Protein AF-A0A535YEI4-F1 (afdb_monomer_lite)

Radius of gyration: 27.61 Å; chains: 1; bounding box: 105×56×58 Å

Sequence (380 aa):
MVITPQSRRRASVGMVRASRPSWSASRSAASTTCSRVREPRGRRRRRGLTVGATRRNVRDTVRLTQGRDTMTVALGGQALAGQQRLQLGIGKQATLGVVCLCAGVAPLAARWIPDEVVKLSCGSLVAAAYLAFALFARRSARFAQFWEMSLAFFVLALVQLLNNSVPGFVATYVLHDQANSGNPFASTVSGTIALQLLGTFIAIVPVVGLTKLSGRDLGSIYVRKLVDARWWVFAICAFVAIYVFTATTPLRPGSFAQRLLPTNGTITLDRLLALSPALLVMVVSNGFEEEFLFRGLFLQKYNWFFGAGFSNILQAVVFSAAHVGVGYTPSAVFFIAAVVFPLGLLAGFLMRASNGVIVPAIVHAGLDIPIYLVFLSYAS

Secondary structure (DSSP, 8-state):
---PPP------------PPPP-----------------------------------SSSTTSSSSSSTTTSTTTTTSTTTTS------HHHHHHHHHHHHHHHHHHHHGGG-SSHHHHHHHHHHHHHHHHHHHHHHHH-TTTGGGHHHHHHHHHHHHHHHHHTTHHHHIIIIII-----SS-SS-SSHHHHHHHHHHHHHHHHHHHHHHHHHTT--GGGGT--S---HHHHHHHHHHHHHHHHHHHHSTTSTT-HHHHHS--SS---HHHHHHHHHHHHHHHHHHHHHHIIIIIIHHHHHHHHHH-HHHHHHHHHHHHHHHTTT-SS-S-HHHHIIIIIHHHHHHHHHHHHHHTSSHHHHHHHHHHHHHHHHHHHHT--

Foldseek 3Di:
DDDDDDDDDDDDDDDDDDDDDDDDDDDDDDDDDDDDDDDDDDDDDDDDDDDDDDDDDPDPPPPPPVPPPVCVVVPVQCPVVPQDAPDDDPVVLVVVLVVLLCLLLQLLVLLVDPDPVVSLVSLVVSLVVLQVVLVVLCPDPVRVLCSLVSVLSSLLSQLSSCLSPVQQCCCVPPVVFAADLQAHRGQALVSSLVSLLVSLCSQPCSLVVVCVVVVHDLLLLFADDDFPVVLVVVLVCLLVVLLVCLQPPAQPPPHPNCQFFPAQDGCHNVNCVVCVVSLLSNLLSVLLRLSSSQQSRQQSSSCSHPNHQSSLQSSLSSQLSSQPPDSRGPCSVCCSVVPSSVLSNVLSVSCSVRSHSNSSSSSRSSSCSSSVNRNNSSHD

Structure (mmCIF, N/CA/C/O backbone):
data_AF-A0A535YEI4-F1
#
_entry.id   AF-A0A535YEI4-F1
#
loop_
_atom_site.group_PDB
_atom_site.id
_atom_site.type_symbol
_atom_site.label_atom_id
_atom_site.label_alt_id
_atom_site.label_comp_id
_atom_site.label_asym_id
_atom_site.label_entity_id
_atom_site.label_seq_id
_atom_site.pdbx_PDB_ins_code
_atom_site.Cartn_x
_atom_site.Cartn_y
_atom_site.Cartn_z
_atom_site.occupancy
_atom_site.B_iso_or_equiv
_atom_site.auth_seq_id
_atom_site.auth_comp_id
_atom_site.auth_asym_id
_atom_site.auth_atom_id
_atom_site.pdbx_PDB_model_num
ATOM 1 N N . MET A 1 1 ? 43.450 12.310 -7.679 1.00 37.94 1 MET A N 1
ATOM 2 C CA . MET A 1 1 ? 43.919 12.188 -6.283 1.00 37.94 1 MET A CA 1
ATOM 3 C C . MET A 1 1 ? 43.613 10.769 -5.841 1.00 37.94 1 MET A C 1
ATOM 5 O O . MET A 1 1 ? 42.451 10.394 -5.784 1.00 37.94 1 MET A O 1
ATOM 9 N N . VAL A 1 2 ? 44.656 9.950 -5.738 1.00 34.22 2 VAL A N 1
ATOM 10 C CA . VAL A 1 2 ? 44.596 8.492 -5.572 1.00 34.22 2 VAL A CA 1
ATOM 11 C C . VAL A 1 2 ? 44.684 8.181 -4.082 1.00 34.22 2 VAL A C 1
ATOM 13 O O . VAL A 1 2 ? 45.618 8.641 -3.433 1.00 34.22 2 VAL A O 1
ATOM 16 N N . ILE A 1 3 ? 43.731 7.417 -3.547 1.00 38.19 3 ILE A N 1
ATOM 17 C CA . ILE A 1 3 ? 43.810 6.870 -2.188 1.00 38.19 3 ILE A CA 1
ATOM 18 C C . ILE A 1 3 ? 43.604 5.359 -2.284 1.00 38.19 3 ILE A C 1
ATOM 20 O O . ILE A 1 3 ? 42.526 4.871 -2.614 1.00 38.19 3 ILE A O 1
ATOM 24 N N . THR A 1 4 ? 44.689 4.633 -2.034 1.00 39.09 4 THR A N 1
ATOM 25 C CA . THR A 1 4 ? 44.761 3.179 -1.854 1.00 39.09 4 THR A CA 1
ATOM 26 C C . THR A 1 4 ? 44.274 2.748 -0.459 1.00 39.09 4 THR A C 1
ATOM 28 O O . THR A 1 4 ? 44.374 3.535 0.483 1.00 39.09 4 THR A O 1
ATOM 31 N N . PRO A 1 5 ? 43.793 1.498 -0.289 1.00 46.59 5 PRO A N 1
ATOM 32 C CA . PRO A 1 5 ? 43.133 1.042 0.934 1.00 46.59 5 PRO A CA 1
ATOM 33 C C . PRO A 1 5 ? 44.097 0.360 1.923 1.00 46.59 5 PRO A C 1
ATOM 35 O O . PRO A 1 5 ? 44.961 -0.423 1.526 1.00 46.59 5 PRO A O 1
ATOM 38 N N . GLN A 1 6 ? 43.903 0.597 3.226 1.00 40.59 6 GLN A N 1
ATOM 39 C CA . GLN A 1 6 ? 44.608 -0.101 4.306 1.00 40.59 6 GLN A CA 1
ATOM 40 C C . GLN A 1 6 ? 43.751 -1.196 4.970 1.00 40.59 6 GLN A C 1
ATOM 42 O O . GLN A 1 6 ? 42.648 -0.960 5.450 1.00 40.59 6 GLN A O 1
ATOM 47 N N . SER A 1 7 ? 44.340 -2.396 4.955 1.00 39.88 7 SER A N 1
ATOM 48 C CA . SER A 1 7 ? 44.370 -3.467 5.967 1.00 39.88 7 SER A CA 1
ATOM 49 C C . SER A 1 7 ? 43.075 -3.974 6.635 1.00 39.88 7 SER A C 1
ATOM 51 O O . SER A 1 7 ? 42.559 -3.460 7.623 1.00 39.88 7 SER A O 1
ATOM 53 N N . ARG A 1 8 ? 42.685 -5.179 6.191 1.00 38.44 8 ARG A N 1
ATOM 54 C CA . ARG A 1 8 ? 41.892 -6.168 6.937 1.00 38.44 8 ARG A CA 1
ATOM 55 C C . ARG A 1 8 ? 42.629 -6.623 8.206 1.00 38.44 8 ARG A C 1
ATOM 57 O O . ARG A 1 8 ? 43.754 -7.113 8.112 1.00 38.44 8 ARG A O 1
ATOM 64 N N . ARG A 1 9 ? 41.948 -6.628 9.357 1.00 40.31 9 ARG A N 1
ATOM 65 C CA . ARG A 1 9 ? 42.261 -7.524 10.485 1.00 40.31 9 ARG A CA 1
ATOM 66 C C . ARG A 1 9 ? 41.105 -8.495 10.712 1.00 40.31 9 ARG A C 1
ATOM 68 O O . ARG A 1 9 ? 39.963 -8.091 10.889 1.00 40.31 9 ARG A O 1
ATOM 75 N N . ARG A 1 10 ? 41.443 -9.787 10.671 1.00 39.91 10 ARG A N 1
ATOM 76 C CA . ARG A 1 10 ? 40.609 -10.921 11.084 1.00 39.91 10 ARG A CA 1
ATOM 77 C C . ARG A 1 10 ? 40.479 -10.914 12.607 1.00 39.91 10 ARG A C 1
ATOM 79 O O . ARG A 1 10 ? 41.496 -10.855 13.290 1.00 39.91 10 ARG A O 1
ATOM 86 N N . ALA A 1 11 ? 39.261 -11.076 13.108 1.00 36.81 11 ALA A N 1
ATOM 87 C CA . ALA A 1 11 ? 39.008 -11.568 14.455 1.00 36.81 11 ALA A CA 1
ATOM 88 C C . ALA A 1 11 ? 38.116 -12.809 14.343 1.00 36.81 11 ALA A C 1
ATOM 90 O O . ALA A 1 11 ? 36.977 -12.752 13.889 1.00 36.81 11 ALA A O 1
ATOM 91 N N . SER A 1 12 ? 38.706 -13.946 14.690 1.00 38.59 12 SER A N 1
ATOM 92 C CA . SER A 1 12 ? 38.077 -15.244 14.899 1.00 38.59 12 SER A CA 1
ATOM 93 C C . SER A 1 12 ? 37.213 -15.210 16.159 1.00 38.59 12 SER A C 1
ATOM 95 O O . SER A 1 12 ? 37.735 -14.928 17.236 1.00 38.59 12 SER A O 1
ATOM 97 N N . VAL A 1 13 ? 35.925 -15.537 16.039 1.00 39.25 13 VAL A N 1
ATOM 98 C CA . VAL A 1 13 ? 35.027 -15.743 17.185 1.00 39.25 13 VAL A CA 1
ATOM 99 C C . VAL A 1 13 ? 34.580 -17.200 17.211 1.00 39.25 13 VAL A C 1
ATOM 101 O O . VAL A 1 13 ? 34.172 -17.767 16.199 1.00 39.25 13 VAL A O 1
ATOM 104 N N . GLY A 1 14 ? 34.758 -17.797 18.388 1.00 34.03 14 GLY A N 1
ATOM 105 C CA . GLY A 1 14 ? 34.639 -19.217 18.665 1.00 34.03 14 GLY A CA 1
ATOM 106 C C . GLY A 1 14 ? 33.221 -19.775 18.577 1.00 34.03 14 GLY A C 1
ATOM 107 O O . GLY A 1 14 ? 32.228 -19.131 18.909 1.00 34.03 14 GLY A O 1
ATOM 108 N N . MET A 1 15 ? 33.184 -21.035 18.159 1.00 33.75 15 MET A N 1
ATOM 109 C CA . MET A 1 15 ? 32.034 -21.928 18.164 1.00 33.75 15 MET A CA 1
ATOM 110 C C . MET A 1 15 ? 31.673 -22.295 19.609 1.00 33.75 15 MET A C 1
ATOM 112 O O . MET A 1 15 ? 32.410 -23.032 20.263 1.00 33.75 15 MET A O 1
ATOM 116 N N . VAL A 1 16 ? 30.523 -21.826 20.097 1.00 38.22 16 VAL A N 1
ATOM 117 C CA . VAL A 1 16 ? 29.902 -22.339 21.326 1.00 38.22 16 VAL A CA 1
ATOM 118 C C . VAL A 1 16 ? 28.754 -23.268 20.946 1.00 38.22 16 VAL A C 1
ATOM 120 O O . VAL A 1 16 ? 27.785 -22.891 20.292 1.00 38.22 16 VAL A O 1
ATOM 123 N N . ARG A 1 17 ? 28.922 -24.526 21.348 1.00 39.78 17 ARG A N 1
ATOM 124 C CA . ARG A 1 17 ? 28.023 -25.662 21.153 1.00 39.78 17 ARG A CA 1
ATOM 125 C C . ARG A 1 17 ? 26.931 -25.593 22.225 1.00 39.78 17 ARG A C 1
ATOM 127 O O . ARG A 1 17 ? 27.234 -25.783 23.397 1.00 39.78 17 ARG A O 1
ATOM 134 N N . ALA A 1 18 ? 25.683 -25.334 21.834 1.00 37.38 18 ALA A N 1
ATOM 135 C CA . ALA A 1 18 ? 24.535 -25.391 22.738 1.00 37.38 18 ALA A CA 1
ATOM 136 C C . ALA A 1 18 ? 23.676 -26.632 22.453 1.00 37.38 18 ALA A C 1
ATOM 138 O O . ALA A 1 18 ? 23.298 -26.929 21.318 1.00 37.38 18 ALA A O 1
ATOM 139 N N . SER A 1 19 ? 23.437 -27.374 23.525 1.00 35.31 19 SER A N 1
ATOM 140 C CA . SER A 1 19 ? 22.711 -28.630 23.661 1.00 35.31 19 SER A CA 1
ATOM 141 C C . SER A 1 19 ? 21.203 -28.474 23.421 1.00 35.31 19 SER A C 1
ATOM 143 O O . SER A 1 19 ? 20.578 -27.501 23.833 1.00 35.31 19 SER A O 1
ATOM 145 N N . ARG A 1 20 ? 20.606 -29.476 22.762 1.00 36.94 20 ARG A N 1
ATOM 146 C CA . ARG A 1 20 ? 19.154 -29.617 22.568 1.00 36.94 20 ARG A CA 1
ATOM 147 C C . ARG A 1 20 ? 18.503 -30.230 23.814 1.00 36.94 20 ARG A C 1
ATOM 149 O O . ARG A 1 20 ? 18.992 -31.267 24.259 1.00 36.94 20 ARG A O 1
ATOM 156 N N . PRO A 1 21 ? 17.353 -29.724 24.289 1.00 40.94 21 PRO A N 1
ATOM 157 C CA . PRO A 1 21 ? 16.435 -30.508 25.099 1.00 40.94 21 PRO A CA 1
ATOM 158 C C . PRO A 1 21 ? 15.332 -31.124 24.229 1.00 40.94 21 PRO A C 1
ATOM 160 O O . PRO A 1 21 ? 14.649 -30.449 23.459 1.00 40.94 21 PRO A O 1
ATOM 163 N N . SER A 1 22 ? 15.170 -32.434 24.383 1.00 38.09 22 SER A N 1
ATOM 164 C CA . SER A 1 22 ? 14.050 -33.244 23.913 1.00 38.09 22 SER A CA 1
ATOM 165 C C . SER A 1 22 ? 12.758 -32.871 24.643 1.00 38.09 22 SER A C 1
ATOM 167 O O . SER A 1 22 ? 12.733 -32.903 25.872 1.00 38.09 22 SER A O 1
ATOM 169 N N . TRP A 1 23 ? 11.681 -32.594 23.908 1.00 34.41 23 TRP A N 1
ATOM 170 C CA . TRP A 1 23 ? 10.326 -32.538 24.461 1.00 34.41 23 TRP A CA 1
ATOM 171 C C . TRP A 1 23 ? 9.467 -33.609 23.798 1.00 34.41 23 TRP A C 1
ATOM 173 O O . TRP A 1 23 ? 9.251 -33.610 22.586 1.00 34.41 23 TRP A O 1
ATOM 183 N N . SER A 1 24 ? 9.040 -34.557 24.626 1.00 36.09 24 SER A N 1
ATOM 184 C CA . SER A 1 24 ? 8.115 -35.633 24.315 1.00 36.09 24 SER A CA 1
ATOM 185 C C . SER A 1 24 ? 6.691 -35.088 24.199 1.00 36.09 24 SER A C 1
ATOM 187 O O . SER A 1 24 ? 6.221 -34.305 25.021 1.00 36.09 24 SER A O 1
ATOM 189 N N . ALA A 1 25 ? 6.002 -35.517 23.147 1.00 33.84 25 ALA A N 1
ATOM 190 C CA . ALA A 1 25 ? 4.594 -35.244 22.919 1.00 33.84 25 ALA A CA 1
ATOM 191 C C . ALA A 1 25 ? 3.735 -36.264 23.680 1.00 33.84 25 ALA A C 1
ATOM 193 O O . ALA A 1 25 ? 3.851 -37.465 23.437 1.00 33.84 25 ALA A O 1
ATOM 194 N N . SER A 1 26 ? 2.828 -35.798 24.538 1.00 37.69 26 SER A N 1
ATOM 195 C CA . SER A 1 26 ? 1.679 -36.581 24.997 1.00 37.69 26 SER A CA 1
ATOM 196 C C . SER A 1 26 ? 0.416 -36.069 24.300 1.00 37.69 26 SER A C 1
ATOM 198 O O . SER A 1 26 ? 0.070 -34.889 24.339 1.00 37.69 26 SER A O 1
ATOM 200 N N . ARG A 1 27 ? -0.235 -36.980 23.570 1.00 34.72 27 ARG A N 1
ATOM 201 C CA . ARG A 1 27 ? -1.504 -36.780 22.866 1.00 34.72 27 ARG A CA 1
ATOM 202 C C . ARG A 1 27 ? -2.678 -37.267 23.720 1.00 34.72 27 ARG A C 1
ATOM 204 O O . ARG A 1 27 ? -2.545 -38.246 24.442 1.00 34.72 27 ARG A O 1
ATOM 211 N N . SER A 1 28 ? -3.832 -36.665 23.426 1.00 34.97 28 SER A N 1
ATOM 212 C CA . SER A 1 28 ? -5.194 -37.220 23.482 1.00 34.97 28 SER A CA 1
ATOM 213 C C . SER A 1 28 ? -5.874 -37.400 24.840 1.00 34.97 28 SER A C 1
ATOM 215 O O . SER A 1 28 ? -5.549 -38.303 25.595 1.00 34.97 28 SER A O 1
ATOM 217 N N . ALA A 1 29 ? -6.988 -36.683 25.019 1.00 34.97 29 ALA A N 1
ATOM 218 C CA . ALA A 1 29 ? -8.315 -37.308 24.981 1.00 34.97 29 ALA A CA 1
ATOM 219 C C . ALA A 1 29 ? -9.399 -36.234 24.781 1.00 34.97 29 ALA A C 1
ATOM 221 O O . ALA A 1 29 ? -9.524 -35.297 25.565 1.00 34.97 29 ALA A O 1
ATOM 222 N N . ALA A 1 30 ? -10.175 -36.386 23.710 1.00 35.84 30 ALA A N 1
ATOM 223 C CA . ALA A 1 30 ? -11.418 -35.672 23.469 1.00 35.84 30 ALA A CA 1
ATOM 224 C C . ALA A 1 30 ? -12.572 -36.646 23.724 1.00 35.84 30 ALA A C 1
ATOM 226 O O . ALA A 1 30 ? -12.576 -37.748 23.179 1.00 35.84 30 ALA A O 1
ATOM 227 N N . SER A 1 31 ? -13.562 -36.232 24.509 1.00 37.78 31 SER A N 1
ATOM 228 C CA . SER A 1 31 ? -14.854 -36.910 24.604 1.00 37.78 31 SER A CA 1
ATOM 229 C C . SER A 1 31 ? -15.950 -35.849 24.657 1.00 37.78 31 SER A C 1
ATOM 231 O O . SER A 1 31 ? -16.197 -35.261 25.709 1.00 37.78 31 SER A O 1
ATOM 233 N N . THR A 1 32 ? -16.597 -35.592 23.520 1.00 39.47 32 THR A N 1
ATOM 234 C CA . THR A 1 32 ? -17.800 -34.753 23.467 1.00 39.47 32 THR A CA 1
ATOM 235 C C . THR A 1 32 ? -18.976 -35.615 23.042 1.00 39.47 32 THR A C 1
ATOM 237 O O . THR A 1 32 ? -19.065 -36.088 21.910 1.00 39.47 32 THR A O 1
ATOM 240 N N . THR A 1 33 ? -19.859 -35.837 24.005 1.00 39.16 33 THR A N 1
ATOM 241 C CA . THR A 1 33 ? -21.100 -36.599 23.920 1.00 39.16 33 THR A CA 1
ATOM 242 C C . THR A 1 33 ? -22.100 -35.887 23.006 1.00 39.16 33 THR A C 1
ATOM 244 O O . THR A 1 33 ? -22.425 -34.721 23.214 1.00 39.16 33 THR A O 1
ATOM 247 N N . CYS A 1 34 ? -22.598 -36.593 21.991 1.00 35.53 34 CYS A N 1
ATOM 248 C CA . CYS A 1 34 ? -23.623 -36.115 21.065 1.00 35.53 34 CYS A CA 1
ATOM 249 C C . CYS A 1 34 ? -25.006 -36.559 21.576 1.00 35.53 34 CYS A C 1
ATOM 251 O O . CYS A 1 34 ? -25.285 -37.759 21.627 1.00 35.53 34 CYS A O 1
ATOM 253 N N . SER A 1 35 ? -25.868 -35.619 21.977 1.00 42.03 35 SER A N 1
ATOM 254 C CA . SER A 1 35 ? -27.249 -35.912 22.371 1.00 42.03 35 SER A CA 1
ATOM 255 C C . SER A 1 35 ? -28.202 -35.792 21.176 1.00 42.03 35 SER A C 1
ATOM 257 O O . SER A 1 35 ? -28.206 -34.824 20.417 1.00 42.03 35 SER A O 1
ATOM 259 N N . ARG A 1 36 ? -29.007 -36.844 21.013 1.00 39.56 36 ARG A N 1
ATOM 260 C CA . ARG A 1 36 ? -30.104 -36.978 20.051 1.00 39.56 36 ARG A CA 1
ATOM 261 C C . ARG A 1 36 ? -31.207 -35.960 20.345 1.00 39.56 36 ARG A C 1
ATOM 263 O O . ARG A 1 36 ? -31.681 -35.897 21.475 1.00 39.56 36 ARG A O 1
ATOM 270 N N . VAL A 1 37 ? -31.723 -35.305 19.306 1.00 48.78 37 VAL A N 1
ATOM 271 C CA . VAL A 1 37 ? -33.061 -34.694 19.320 1.00 48.78 37 VAL A CA 1
ATOM 272 C C . VAL A 1 37 ? -33.872 -35.274 18.163 1.00 48.78 37 VAL A C 1
ATOM 274 O O . VAL A 1 37 ? -33.405 -35.361 17.029 1.00 48.78 37 VAL A O 1
ATOM 277 N N . ARG A 1 38 ? -35.071 -35.745 18.508 1.00 38.19 38 ARG A N 1
ATOM 278 C CA . ARG A 1 38 ? -36.018 -36.507 17.693 1.00 38.19 38 ARG A CA 1
ATOM 279 C C . ARG A 1 38 ? -37.239 -35.616 17.413 1.00 38.19 38 ARG A C 1
ATOM 281 O O . ARG A 1 3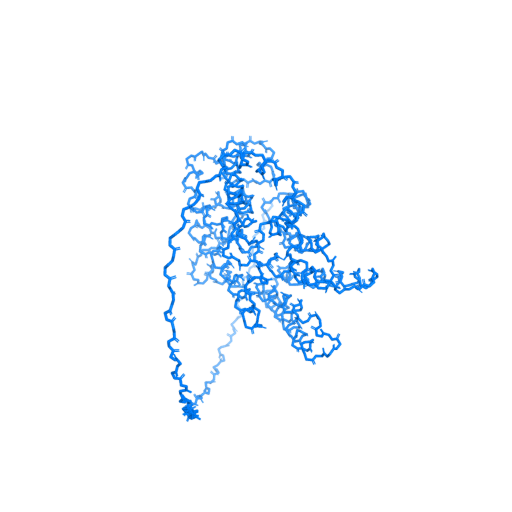8 ? -37.843 -35.177 18.381 1.00 38.19 38 ARG A O 1
ATOM 288 N N . GLU A 1 39 ? -37.592 -35.471 16.127 1.00 39.78 39 GLU A N 1
ATOM 289 C CA . GLU A 1 39 ? -38.945 -35.243 15.547 1.00 39.78 39 GLU A CA 1
ATOM 290 C C . GLU A 1 39 ? -39.770 -33.985 15.974 1.00 39.78 39 GLU A C 1
ATOM 292 O O . GLU A 1 39 ? -39.433 -33.372 16.978 1.00 39.78 39 GLU A O 1
ATOM 297 N N . PRO A 1 40 ? -40.827 -33.534 15.232 1.00 55.06 40 PRO A N 1
ATOM 298 C CA . PRO A 1 40 ? -41.698 -34.319 14.350 1.00 55.06 40 PRO A CA 1
ATOM 299 C C . PRO A 1 40 ? -42.108 -33.730 12.983 1.00 55.06 40 PRO A C 1
ATOM 301 O O . PRO A 1 40 ? -42.031 -32.542 12.674 1.00 55.06 40 PRO A O 1
ATOM 304 N N . ARG A 1 41 ? -42.627 -34.666 12.182 1.00 47.62 41 ARG A N 1
ATOM 305 C CA . ARG A 1 41 ? -43.354 -34.523 10.916 1.00 47.62 41 ARG A CA 1
ATOM 306 C C . ARG A 1 41 ? -44.621 -33.668 11.059 1.00 47.62 41 ARG A C 1
ATOM 308 O O . ARG A 1 41 ? -45.475 -33.958 11.891 1.00 47.62 41 ARG A O 1
ATOM 315 N N . GLY A 1 42 ? -44.795 -32.710 10.146 1.00 42.75 42 GLY A N 1
ATOM 316 C CA . GLY A 1 42 ? -46.013 -31.912 9.967 1.00 42.75 42 GLY A CA 1
ATOM 317 C C . GLY A 1 42 ? -46.628 -32.096 8.574 1.00 42.75 42 GLY A C 1
ATOM 318 O O . GLY A 1 42 ? -45.959 -31.982 7.554 1.00 42.75 42 GLY A O 1
ATOM 319 N N . ARG A 1 43 ? -47.920 -32.425 8.560 1.00 42.22 43 ARG A N 1
ATOM 320 C CA . ARG A 1 43 ? -48.785 -32.849 7.446 1.00 42.22 43 ARG A CA 1
ATOM 321 C C . ARG A 1 43 ? -49.320 -31.668 6.606 1.00 42.22 43 ARG A C 1
ATOM 323 O O . ARG A 1 43 ? -49.739 -30.670 7.169 1.00 42.22 43 ARG A O 1
ATOM 330 N N . ARG A 1 44 ? -49.478 -31.916 5.294 1.00 43.62 44 ARG A N 1
ATOM 331 C CA . ARG A 1 44 ? -50.570 -31.500 4.365 1.00 43.62 44 ARG A CA 1
ATOM 332 C C . ARG A 1 44 ? -51.123 -30.055 4.421 1.00 43.62 44 ARG A C 1
ATOM 334 O O . ARG A 1 44 ? -51.851 -29.727 5.348 1.00 43.62 44 ARG A O 1
ATOM 341 N N . ARG A 1 45 ? -51.172 -29.398 3.246 1.00 44.78 45 ARG A N 1
ATOM 342 C CA . ARG A 1 45 ? -52.450 -29.133 2.529 1.00 44.78 45 ARG A CA 1
ATOM 343 C C . ARG A 1 45 ? -52.265 -28.640 1.083 1.00 44.78 45 ARG A C 1
ATOM 345 O O . ARG A 1 45 ? -51.582 -27.660 0.827 1.00 44.78 45 ARG A O 1
ATOM 352 N N . ARG A 1 46 ? -52.964 -29.322 0.166 1.00 46.03 46 ARG A N 1
ATOM 353 C CA . ARG A 1 46 ? -53.360 -28.883 -1.185 1.00 46.03 46 ARG A CA 1
ATOM 354 C C . ARG A 1 46 ? -54.407 -27.765 -1.097 1.00 46.03 46 ARG A C 1
ATOM 356 O O . ARG A 1 46 ? -55.382 -27.953 -0.375 1.00 46.03 46 ARG A O 1
ATOM 363 N N . ARG A 1 47 ? -54.273 -26.731 -1.930 1.00 42.75 47 ARG A N 1
ATOM 364 C CA . ARG A 1 47 ? -55.312 -25.942 -2.639 1.00 42.75 47 ARG A CA 1
ATOM 365 C C . ARG A 1 47 ? -54.562 -25.307 -3.822 1.00 42.75 47 ARG A C 1
ATOM 367 O O . ARG A 1 47 ? -53.426 -24.905 -3.634 1.00 42.75 47 ARG A O 1
ATOM 374 N N . GLY A 1 48 ? -55.016 -25.261 -5.064 1.00 36.00 48 GLY A N 1
ATOM 375 C CA . GLY A 1 48 ? -56.357 -25.278 -5.631 1.00 36.00 48 GLY A CA 1
ATOM 376 C C . GLY A 1 48 ? -56.303 -24.226 -6.739 1.00 36.00 48 GLY A C 1
ATOM 377 O O . GLY A 1 48 ? -56.237 -23.041 -6.437 1.00 36.00 48 GLY A O 1
ATOM 378 N N . LEU A 1 49 ? -56.197 -24.677 -7.989 1.00 43.12 49 LEU A N 1
ATOM 379 C CA . LEU A 1 49 ? -56.196 -23.848 -9.193 1.00 43.12 49 LEU A CA 1
ATOM 380 C C . LEU A 1 49 ? -57.551 -23.151 -9.347 1.00 43.12 49 LEU A C 1
ATOM 382 O O . LEU A 1 49 ? -58.578 -23.823 -9.336 1.00 43.12 49 LEU A O 1
ATOM 386 N N . THR A 1 50 ? -57.537 -21.845 -9.601 1.00 42.88 50 THR A N 1
ATOM 387 C CA . THR A 1 50 ? -58.618 -21.157 -10.316 1.00 42.88 50 THR A CA 1
ATOM 388 C C . THR A 1 50 ? -58.003 -20.208 -11.332 1.00 42.88 50 THR A C 1
ATOM 390 O O . THR A 1 50 ? -57.377 -19.209 -10.985 1.00 42.88 50 THR A O 1
ATOM 393 N N . VAL A 1 51 ? -58.177 -20.585 -12.595 1.00 41.09 51 VAL A N 1
ATOM 394 C CA . VAL A 1 51 ? -57.984 -19.767 -13.789 1.00 41.09 51 VAL A CA 1
ATOM 395 C C . VAL A 1 51 ? -59.148 -18.780 -13.857 1.00 41.09 51 VAL A C 1
ATOM 397 O O . VAL A 1 51 ? -60.304 -19.188 -13.791 1.00 41.09 51 VAL A O 1
ATOM 400 N N . GLY A 1 52 ? -58.845 -17.491 -13.989 1.00 35.03 52 GLY A N 1
ATOM 401 C CA . GLY A 1 52 ? -59.830 -16.431 -14.176 1.00 35.03 52 GLY A CA 1
ATOM 402 C C . GLY A 1 52 ? -59.213 -15.312 -14.999 1.00 35.03 52 GLY A C 1
ATOM 403 O O . GLY A 1 52 ? -58.403 -14.534 -14.504 1.00 35.03 52 GLY A O 1
ATOM 404 N N . ALA A 1 53 ? -59.548 -15.297 -16.284 1.00 40.50 53 ALA A N 1
ATOM 405 C CA . ALA A 1 53 ? -59.102 -14.318 -17.254 1.00 40.50 53 ALA A CA 1
ATOM 406 C C . ALA A 1 53 ? -59.704 -12.936 -16.972 1.00 40.50 53 ALA A C 1
ATOM 408 O O . ALA A 1 53 ? -60.917 -12.811 -16.850 1.00 40.50 53 ALA A O 1
ATOM 409 N N . THR A 1 54 ? -58.876 -11.889 -17.015 1.00 41.22 54 THR A N 1
ATOM 410 C CA . THR A 1 54 ? -59.357 -10.557 -17.405 1.00 41.22 54 THR A CA 1
ATOM 411 C C . THR A 1 54 ? -58.243 -9.764 -18.079 1.00 41.22 54 THR A C 1
ATOM 413 O O . THR A 1 54 ? -57.314 -9.276 -17.443 1.00 41.22 54 THR A O 1
ATOM 416 N N . ARG A 1 55 ? -58.366 -9.638 -19.406 1.00 42.19 55 ARG A N 1
ATOM 417 C CA . ARG A 1 55 ? -57.791 -8.552 -20.208 1.00 42.19 55 ARG A CA 1
ATOM 418 C C . ARG A 1 55 ? -58.217 -7.213 -19.599 1.00 42.19 55 ARG A C 1
ATOM 420 O O . ARG A 1 55 ? -59.420 -6.994 -19.491 1.00 42.19 55 ARG A O 1
ATOM 427 N N . ARG A 1 56 ? -57.273 -6.306 -19.328 1.00 39.44 56 ARG A N 1
ATOM 428 C CA . ARG A 1 56 ? -57.416 -4.846 -19.520 1.00 39.44 56 ARG A CA 1
ATOM 429 C C . ARG A 1 56 ? -56.091 -4.123 -19.233 1.00 39.44 56 ARG A C 1
ATOM 431 O O . ARG A 1 56 ? -55.394 -4.455 -18.287 1.00 39.44 56 ARG A O 1
ATOM 438 N N . ASN A 1 57 ? -55.831 -3.109 -20.058 1.00 38.09 57 ASN A N 1
ATOM 439 C CA . ASN A 1 57 ? -54.865 -2.010 -19.916 1.00 38.09 57 ASN A CA 1
ATOM 440 C C . ASN A 1 57 ? -53.384 -2.263 -20.249 1.00 38.09 57 ASN A C 1
ATOM 442 O O . ASN A 1 57 ? -52.518 -2.331 -19.389 1.00 38.09 57 ASN A O 1
ATOM 446 N N . VAL A 1 58 ? -53.098 -2.229 -21.557 1.00 45.19 58 VAL A N 1
ATOM 447 C CA . VAL A 1 58 ? -51.757 -2.083 -22.167 1.00 45.19 58 VAL A CA 1
ATOM 448 C C . VAL A 1 58 ? -51.469 -0.605 -22.528 1.00 45.19 58 VAL A C 1
ATOM 450 O O . VAL A 1 58 ? -50.773 -0.311 -23.490 1.00 45.19 58 VAL A O 1
ATOM 453 N N . ARG A 1 59 ? -52.021 0.378 -21.799 1.00 41.53 59 ARG A N 1
ATOM 454 C CA . ARG A 1 59 ? -51.783 1.811 -22.102 1.00 41.53 59 ARG A CA 1
ATOM 455 C C . ARG A 1 59 ? -51.323 2.700 -20.945 1.00 41.53 59 ARG A C 1
ATOM 457 O O . ARG A 1 59 ? -50.950 3.835 -21.213 1.00 41.53 59 ARG A O 1
ATOM 464 N N . ASP A 1 60 ? -51.182 2.168 -19.731 1.00 38.62 60 ASP A N 1
ATOM 465 C CA . ASP A 1 60 ? -50.673 2.936 -18.577 1.00 38.62 60 ASP A CA 1
ATOM 466 C C . ASP A 1 60 ? -49.230 2.582 -18.171 1.00 38.62 60 ASP A C 1
ATOM 468 O O . ASP A 1 60 ? -48.658 3.180 -17.262 1.00 38.62 60 ASP A O 1
ATOM 472 N N . THR A 1 61 ? -48.583 1.645 -18.870 1.00 41.66 61 THR A N 1
ATOM 473 C CA . THR A 1 61 ? -47.227 1.174 -18.525 1.00 41.66 61 THR A CA 1
ATOM 474 C C . THR A 1 61 ? -46.098 2.022 -19.129 1.00 41.66 61 THR A C 1
ATOM 476 O O . THR A 1 61 ? -44.937 1.797 -18.811 1.00 41.66 61 THR A O 1
ATOM 479 N N . VAL A 1 62 ? -46.407 3.025 -19.962 1.00 41.31 62 VAL A N 1
ATOM 480 C CA . VAL A 1 62 ? -45.389 3.858 -20.647 1.00 41.31 62 VAL A CA 1
ATOM 481 C C . VAL A 1 62 ? -45.196 5.235 -19.986 1.00 41.31 62 VAL A C 1
ATOM 483 O O . VAL A 1 62 ? -44.285 5.971 -20.344 1.00 41.31 62 VAL A O 1
ATOM 486 N N . ARG A 1 63 ? -45.979 5.585 -18.954 1.00 35.91 63 ARG A N 1
ATOM 487 C CA . ARG A 1 63 ? -45.854 6.877 -18.239 1.00 35.91 63 ARG A CA 1
ATOM 488 C C . ARG A 1 63 ? -45.410 6.790 -16.775 1.00 35.91 63 ARG A C 1
ATOM 490 O O . ARG A 1 63 ? -45.379 7.810 -16.097 1.00 35.91 63 ARG A O 1
ATOM 497 N N . LEU A 1 64 ? -45.017 5.606 -16.297 1.00 38.09 64 LEU A N 1
ATOM 498 C CA . LEU A 1 64 ? -44.540 5.387 -14.918 1.00 38.09 64 LEU A CA 1
ATOM 499 C C . LEU A 1 64 ? -43.070 4.946 -14.809 1.00 38.09 64 LEU A C 1
ATOM 501 O O . LEU A 1 64 ? -42.556 4.799 -13.702 1.00 38.09 64 LEU A O 1
ATOM 505 N N . THR A 1 65 ? -42.367 4.790 -15.931 1.00 37.72 65 THR A N 1
ATOM 506 C CA . THR A 1 65 ? -40.921 4.504 -15.966 1.00 37.72 65 THR A CA 1
ATOM 507 C C . THR A 1 65 ? -40.055 5.755 -16.104 1.00 37.72 65 THR A C 1
ATOM 509 O O . THR A 1 65 ? -38.882 5.706 -15.771 1.00 37.72 65 THR A O 1
ATOM 512 N N . GLN A 1 66 ? -40.618 6.907 -16.483 1.00 38.38 66 GLN A N 1
ATOM 513 C CA . GLN A 1 66 ? -39.831 8.129 -16.715 1.00 38.38 66 GLN A CA 1
ATOM 514 C C . GLN A 1 66 ? -39.678 9.035 -15.473 1.00 38.38 66 GLN A C 1
ATOM 516 O O . GLN A 1 66 ? -38.932 10.007 -15.506 1.00 38.38 66 GLN A O 1
ATOM 521 N N . GLY A 1 67 ? -40.352 8.711 -14.362 1.00 35.25 67 GLY A N 1
ATOM 522 C CA . GLY A 1 67 ? -40.295 9.474 -13.102 1.00 35.25 67 GLY A CA 1
ATOM 523 C C . GLY A 1 67 ? -39.552 8.785 -11.950 1.00 35.25 67 GLY A C 1
ATOM 524 O O . GLY A 1 67 ? -39.499 9.332 -10.852 1.00 35.25 67 GLY A O 1
ATOM 525 N N . ARG A 1 68 ? -39.002 7.580 -12.163 1.00 37.06 68 ARG A N 1
ATOM 526 C CA . ARG A 1 68 ? -38.323 6.793 -11.112 1.00 37.06 68 ARG A CA 1
ATOM 527 C C . ARG A 1 68 ? -36.795 6.860 -11.176 1.00 37.06 68 ARG A C 1
ATOM 529 O O . ARG A 1 68 ? -36.133 6.596 -10.172 1.00 37.06 68 ARG A O 1
ATOM 536 N N . ASP A 1 69 ? -36.237 7.310 -12.294 1.00 38.72 69 ASP A N 1
ATOM 537 C CA . ASP A 1 69 ? -34.784 7.322 -12.496 1.00 38.72 69 ASP A CA 1
ATOM 538 C C . ASP A 1 69 ? -34.098 8.582 -11.946 1.00 38.72 69 ASP A C 1
ATOM 540 O O . ASP A 1 69 ? -32.908 8.558 -11.645 1.00 38.72 69 ASP A O 1
ATOM 544 N N . THR A 1 70 ? -34.845 9.656 -11.676 1.00 39.59 70 THR A N 1
ATOM 545 C CA . THR A 1 70 ? -34.307 10.894 -11.079 1.00 39.59 70 THR A CA 1
ATOM 546 C C . THR A 1 70 ? -34.410 10.963 -9.552 1.00 39.59 70 THR A C 1
ATOM 548 O O . THR A 1 70 ? -33.723 11.777 -8.942 1.00 39.59 70 THR A O 1
ATOM 551 N N . MET A 1 71 ? -35.170 10.073 -8.898 1.00 32.22 71 MET A N 1
ATOM 552 C CA . MET A 1 71 ? -35.225 9.986 -7.423 1.00 32.22 71 MET A CA 1
ATOM 553 C C . MET A 1 71 ? -34.383 8.851 -6.821 1.00 32.22 71 MET A C 1
ATOM 555 O O . MET A 1 71 ? -34.124 8.849 -5.617 1.00 32.22 71 MET A O 1
ATOM 559 N N . THR A 1 72 ? -33.875 7.924 -7.636 1.00 35.69 72 THR A N 1
ATOM 560 C CA . THR A 1 72 ? -33.058 6.796 -7.141 1.00 35.69 72 THR A CA 1
ATOM 561 C C . THR A 1 72 ? -31.566 7.149 -7.011 1.00 35.69 72 THR A C 1
ATOM 563 O O . THR A 1 72 ? -30.801 6.415 -6.388 1.00 35.69 72 THR A O 1
ATOM 566 N N . VAL A 1 73 ? -31.145 8.327 -7.490 1.00 41.16 73 VAL A N 1
ATOM 567 C CA . VAL A 1 73 ? -29.783 8.853 -7.264 1.00 41.16 73 VAL A CA 1
ATOM 568 C C . VAL A 1 73 ? -29.632 9.485 -5.869 1.00 41.16 73 VAL A C 1
ATOM 570 O O . VAL A 1 73 ? -28.534 9.498 -5.320 1.00 41.16 73 VAL A O 1
ATOM 573 N N . ALA A 1 74 ? -30.727 9.914 -5.229 1.00 34.34 74 ALA A N 1
ATOM 574 C CA . ALA A 1 74 ? -30.692 10.522 -3.893 1.00 34.34 74 ALA A CA 1
ATOM 575 C C . ALA A 1 74 ? -30.807 9.512 -2.728 1.00 34.34 74 ALA A C 1
ATOM 577 O O . ALA A 1 74 ? -30.466 9.843 -1.595 1.00 34.34 74 ALA A O 1
ATOM 578 N N . LEU A 1 75 ? -31.241 8.269 -2.982 1.00 36.94 75 LEU A N 1
ATOM 579 C CA . LEU A 1 75 ? -31.538 7.277 -1.930 1.00 36.94 75 LEU A CA 1
ATOM 580 C C . LEU A 1 75 ? -30.516 6.130 -1.814 1.00 36.94 75 LEU A C 1
ATOM 582 O O . LEU A 1 75 ? -30.535 5.386 -0.834 1.00 36.94 75 LEU A O 1
ATOM 586 N N . GLY A 1 76 ? -29.555 6.021 -2.738 1.00 30.86 76 GLY A N 1
ATOM 587 C CA . GLY A 1 76 ? -28.464 5.036 -2.654 1.00 30.86 76 GLY A CA 1
ATOM 588 C C . GLY A 1 76 ? -27.414 5.329 -1.569 1.00 30.86 76 GLY A C 1
ATOM 589 O O . GLY A 1 76 ? -26.641 4.446 -1.207 1.00 30.86 76 GLY A O 1
ATOM 590 N N . GLY A 1 77 ? -27.396 6.549 -1.017 1.00 33.84 77 GLY A N 1
ATOM 591 C CA . GLY A 1 77 ? -26.453 6.969 0.027 1.00 33.84 77 GLY A CA 1
ATOM 592 C C . GLY A 1 77 ? -26.856 6.601 1.461 1.00 33.84 77 GLY A C 1
ATOM 593 O O . GLY A 1 77 ? -26.028 6.706 2.364 1.00 33.84 77 GLY A O 1
ATOM 594 N N . GLN A 1 78 ? -28.099 6.162 1.698 1.00 37.44 78 GLN A N 1
ATOM 595 C CA . GLN A 1 78 ? -28.617 5.929 3.056 1.00 37.44 78 GLN A CA 1
ATOM 596 C C . GLN A 1 78 ? -28.625 4.459 3.503 1.00 37.44 78 GLN A C 1
ATOM 598 O O . GLN A 1 78 ? -28.772 4.190 4.692 1.00 37.44 78 GLN A O 1
ATOM 603 N N . ALA A 1 79 ? -28.378 3.488 2.621 1.00 35.28 79 ALA A N 1
ATOM 604 C CA . ALA A 1 79 ? -28.460 2.066 2.988 1.00 35.28 79 ALA A CA 1
ATOM 605 C C . ALA A 1 79 ? -27.257 1.527 3.804 1.00 35.28 79 ALA A C 1
ATOM 607 O O . ALA A 1 79 ? -27.271 0.379 4.239 1.00 35.28 79 ALA A O 1
ATOM 608 N N . LEU A 1 80 ? -26.233 2.351 4.063 1.00 45.75 80 LEU A N 1
ATOM 609 C CA . LEU A 1 80 ? -25.147 2.069 5.021 1.00 45.75 80 LEU A CA 1
ATOM 610 C C . LEU A 1 80 ? -25.244 2.926 6.300 1.00 45.75 80 LEU A C 1
ATOM 612 O O . LEU A 1 80 ? -24.370 2.853 7.163 1.00 45.75 80 LEU A O 1
ATOM 616 N N . ALA A 1 81 ? -26.329 3.692 6.468 1.00 36.88 81 ALA A N 1
ATOM 617 C CA . ALA A 1 81 ? -26.606 4.531 7.639 1.00 36.88 81 ALA A CA 1
ATOM 618 C C . ALA A 1 81 ? -27.138 3.737 8.856 1.00 36.88 81 ALA A C 1
ATOM 620 O O . ALA A 1 81 ? -27.922 4.252 9.647 1.00 36.88 81 ALA A O 1
ATOM 621 N N . GLY A 1 82 ? -26.724 2.475 9.009 1.00 36.81 82 GLY A N 1
ATOM 622 C CA . GLY A 1 82 ? -27.128 1.596 10.115 1.00 36.81 82 GLY A CA 1
ATOM 623 C C . GLY A 1 82 ? -26.142 1.540 11.285 1.00 36.81 82 GLY A C 1
ATOM 624 O O . GLY A 1 82 ? -26.399 0.846 12.263 1.00 36.81 82 GLY A O 1
ATOM 625 N N . GLN A 1 83 ? -25.009 2.241 11.212 1.00 51.78 83 GLN A N 1
ATOM 626 C CA . GLN A 1 83 ? -24.110 2.404 12.352 1.00 51.78 83 GLN A CA 1
ATOM 627 C C . GLN A 1 83 ? -24.358 3.777 12.978 1.00 51.78 83 GLN A C 1
ATOM 629 O O . GLN A 1 83 ? -23.926 4.795 12.438 1.00 51.78 83 GLN A O 1
ATOM 634 N N . GLN A 1 84 ? -25.086 3.802 14.102 1.00 56.56 84 GLN A N 1
ATOM 635 C CA . GLN A 1 84 ? -25.254 5.002 14.922 1.00 56.56 84 GLN A CA 1
ATOM 636 C C . GLN A 1 84 ? -23.874 5.574 15.254 1.00 56.56 84 GLN A C 1
ATOM 638 O O . GLN A 1 84 ? -23.112 4.992 16.022 1.00 56.56 84 GLN A O 1
ATOM 643 N N . ARG A 1 85 ? -23.545 6.706 14.628 1.00 70.81 85 ARG A N 1
ATOM 644 C CA . ARG A 1 85 ? -22.280 7.413 14.822 1.00 70.81 85 ARG A CA 1
ATOM 645 C C . ARG A 1 85 ? -22.079 7.691 16.305 1.00 70.81 85 ARG A C 1
ATOM 647 O O . ARG A 1 85 ? -22.956 8.274 16.945 1.00 70.81 85 ARG A O 1
ATOM 654 N N . LEU A 1 86 ? -20.897 7.374 16.824 1.00 78.31 86 LEU A N 1
ATOM 655 C CA . LEU A 1 86 ? -20.520 7.849 18.145 1.00 78.31 86 LEU A CA 1
ATOM 656 C C . LEU A 1 86 ? -20.292 9.365 18.051 1.00 78.31 86 LEU A C 1
ATOM 658 O O . LEU A 1 86 ? -19.297 9.826 17.486 1.00 78.31 86 LEU A O 1
ATOM 662 N N . GLN A 1 87 ? -21.239 10.157 18.555 1.00 77.69 87 GLN A N 1
ATOM 663 C CA . GLN A 1 87 ? -21.117 11.614 18.590 1.00 77.69 87 GLN A CA 1
ATOM 664 C C . GLN A 1 87 ? -20.128 12.028 19.685 1.00 77.69 87 GLN A C 1
ATOM 666 O O . GLN A 1 87 ? -20.486 12.336 20.818 1.00 77.69 87 GLN A O 1
ATOM 671 N N . LEU A 1 88 ? -18.844 12.007 19.344 1.00 85.12 88 LEU A N 1
ATOM 672 C CA . LEU A 1 88 ? -17.803 12.658 20.129 1.00 85.12 88 LEU A CA 1
ATOM 673 C C . LEU A 1 88 ? -17.835 14.167 19.845 1.00 85.12 88 LEU A C 1
ATOM 675 O O . LEU A 1 88 ? -17.990 14.577 18.696 1.00 85.12 88 LEU A O 1
ATOM 679 N N . GLY A 1 89 ? -17.643 14.994 20.875 1.00 90.56 89 GLY A N 1
ATOM 680 C CA . GLY A 1 89 ? -17.439 16.433 20.683 1.00 90.56 89 GLY A CA 1
ATOM 681 C C . GLY A 1 89 ? -16.205 16.713 19.815 1.00 90.56 89 GLY A C 1
ATOM 682 O O . GLY A 1 89 ? -15.245 15.938 19.842 1.00 90.56 89 GLY A O 1
ATOM 683 N N . ILE A 1 90 ? -16.213 17.829 19.080 1.00 91.81 90 ILE A N 1
ATOM 684 C CA . ILE A 1 90 ? -15.189 18.177 18.073 1.00 91.81 90 ILE A CA 1
ATOM 685 C C . ILE A 1 90 ? -13.767 18.093 18.647 1.00 91.81 90 ILE A C 1
ATOM 687 O O . ILE A 1 90 ? -12.898 17.490 18.026 1.00 91.81 90 ILE A O 1
ATOM 691 N N . GLY A 1 91 ? -13.537 18.604 19.864 1.00 93.94 91 GLY A N 1
ATOM 692 C CA . GLY A 1 91 ? -12.225 18.517 20.518 1.00 93.94 91 GLY A CA 1
ATOM 693 C C . GLY A 1 91 ? -11.753 17.074 20.733 1.00 93.94 91 GLY A C 1
ATOM 694 O O . GLY A 1 91 ? -10.618 16.738 20.410 1.00 93.94 91 GLY A O 1
ATOM 695 N N . LYS A 1 92 ? -12.645 16.179 21.181 1.00 93.44 92 LYS A N 1
ATOM 696 C CA . LYS A 1 92 ? -12.326 14.750 21.355 1.00 93.44 92 LYS A CA 1
ATOM 697 C C . LYS A 1 92 ? -12.092 14.053 20.013 1.00 93.44 92 LYS A C 1
ATOM 699 O O . LYS A 1 92 ? -11.226 13.187 19.934 1.00 93.44 92 LYS A O 1
ATOM 704 N N . GLN A 1 93 ? -12.838 14.427 18.969 1.00 93.50 93 GLN A N 1
ATOM 705 C CA . GLN A 1 93 ? -12.599 13.932 17.610 1.00 93.50 93 GLN A CA 1
ATOM 706 C C . GLN A 1 93 ? -11.233 14.387 17.092 1.00 93.50 93 GLN A C 1
ATOM 708 O O . GLN A 1 93 ? -10.491 13.561 16.579 1.00 93.50 93 GLN A O 1
ATOM 713 N N . ALA A 1 94 ? -10.858 15.653 17.278 1.00 95.25 94 ALA A N 1
ATOM 714 C CA . ALA A 1 94 ? -9.550 16.154 16.867 1.00 95.25 94 ALA A CA 1
ATOM 715 C C . ALA A 1 94 ? -8.412 15.397 17.571 1.00 95.25 94 ALA A C 1
ATOM 717 O O . ALA A 1 94 ? -7.521 14.874 16.902 1.00 95.25 94 ALA A O 1
ATOM 718 N N . THR A 1 95 ? -8.483 15.241 18.900 1.00 96.69 95 THR A N 1
ATOM 719 C CA . THR A 1 95 ? -7.493 14.464 19.664 1.00 96.69 95 THR A CA 1
ATOM 720 C C . THR A 1 95 ? -7.412 13.016 19.182 1.00 96.69 95 THR A C 1
ATOM 722 O O . THR A 1 95 ? -6.318 12.514 18.934 1.00 96.69 95 THR A O 1
ATOM 725 N N . LEU A 1 96 ? -8.553 12.342 19.002 1.00 96.50 96 LEU A N 1
ATOM 726 C CA . LEU A 1 96 ? -8.574 10.966 18.505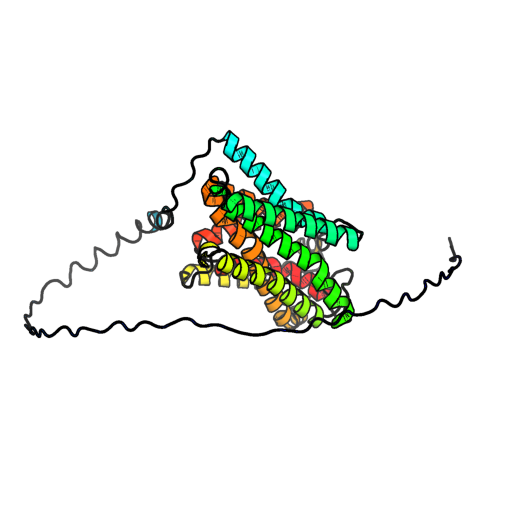 1.00 96.50 96 LEU A CA 1
ATOM 727 C C . LEU A 1 96 ? -8.012 10.867 17.081 1.00 96.50 96 LEU A C 1
ATOM 729 O O . LEU A 1 96 ? -7.329 9.897 16.769 1.00 96.50 96 LEU A O 1
ATOM 733 N N . GLY A 1 97 ? -8.274 11.864 16.234 1.00 97.25 97 GLY A N 1
ATOM 734 C CA . GLY A 1 97 ? -7.726 11.962 14.884 1.00 97.25 97 GLY A CA 1
ATOM 735 C C . GLY A 1 97 ? -6.202 12.018 14.896 1.00 97.25 97 GLY A C 1
ATOM 736 O O . GLY A 1 97 ? -5.568 11.209 14.227 1.00 97.25 97 GLY A O 1
ATOM 737 N N . VAL A 1 98 ? -5.612 12.891 15.721 1.00 97.94 98 VAL A N 1
ATOM 738 C CA . VAL A 1 98 ? -4.150 12.976 15.897 1.00 97.94 98 VAL A CA 1
ATOM 739 C C . VAL A 1 98 ? -3.580 11.647 16.392 1.00 97.94 98 VAL A C 1
ATOM 741 O O . VAL A 1 98 ? -2.625 11.141 15.809 1.00 97.94 98 VAL A O 1
ATOM 744 N N . VAL A 1 99 ? -4.202 11.031 17.402 1.00 97.94 99 VAL A N 1
ATOM 745 C CA . VAL A 1 99 ? -3.783 9.710 17.903 1.00 97.94 99 VAL A CA 1
ATOM 746 C C . VAL A 1 99 ? -3.832 8.656 16.796 1.00 97.94 99 VAL A C 1
ATOM 748 O O . VAL A 1 99 ? -2.899 7.868 16.669 1.00 97.94 99 VAL A O 1
ATOM 751 N N . CYS A 1 100 ? -4.880 8.651 15.967 1.00 98.00 100 CYS A N 1
ATOM 752 C CA . CYS A 1 100 ? -5.002 7.721 14.846 1.00 98.00 100 CYS A CA 1
ATOM 753 C C . CYS A 1 100 ? -3.922 7.945 13.781 1.00 98.00 100 CYS A C 1
ATOM 755 O O . CYS A 1 100 ? -3.403 6.969 13.250 1.00 98.00 100 CYS A O 1
ATOM 757 N N . LEU A 1 101 ? -3.562 9.199 13.491 1.00 98.12 101 LEU A N 1
ATOM 758 C CA . LEU A 1 101 ? -2.469 9.514 12.568 1.00 98.12 101 LEU A CA 1
ATOM 759 C C . LEU A 1 101 ? -1.130 9.031 13.120 1.00 98.12 101 LEU A C 1
ATOM 761 O O . LEU A 1 101 ? -0.421 8.303 12.432 1.00 98.12 101 LEU A O 1
ATOM 765 N N . CYS A 1 102 ? -0.809 9.356 14.374 1.00 98.12 102 CYS A N 1
ATOM 766 C CA . CYS A 1 102 ? 0.412 8.872 15.017 1.00 98.12 102 CYS A CA 1
ATOM 767 C C . CYS A 1 102 ? 0.465 7.339 15.030 1.00 98.12 102 CYS A C 1
ATOM 769 O O . CYS A 1 102 ? 1.500 6.760 14.713 1.00 98.12 102 CYS A O 1
ATOM 771 N N . ALA A 1 103 ? -0.654 6.679 15.343 1.00 98.06 103 ALA A N 1
ATOM 772 C CA . ALA A 1 103 ? -0.728 5.224 15.383 1.00 98.06 103 ALA A CA 1
ATOM 773 C C . ALA A 1 103 ? -0.639 4.566 13.995 1.00 98.06 103 ALA A C 1
ATOM 775 O O . ALA A 1 103 ? -0.065 3.490 13.862 1.00 98.06 103 ALA A O 1
ATOM 776 N N . GLY A 1 104 ? -1.168 5.209 12.952 1.00 97.56 104 GLY A N 1
ATOM 777 C CA . GLY A 1 104 ? -1.026 4.743 11.571 1.00 97.56 104 GLY A CA 1
ATOM 778 C C . GLY A 1 104 ? 0.388 4.938 11.020 1.00 97.56 104 GLY A C 1
ATOM 779 O O . GLY A 1 104 ? 0.873 4.101 10.265 1.00 97.56 104 GLY A O 1
ATOM 780 N N . VAL A 1 105 ? 1.071 6.016 11.419 1.00 97.69 105 VAL A N 1
ATOM 781 C CA . VAL A 1 105 ? 2.424 6.350 10.942 1.00 97.69 105 VAL A CA 1
ATOM 782 C C . VAL A 1 105 ? 3.519 5.597 11.698 1.00 97.69 105 VAL A C 1
ATOM 784 O O . VAL A 1 105 ? 4.532 5.247 11.097 1.00 97.69 105 VAL A O 1
ATOM 787 N N . ALA A 1 106 ? 3.342 5.301 12.987 1.00 97.62 106 ALA A N 1
ATOM 788 C CA . ALA A 1 106 ? 4.378 4.661 13.801 1.00 97.62 106 ALA A CA 1
ATOM 789 C C . ALA A 1 106 ? 4.905 3.322 13.228 1.00 97.62 106 ALA A C 1
ATOM 791 O O . ALA A 1 106 ? 6.126 3.167 13.164 1.00 97.62 106 ALA A O 1
ATOM 792 N N . PRO A 1 107 ? 4.067 2.392 12.721 1.00 97.31 107 PRO A N 1
ATOM 793 C CA . PRO A 1 107 ? 4.537 1.205 11.999 1.00 97.31 107 PRO A CA 1
ATOM 794 C C . PRO A 1 107 ? 5.464 1.486 10.815 1.00 97.31 107 PRO A C 1
ATOM 796 O O . PRO A 1 107 ? 6.384 0.719 10.544 1.00 97.31 107 PRO A O 1
ATOM 799 N N . LEU A 1 108 ? 5.220 2.594 10.113 1.00 96.44 108 LEU A N 1
ATOM 800 C CA . LEU A 1 108 ? 5.950 2.993 8.912 1.00 96.44 108 LEU A CA 1
ATOM 801 C C . LEU A 1 108 ? 7.294 3.644 9.245 1.00 96.44 108 LEU A C 1
ATOM 803 O O . LEU A 1 108 ? 8.134 3.785 8.361 1.00 96.44 108 LEU A O 1
ATOM 807 N N . ALA A 1 109 ? 7.506 4.066 10.494 1.00 94.75 109 ALA A N 1
ATOM 808 C CA . ALA A 1 109 ? 8.749 4.700 10.915 1.00 94.75 109 ALA A CA 1
ATOM 809 C C . ALA A 1 109 ? 9.910 3.697 11.002 1.00 94.75 109 ALA A C 1
ATOM 811 O O . ALA A 1 109 ? 11.052 4.065 10.741 1.00 94.75 109 ALA A O 1
ATOM 812 N N . ALA A 1 110 ? 9.626 2.424 11.309 1.00 91.50 110 ALA A N 1
ATOM 813 C CA . ALA A 1 110 ? 10.658 1.405 11.512 1.00 91.50 110 ALA A CA 1
ATOM 814 C C . ALA A 1 110 ? 11.549 1.192 10.276 1.00 91.50 110 ALA A C 1
ATOM 816 O O . ALA A 1 110 ? 12.739 0.938 10.428 1.00 91.50 110 ALA A O 1
ATOM 817 N N . ARG A 1 111 ? 11.020 1.368 9.056 1.00 91.12 111 ARG A N 1
ATOM 818 C CA . ARG A 1 111 ? 11.788 1.201 7.805 1.00 91.12 111 ARG A CA 1
ATOM 819 C C . ARG A 1 111 ? 12.985 2.147 7.666 1.00 91.12 111 ARG A C 1
ATOM 821 O O . ARG A 1 111 ? 13.859 1.902 6.848 1.00 91.12 111 ARG A O 1
ATOM 828 N N . TRP A 1 112 ? 12.999 3.230 8.438 1.00 92.25 112 TRP A N 1
ATOM 829 C CA . TRP A 1 112 ? 14.052 4.243 8.422 1.00 92.25 112 TRP A CA 1
ATOM 830 C C . TRP A 1 112 ? 15.199 3.949 9.384 1.00 92.25 112 TRP A C 1
ATOM 832 O O . TRP A 1 112 ? 16.158 4.714 9.446 1.00 92.25 112 TRP A O 1
ATOM 842 N N . ILE A 1 113 ? 15.099 2.864 10.150 1.00 94.56 113 ILE A N 1
ATOM 843 C CA . ILE A 1 113 ? 16.142 2.425 11.068 1.00 94.56 113 ILE A CA 1
ATOM 844 C C . ILE A 1 113 ? 17.188 1.640 10.256 1.00 94.56 113 ILE A C 1
ATOM 846 O O . ILE A 1 113 ? 16.832 0.604 9.693 1.00 94.56 113 ILE A O 1
ATOM 850 N N . PRO A 1 114 ? 18.458 2.094 10.191 1.00 93.50 114 PRO A N 1
ATOM 851 C CA . PRO A 1 114 ? 19.481 1.437 9.371 1.00 93.50 114 PRO A CA 1
ATOM 852 C C . PRO A 1 114 ? 19.910 0.067 9.902 1.00 93.50 114 PRO A C 1
ATOM 854 O O . PRO A 1 114 ? 20.284 -0.807 9.128 1.00 93.50 114 PRO A O 1
ATOM 857 N N . ASP A 1 115 ? 19.893 -0.112 11.225 1.00 96.00 115 ASP A N 1
ATOM 858 C CA . ASP A 1 115 ? 20.265 -1.376 11.852 1.00 96.00 115 ASP A CA 1
ATOM 859 C C . ASP A 1 115 ? 19.097 -2.369 11.794 1.00 96.00 115 ASP A C 1
ATOM 861 O O . ASP A 1 115 ? 18.017 -2.113 12.330 1.00 96.00 115 ASP A O 1
ATOM 865 N N . GLU A 1 116 ? 19.321 -3.517 11.154 1.00 92.75 116 GLU A N 1
ATOM 866 C CA . GLU A 1 116 ? 18.302 -4.549 10.943 1.00 92.75 116 GLU A CA 1
ATOM 867 C C . GLU A 1 116 ? 17.744 -5.116 12.255 1.00 92.75 116 GLU A C 1
ATOM 869 O O . GLU A 1 116 ? 16.537 -5.330 12.381 1.00 92.75 116 GLU A O 1
ATOM 874 N N . VAL A 1 117 ? 18.592 -5.324 13.266 1.00 95.44 117 VAL A N 1
ATOM 875 C CA . VAL A 1 117 ? 18.168 -5.892 14.553 1.00 95.44 117 VAL A CA 1
ATOM 876 C C . VAL A 1 117 ? 17.309 -4.886 15.311 1.00 95.44 117 VAL A C 1
ATOM 878 O O . VAL A 1 117 ? 16.251 -5.245 15.837 1.00 95.44 117 VAL A O 1
ATOM 881 N N . VAL A 1 118 ? 17.718 -3.617 15.333 1.00 96.50 118 VAL A N 1
ATOM 882 C CA . VAL A 1 118 ? 16.951 -2.531 15.951 1.00 96.50 118 VAL A CA 1
ATOM 883 C C . VAL A 1 118 ? 15.643 -2.309 15.192 1.00 96.50 118 VAL A C 1
ATOM 885 O O . VAL A 1 118 ? 14.596 -2.214 15.829 1.00 96.50 118 VAL A O 1
ATOM 888 N N . LYS A 1 119 ? 15.656 -2.314 13.853 1.00 95.31 119 LYS A N 1
ATOM 889 C CA . LYS A 1 119 ? 14.453 -2.205 13.010 1.00 95.31 119 LYS A CA 1
ATOM 890 C C . LYS A 1 119 ? 13.424 -3.278 13.362 1.00 95.31 119 LYS A C 1
ATOM 892 O O . LYS A 1 119 ? 12.261 -2.956 13.619 1.00 95.31 119 LYS A O 1
ATOM 897 N N . LEU A 1 120 ? 13.851 -4.541 13.425 1.00 96.25 120 LEU A N 1
ATOM 898 C CA . LEU A 1 120 ? 12.978 -5.666 13.771 1.00 96.25 120 LEU A CA 1
ATOM 899 C C . LEU A 1 120 ? 12.479 -5.588 15.210 1.00 96.25 120 LEU A C 1
ATOM 901 O O . LEU A 1 120 ? 11.301 -5.845 15.468 1.00 96.25 120 LEU A O 1
ATOM 905 N N . SER A 1 121 ? 13.350 -5.198 16.140 1.00 96.94 121 SER A N 1
ATOM 906 C CA . SER A 1 121 ? 12.999 -5.043 17.551 1.00 96.94 121 SER A CA 1
ATOM 907 C C . SER A 1 121 ? 11.953 -3.944 17.736 1.00 96.94 121 SER A C 1
ATOM 909 O O . SER A 1 121 ? 10.910 -4.183 18.341 1.00 96.94 121 SER A O 1
ATOM 911 N N . CYS A 1 122 ? 12.165 -2.764 17.148 1.00 97.50 122 CYS A N 1
ATOM 912 C CA . CYS A 1 122 ? 11.217 -1.654 17.187 1.00 97.50 122 CYS A CA 1
ATOM 913 C C . CYS A 1 122 ? 9.879 -2.018 16.532 1.00 97.50 122 CYS A C 1
ATOM 915 O O . CYS A 1 122 ? 8.831 -1.790 17.135 1.00 97.50 122 CYS A O 1
ATOM 917 N N . GLY A 1 123 ? 9.891 -2.626 15.340 1.00 97.38 123 GLY A N 1
ATOM 918 C CA . GLY A 1 123 ? 8.663 -3.067 14.670 1.00 97.38 123 GLY A CA 1
ATOM 919 C C . GLY A 1 123 ? 7.883 -4.102 15.491 1.00 97.38 123 GLY A C 1
ATOM 920 O O . GLY A 1 123 ? 6.665 -3.985 15.642 1.00 97.38 123 GLY A O 1
ATOM 921 N N . SER A 1 124 ? 8.586 -5.061 16.102 1.00 98.06 124 SER A N 1
ATOM 922 C CA . SER A 1 124 ? 7.989 -6.069 16.990 1.00 98.06 124 SER A CA 1
ATOM 923 C C . SER A 1 124 ? 7.386 -5.443 18.245 1.00 98.06 124 SER A C 1
ATOM 925 O O . SER A 1 124 ? 6.276 -5.804 18.632 1.00 98.06 124 SER A O 1
ATOM 927 N N . LEU A 1 125 ? 8.073 -4.474 18.859 1.00 98.25 125 LEU A N 1
ATOM 928 C CA . LEU A 1 125 ? 7.573 -3.743 20.024 1.00 98.25 125 LEU A CA 1
ATOM 929 C C . LEU A 1 125 ? 6.310 -2.938 19.695 1.00 98.25 125 LEU A C 1
ATOM 931 O O . LEU A 1 125 ? 5.346 -2.994 20.456 1.00 98.25 125 LEU A O 1
ATOM 935 N N . VAL A 1 126 ? 6.276 -2.239 18.554 1.00 98.31 126 VAL A N 1
ATOM 936 C CA . VAL A 1 126 ? 5.088 -1.490 18.103 1.00 98.31 126 VAL A CA 1
ATOM 937 C C . VAL A 1 126 ? 3.908 -2.435 17.865 1.00 98.31 126 VAL A C 1
ATOM 939 O O . VAL A 1 126 ? 2.811 -2.190 18.373 1.00 98.31 126 VAL A O 1
ATOM 942 N N . ALA A 1 127 ? 4.125 -3.548 17.156 1.00 98.50 127 ALA A N 1
ATOM 943 C CA . ALA A 1 127 ? 3.084 -4.547 16.928 1.00 98.50 127 ALA A CA 1
ATOM 944 C C . ALA A 1 127 ? 2.579 -5.155 18.251 1.00 98.50 127 ALA A C 1
ATOM 946 O O . ALA A 1 127 ? 1.370 -5.205 18.492 1.00 98.50 127 ALA A O 1
ATOM 947 N N . ALA A 1 128 ? 3.484 -5.552 19.149 1.00 98.50 128 ALA A N 1
ATOM 948 C CA . ALA A 1 128 ? 3.130 -6.102 20.455 1.00 98.50 128 ALA A CA 1
ATOM 949 C C . ALA A 1 128 ? 2.340 -5.101 21.311 1.00 98.50 128 ALA A C 1
ATOM 951 O O . ALA A 1 128 ? 1.342 -5.479 21.925 1.00 98.50 128 ALA A O 1
ATOM 952 N N . ALA A 1 129 ? 2.729 -3.822 21.310 1.00 98.44 129 ALA A N 1
ATOM 953 C CA . ALA A 1 129 ? 2.027 -2.768 22.036 1.00 98.44 129 ALA A CA 1
ATOM 954 C C . ALA A 1 129 ? 0.589 -2.578 21.524 1.00 98.44 129 ALA A C 1
ATOM 956 O O . ALA A 1 129 ? -0.346 -2.518 22.326 1.00 98.44 129 ALA A O 1
ATOM 957 N N . TYR A 1 130 ? 0.380 -2.548 20.202 1.00 98.56 130 TYR A N 1
ATOM 958 C CA . TYR A 1 130 ? -0.969 -2.455 19.635 1.00 98.56 130 TYR A CA 1
ATOM 959 C C . TYR A 1 130 ? -1.815 -3.691 19.905 1.00 98.56 130 TYR A C 1
ATOM 961 O O . TYR A 1 130 ? -2.993 -3.545 20.231 1.00 98.56 130 TYR A O 1
ATOM 969 N N . LEU A 1 131 ? -1.235 -4.891 19.836 1.00 98.62 131 LEU A N 1
ATOM 970 C CA . LEU A 1 131 ? -1.954 -6.113 20.180 1.00 98.62 131 LEU A CA 1
ATOM 971 C C . LEU A 1 131 ? -2.355 -6.123 21.658 1.00 98.62 131 LEU A C 1
ATOM 973 O O . LEU A 1 131 ? -3.517 -6.373 21.979 1.00 98.62 131 LEU A O 1
ATOM 977 N N . ALA A 1 132 ? -1.419 -5.809 22.556 1.00 98.50 132 ALA A N 1
ATOM 978 C CA . ALA A 1 132 ? -1.674 -5.738 23.989 1.00 98.50 132 ALA A CA 1
ATOM 979 C C . ALA A 1 132 ? -2.787 -4.730 24.299 1.00 98.50 132 ALA A C 1
ATOM 981 O O . ALA A 1 132 ? -3.735 -5.056 25.018 1.00 98.50 132 ALA A O 1
ATOM 982 N N . PHE A 1 133 ? -2.731 -3.539 23.693 1.00 98.38 133 PHE A N 1
ATOM 983 C CA . PHE A 1 133 ? -3.772 -2.533 23.864 1.00 98.38 133 PHE A CA 1
ATOM 984 C C . PHE A 1 133 ? -5.112 -2.966 23.256 1.00 98.38 133 PHE A C 1
ATOM 986 O O . PHE A 1 133 ? -6.141 -2.771 23.893 1.00 98.38 133 PHE A O 1
ATOM 993 N N . ALA A 1 134 ? -5.136 -3.608 22.084 1.00 98.12 134 ALA A N 1
ATOM 994 C CA . ALA A 1 134 ? -6.369 -4.125 21.488 1.00 98.12 134 ALA A CA 1
ATOM 995 C C . ALA A 1 134 ? -7.044 -5.174 22.388 1.00 98.12 134 ALA A C 1
ATOM 997 O O . ALA A 1 134 ? -8.256 -5.128 22.607 1.00 98.12 134 ALA A O 1
ATOM 998 N N . LEU A 1 135 ? -6.263 -6.094 22.963 1.00 98.12 135 LEU A N 1
ATOM 999 C CA . LEU A 1 135 ? -6.757 -7.120 23.884 1.00 98.12 135 LEU A CA 1
ATOM 1000 C C . LEU A 1 135 ? -7.245 -6.518 25.209 1.00 98.12 135 LEU A C 1
ATOM 1002 O O . LEU A 1 135 ? -8.302 -6.910 25.709 1.00 98.12 135 LEU A O 1
ATOM 1006 N N . PHE A 1 136 ? -6.512 -5.545 25.754 1.00 98.19 136 PHE A N 1
ATOM 1007 C CA . PHE A 1 136 ? -6.922 -4.790 26.937 1.00 98.19 136 PHE A CA 1
ATOM 1008 C C . PHE A 1 136 ? -8.220 -4.013 26.685 1.00 98.19 136 PHE A C 1
ATOM 1010 O O . PHE A 1 136 ? -9.185 -4.145 27.441 1.00 98.19 136 PHE A O 1
ATOM 1017 N N . ALA A 1 137 ? -8.277 -3.258 25.587 1.00 97.62 137 ALA A N 1
ATOM 1018 C CA . ALA A 1 137 ? -9.431 -2.465 25.193 1.00 97.62 137 ALA A CA 1
ATOM 1019 C C . ALA A 1 137 ? -10.673 -3.342 25.020 1.00 97.62 137 ALA A C 1
ATOM 1021 O O . ALA A 1 137 ? -11.741 -2.976 25.497 1.00 97.62 137 ALA A O 1
ATOM 1022 N N . ARG A 1 138 ? -10.527 -4.540 24.438 1.00 96.75 138 ARG A N 1
ATOM 1023 C CA . ARG A 1 138 ? -11.629 -5.496 24.260 1.00 96.75 138 ARG A CA 1
ATOM 1024 C C . ARG A 1 138 ? -12.255 -5.956 25.581 1.00 96.75 138 ARG A C 1
ATOM 1026 O O . ARG A 1 138 ? -13.444 -6.254 25.606 1.00 96.75 138 ARG A O 1
ATOM 1033 N N . ARG A 1 139 ? -11.474 -6.035 26.663 1.00 97.19 139 ARG A N 1
ATOM 1034 C CA . ARG A 1 139 ? -11.947 -6.455 27.997 1.00 97.19 139 ARG A CA 1
ATOM 1035 C C . ARG A 1 139 ? -12.439 -5.291 28.859 1.00 97.19 139 ARG A C 1
ATOM 1037 O O . ARG A 1 139 ? -13.150 -5.512 29.832 1.00 97.19 139 ARG A O 1
ATOM 1044 N N . SER A 1 140 ? -12.051 -4.062 28.530 1.00 97.44 140 SER A N 1
ATOM 1045 C CA . SER A 1 140 ? -12.376 -2.877 29.320 1.00 97.44 140 SER A CA 1
ATOM 1046 C C . SER A 1 140 ? -13.681 -2.234 28.860 1.00 97.44 140 SER A C 1
ATOM 1048 O O . SER A 1 140 ? -13.785 -1.800 27.716 1.00 97.44 140 SER A O 1
ATOM 1050 N N . ALA A 1 141 ? -14.642 -2.047 29.771 1.00 94.75 141 ALA A N 1
ATOM 1051 C CA . ALA A 1 141 ? -15.891 -1.339 29.468 1.00 94.75 141 ALA A CA 1
ATOM 1052 C C . ALA A 1 141 ? -15.655 0.088 28.929 1.00 94.75 141 ALA A C 1
ATOM 1054 O O . ALA A 1 141 ? -16.368 0.548 28.042 1.00 94.75 141 ALA A O 1
ATOM 1055 N N . ARG A 1 142 ? -14.612 0.775 29.418 1.00 95.38 142 ARG A N 1
ATOM 1056 C CA . ARG A 1 142 ? -14.270 2.148 29.010 1.00 95.38 142 ARG A CA 1
ATOM 1057 C C . ARG A 1 142 ? -13.673 2.224 27.603 1.00 95.38 142 ARG A C 1
ATOM 1059 O O . ARG A 1 142 ? -13.892 3.208 26.900 1.00 95.38 142 ARG A O 1
ATOM 1066 N N . PHE A 1 143 ? -12.888 1.222 27.211 1.00 95.69 143 PHE A N 1
ATOM 1067 C CA . PHE A 1 143 ? -12.108 1.249 25.970 1.00 95.69 143 PHE A CA 1
ATOM 1068 C C . PHE A 1 143 ? -12.615 0.282 24.898 1.00 95.69 143 PHE A C 1
ATOM 1070 O O . PHE A 1 143 ? -12.088 0.302 23.787 1.00 95.69 143 PHE A O 1
ATOM 1077 N N . ALA A 1 144 ? -13.668 -0.491 25.178 1.00 94.81 144 ALA A N 1
ATOM 1078 C CA . ALA A 1 144 ? -14.249 -1.453 24.246 1.00 94.81 144 ALA A CA 1
ATOM 1079 C C . ALA A 1 144 ? -14.566 -0.839 22.878 1.00 94.81 144 ALA A C 1
ATOM 1081 O O . ALA A 1 144 ? -14.343 -1.463 21.853 1.00 94.81 144 ALA A O 1
ATOM 1082 N N . GLN A 1 145 ? -14.993 0.416 22.802 1.00 94.06 145 GLN A N 1
ATOM 1083 C CA . GLN A 1 145 ? -15.251 1.039 21.500 1.00 94.06 145 GLN A CA 1
ATOM 1084 C C . GLN A 1 145 ? -14.010 1.158 20.591 1.00 94.06 145 GLN A C 1
ATOM 1086 O O . GLN A 1 145 ? -14.165 1.242 19.379 1.00 94.06 145 GLN A O 1
ATOM 1091 N N . PHE A 1 146 ? -12.787 1.148 21.135 1.00 95.69 146 PHE A N 1
ATOM 1092 C CA . PHE A 1 146 ? -11.550 1.355 20.371 1.00 95.69 146 PHE A CA 1
ATOM 1093 C C . PHE A 1 146 ? -10.830 0.061 19.974 1.00 95.69 146 PHE A C 1
ATOM 1095 O O . PHE A 1 146 ? -9.892 0.128 19.180 1.00 95.69 146 PHE A O 1
ATOM 1102 N N . TRP A 1 147 ? -11.242 -1.108 20.484 1.00 96.62 147 TRP A N 1
ATOM 1103 C CA . TRP A 1 147 ? -10.456 -2.341 20.325 1.00 96.62 147 TRP A CA 1
ATOM 1104 C C . TRP A 1 147 ? -10.242 -2.728 18.855 1.00 96.62 147 TRP A C 1
ATOM 1106 O O . TRP A 1 147 ? -9.164 -3.195 18.500 1.00 96.62 147 TRP A O 1
ATOM 1116 N N . GLU A 1 148 ? -11.228 -2.491 17.985 1.00 96.06 148 GLU A N 1
ATOM 1117 C CA . GLU A 1 148 ? -11.112 -2.800 16.551 1.00 96.06 148 GLU A CA 1
ATOM 1118 C C . GLU A 1 148 ? -10.139 -1.891 15.827 1.00 96.06 148 GLU A C 1
ATOM 1120 O O . GLU A 1 148 ? -9.443 -2.320 14.909 1.00 96.06 148 GLU A O 1
ATOM 1125 N N . MET A 1 149 ? -10.109 -0.624 16.236 1.00 96.25 149 MET A N 1
ATOM 1126 C CA . MET A 1 149 ? -9.183 0.348 15.685 1.00 96.25 149 MET A CA 1
ATOM 1127 C C . MET A 1 149 ? -7.754 -0.027 16.064 1.00 96.25 149 MET A C 1
ATOM 1129 O O . MET A 1 149 ? -6.868 -0.074 15.218 1.00 96.25 149 MET A O 1
ATOM 1133 N N . SER A 1 150 ? -7.546 -0.366 17.335 1.00 97.38 150 SER A N 1
ATOM 1134 C CA . SER A 1 150 ? -6.261 -0.846 17.836 1.00 97.38 150 SER A CA 1
ATOM 1135 C C . SER A 1 150 ? -5.837 -2.151 17.173 1.00 97.38 150 SER A C 1
ATOM 1137 O O . SER A 1 150 ? -4.668 -2.300 16.830 1.00 97.38 150 SER A O 1
ATOM 1139 N N . LEU A 1 151 ? -6.780 -3.066 16.923 1.00 98.25 151 LEU A N 1
ATOM 1140 C CA . LEU A 1 151 ? -6.500 -4.280 16.166 1.00 98.25 151 LEU A CA 1
ATOM 1141 C C . LEU A 1 151 ? -6.078 -3.951 14.728 1.00 98.25 151 LEU A C 1
ATOM 1143 O O . LEU A 1 151 ? -5.129 -4.548 14.240 1.00 98.25 151 LEU A O 1
ATOM 1147 N N . ALA A 1 152 ? -6.725 -2.991 14.060 1.00 98.25 152 ALA A N 1
ATOM 1148 C CA . ALA A 1 152 ? -6.332 -2.565 12.716 1.00 98.25 152 ALA A CA 1
ATOM 1149 C C . ALA A 1 152 ? -4.908 -1.980 12.682 1.00 98.25 152 ALA A C 1
ATOM 1151 O O . ALA A 1 152 ? -4.134 -2.334 11.795 1.00 98.25 152 ALA A O 1
ATOM 1152 N N . PHE A 1 153 ? -4.526 -1.164 13.672 1.00 98.56 153 PHE A N 1
ATOM 1153 C CA . PHE A 1 153 ? -3.143 -0.688 13.802 1.00 98.56 153 PHE A CA 1
ATOM 1154 C C . PHE A 1 153 ? -2.154 -1.825 14.077 1.00 98.56 153 PHE A C 1
ATOM 1156 O O . PHE A 1 153 ? -1.063 -1.822 13.513 1.00 98.56 153 PHE A O 1
ATOM 1163 N N . PHE A 1 154 ? -2.536 -2.826 14.876 1.00 98.69 154 PHE A N 1
ATOM 1164 C CA . PHE A 1 154 ? -1.737 -4.042 15.034 1.00 98.69 154 PHE A CA 1
ATOM 1165 C C . PHE A 1 154 ? -1.547 -4.779 13.704 1.00 98.69 154 PHE A C 1
ATOM 1167 O O . PHE A 1 154 ? -0.420 -5.148 13.390 1.00 98.69 154 PHE A O 1
ATOM 1174 N N . VAL A 1 155 ? -2.609 -4.973 12.912 1.00 98.69 155 VAL A N 1
ATOM 1175 C CA . VAL A 1 155 ? -2.491 -5.640 11.605 1.00 98.69 155 VAL A CA 1
ATOM 1176 C C . VAL A 1 155 ? -1.544 -4.865 10.694 1.00 98.69 155 VAL A C 1
ATOM 1178 O O . VAL A 1 155 ? -0.645 -5.471 10.120 1.00 98.69 155 VAL A O 1
ATOM 1181 N N . LEU A 1 156 ? -1.686 -3.537 10.609 1.00 98.62 156 LEU A N 1
ATOM 1182 C CA . LEU A 1 156 ? -0.753 -2.698 9.854 1.00 98.62 156 LEU A CA 1
ATOM 1183 C C . LEU A 1 156 ? 0.688 -2.885 10.355 1.00 98.62 156 LEU A C 1
ATOM 1185 O O . LEU A 1 156 ? 1.584 -3.112 9.550 1.00 98.62 156 LEU A O 1
ATOM 1189 N N . ALA A 1 157 ? 0.915 -2.841 11.671 1.00 98.69 157 ALA A N 1
ATOM 1190 C CA . ALA A 1 157 ? 2.237 -3.039 12.264 1.00 98.69 157 ALA A CA 1
ATOM 1191 C C . ALA A 1 157 ? 2.844 -4.407 11.947 1.00 98.69 157 ALA A C 1
ATOM 1193 O O . ALA A 1 157 ? 4.024 -4.489 11.617 1.00 98.69 157 ALA A O 1
ATOM 1194 N N . LEU A 1 158 ? 2.039 -5.468 12.000 1.00 98.69 158 LEU A N 1
ATOM 1195 C CA . LEU A 1 158 ? 2.465 -6.815 11.649 1.00 98.69 158 LEU A CA 1
ATOM 1196 C C . LEU A 1 158 ? 2.851 -6.911 10.169 1.00 98.69 158 LEU A C 1
ATOM 1198 O O . LEU A 1 158 ? 3.921 -7.425 9.859 1.00 98.69 158 LEU A O 1
ATOM 1202 N N . VAL A 1 159 ? 2.016 -6.388 9.266 1.00 98.50 159 VAL A N 1
ATOM 1203 C CA . VAL A 1 159 ? 2.309 -6.373 7.823 1.00 98.50 159 VAL A CA 1
ATOM 1204 C C . VAL A 1 159 ? 3.598 -5.600 7.547 1.00 98.50 159 VAL A C 1
ATOM 1206 O O . VAL A 1 159 ? 4.460 -6.102 6.839 1.00 98.50 159 VAL A O 1
ATOM 1209 N N . GLN A 1 160 ? 3.785 -4.426 8.156 1.00 97.88 160 GLN A N 1
ATOM 1210 C CA . GLN A 1 160 ? 4.998 -3.623 7.967 1.00 97.88 160 GLN A CA 1
ATOM 1211 C C . GLN A 1 160 ? 6.250 -4.298 8.540 1.00 97.88 160 GLN A C 1
ATOM 1213 O O . GLN A 1 160 ? 7.307 -4.267 7.916 1.00 97.88 160 GLN A O 1
ATOM 1218 N N . LEU A 1 161 ? 6.148 -4.957 9.696 1.00 98.00 161 LEU A N 1
ATOM 1219 C CA . LEU A 1 161 ? 7.245 -5.752 10.254 1.00 98.00 161 LEU A CA 1
ATOM 1220 C C . LEU A 1 161 ? 7.673 -6.873 9.292 1.00 98.00 161 LEU A C 1
ATOM 1222 O O . LEU A 1 161 ? 8.867 -7.069 9.057 1.00 98.00 161 LEU A O 1
ATOM 1226 N N . LEU A 1 162 ? 6.702 -7.586 8.717 1.00 98.06 162 LEU A N 1
ATOM 1227 C CA . LEU A 1 162 ? 6.954 -8.661 7.760 1.00 98.06 162 LEU A CA 1
ATOM 1228 C C . LEU A 1 162 ? 7.503 -8.121 6.430 1.00 98.06 162 LEU A C 1
ATOM 1230 O O . LEU A 1 162 ? 8.502 -8.642 5.942 1.00 98.06 162 LEU A O 1
ATOM 1234 N N . ASN A 1 163 ? 6.934 -7.043 5.884 1.00 95.94 163 ASN A N 1
ATOM 1235 C CA . ASN A 1 163 ? 7.406 -6.414 4.644 1.00 95.94 163 ASN A CA 1
ATOM 1236 C C . ASN A 1 163 ? 8.830 -5.849 4.772 1.00 95.94 163 ASN A C 1
ATOM 1238 O O . ASN A 1 163 ? 9.593 -5.892 3.813 1.00 95.94 163 ASN A O 1
ATOM 1242 N N . ASN A 1 164 ? 9.230 -5.392 5.960 1.00 94.19 164 ASN A N 1
ATOM 1243 C CA . ASN A 1 164 ? 10.584 -4.887 6.203 1.00 94.19 164 ASN A CA 1
ATOM 1244 C C . ASN A 1 164 ? 11.651 -5.984 6.371 1.00 94.19 164 ASN A C 1
ATOM 1246 O O . ASN A 1 164 ? 12.826 -5.646 6.520 1.00 94.19 164 ASN A O 1
ATOM 1250 N N . SER A 1 165 ? 11.267 -7.266 6.399 1.00 94.81 165 SER A N 1
ATOM 1251 C CA . SER A 1 165 ? 12.173 -8.379 6.721 1.00 94.81 165 SER A CA 1
ATOM 1252 C C . SER A 1 165 ? 12.109 -9.537 5.731 1.00 94.81 165 SER A C 1
ATOM 1254 O O . SER A 1 165 ? 13.135 -9.967 5.204 1.00 94.81 165 SER A O 1
ATOM 1256 N N . VAL A 1 166 ? 10.910 -10.043 5.453 1.00 97.06 166 VAL A N 1
ATOM 1257 C CA . VAL A 1 166 ? 10.706 -11.275 4.687 1.00 97.06 166 VAL A CA 1
ATOM 1258 C C . VAL A 1 166 ? 11.114 -11.121 3.216 1.00 97.06 166 VAL A C 1
ATOM 1260 O O . VAL A 1 166 ? 11.861 -11.982 2.749 1.00 97.06 166 VAL A O 1
ATOM 1263 N N . PRO A 1 167 ? 10.727 -10.057 2.478 1.00 96.31 167 PRO A N 1
ATOM 1264 C CA . PRO A 1 167 ? 11.159 -9.885 1.090 1.00 96.31 167 PRO A CA 1
ATOM 1265 C C . PRO A 1 167 ? 12.682 -9.826 0.943 1.00 96.31 167 PRO A C 1
ATOM 1267 O O . PRO A 1 167 ? 13.233 -10.522 0.097 1.00 96.31 167 PRO A O 1
ATOM 1270 N N . GLY A 1 168 ? 13.376 -9.082 1.814 1.00 94.25 168 GLY A N 1
ATOM 1271 C CA . GLY A 1 168 ? 14.841 -8.992 1.794 1.00 94.25 168 GLY A CA 1
ATOM 1272 C C . GLY A 1 168 ? 15.524 -10.332 2.080 1.00 94.25 168 GLY A C 1
ATOM 1273 O O . GLY A 1 168 ? 16.490 -10.701 1.407 1.00 94.25 168 GLY A O 1
ATOM 1274 N N . PHE A 1 169 ? 14.985 -11.112 3.023 1.00 95.69 169 PHE A N 1
ATOM 1275 C CA . PHE A 1 169 ? 15.452 -12.475 3.276 1.00 95.69 169 PHE A CA 1
ATOM 1276 C C . PHE A 1 169 ? 15.262 -13.378 2.047 1.00 95.69 169 PHE A C 1
ATOM 1278 O O . PHE A 1 169 ? 16.197 -14.066 1.639 1.00 95.69 169 PHE A O 1
ATOM 1285 N N . VAL A 1 170 ? 14.077 -13.360 1.429 1.00 97.75 170 VAL A N 1
ATOM 1286 C CA . VAL A 1 170 ? 13.766 -14.192 0.255 1.00 97.75 170 VAL A CA 1
ATOM 1287 C C . VAL A 1 170 ? 14.626 -13.798 -0.945 1.00 97.75 170 VAL A C 1
ATOM 1289 O O . VAL A 1 170 ? 15.221 -14.671 -1.574 1.00 97.75 170 VAL A O 1
ATOM 1292 N N . ALA A 1 171 ? 14.769 -12.502 -1.221 1.00 96.81 171 ALA A N 1
ATOM 1293 C CA . ALA A 1 171 ? 15.647 -11.981 -2.265 1.00 96.81 171 ALA A CA 1
ATOM 1294 C C . ALA A 1 171 ? 17.089 -12.496 -2.102 1.00 96.81 171 ALA A C 1
ATOM 1296 O O . ALA A 1 171 ? 17.719 -12.940 -3.060 1.00 96.81 171 ALA A O 1
ATOM 1297 N N . THR A 1 172 ? 17.605 -12.485 -0.868 1.00 95.69 172 THR A N 1
ATOM 1298 C CA . THR A 1 172 ? 19.014 -12.795 -0.564 1.00 95.69 172 THR A CA 1
ATOM 1299 C C . THR A 1 172 ? 19.311 -14.278 -0.516 1.00 95.69 172 THR A C 1
ATOM 1301 O O . THR A 1 172 ? 20.257 -14.734 -1.151 1.00 95.69 172 THR A O 1
ATOM 1304 N N . TYR A 1 173 ? 18.517 -15.033 0.235 1.00 96.81 173 TYR A N 1
ATOM 1305 C CA . TYR A 1 173 ? 18.855 -16.410 0.586 1.00 96.81 173 TYR A CA 1
ATOM 1306 C C . TYR A 1 173 ? 18.083 -17.451 -0.221 1.00 96.81 173 TYR A C 1
ATOM 1308 O O . TYR A 1 173 ? 18.460 -18.620 -0.216 1.00 96.81 173 TYR A O 1
ATOM 1316 N N . VAL A 1 174 ? 16.996 -17.055 -0.890 1.00 97.06 174 VAL A N 1
ATOM 1317 C CA . VAL A 1 174 ? 16.163 -17.975 -1.677 1.00 97.06 174 VAL A CA 1
ATOM 1318 C C . VAL A 1 174 ? 16.363 -17.717 -3.164 1.00 97.06 174 VAL A C 1
ATOM 1320 O O . VAL A 1 174 ? 16.810 -18.604 -3.887 1.00 97.06 174 VAL A O 1
ATOM 1323 N N . LEU A 1 175 ? 16.074 -16.496 -3.617 1.00 96.88 175 LEU A N 1
ATOM 1324 C CA . LEU A 1 175 ? 16.144 -16.132 -5.032 1.00 96.88 175 LEU A CA 1
ATOM 1325 C C . LEU A 1 175 ? 17.571 -15.840 -5.501 1.00 96.88 175 LEU A C 1
ATOM 1327 O O . LEU A 1 175 ? 17.850 -16.004 -6.683 1.00 96.88 175 LEU A O 1
ATOM 1331 N N . HIS A 1 176 ? 18.464 -15.444 -4.587 1.00 96.75 176 HIS A N 1
ATOM 1332 C CA . HIS A 1 176 ? 19.805 -14.946 -4.914 1.00 96.75 176 HIS A CA 1
ATOM 1333 C C . HIS A 1 176 ? 19.760 -13.794 -5.936 1.00 96.75 176 HIS A C 1
ATOM 1335 O O . HIS A 1 176 ? 20.639 -13.659 -6.784 1.00 96.75 176 HIS A O 1
ATOM 1341 N N . ASP A 1 177 ? 18.720 -12.963 -5.842 1.00 95.38 177 ASP A N 1
ATOM 1342 C CA . ASP A 1 177 ? 18.418 -11.874 -6.764 1.00 95.38 177 ASP A CA 1
ATOM 1343 C C . ASP A 1 177 ? 18.117 -10.612 -5.950 1.00 95.38 177 ASP A C 1
ATOM 1345 O O . ASP A 1 177 ? 17.120 -10.544 -5.233 1.00 95.38 177 ASP A O 1
ATOM 1349 N N . GLN A 1 178 ? 19.036 -9.649 -5.988 1.00 93.69 178 GLN A N 1
ATOM 1350 C CA . GLN A 1 178 ? 19.017 -8.459 -5.137 1.00 93.69 178 GLN A CA 1
ATOM 1351 C C . GLN A 1 178 ? 18.462 -7.244 -5.868 1.00 93.69 178 GLN A C 1
ATOM 1353 O O . GLN A 1 178 ? 18.585 -7.127 -7.085 1.00 93.69 178 GLN A O 1
ATOM 1358 N N . ALA A 1 179 ? 17.912 -6.302 -5.104 1.00 94.19 179 ALA A N 1
ATOM 1359 C CA . ALA A 1 179 ? 17.525 -4.995 -5.613 1.00 94.19 179 ALA A CA 1
ATOM 1360 C C . ALA A 1 179 ? 18.702 -4.280 -6.303 1.00 94.19 179 ALA A C 1
ATOM 1362 O O . ALA A 1 179 ? 19.870 -4.450 -5.939 1.00 94.19 179 ALA A O 1
ATOM 1363 N N . ASN A 1 180 ? 18.381 -3.439 -7.282 1.00 93.06 180 ASN A N 1
ATOM 1364 C CA . ASN A 1 180 ? 19.342 -2.585 -7.972 1.00 93.06 180 ASN A CA 1
ATOM 1365 C C . ASN A 1 180 ? 18.920 -1.107 -7.877 1.00 93.06 180 ASN A C 1
ATOM 1367 O O . ASN A 1 180 ? 17.920 -0.773 -7.245 1.00 93.06 180 ASN A O 1
ATOM 1371 N N . SER A 1 181 ? 19.696 -0.199 -8.476 1.00 86.00 181 SER A N 1
ATOM 1372 C CA . SER A 1 181 ? 19.507 1.250 -8.300 1.00 86.00 181 SER A CA 1
ATOM 1373 C C . SER A 1 181 ? 18.151 1.791 -8.766 1.00 86.00 181 SER A C 1
ATOM 1375 O O . SER A 1 181 ? 17.755 2.857 -8.302 1.00 86.00 181 SER A O 1
ATOM 1377 N N . GLY A 1 182 ? 17.446 1.092 -9.659 1.00 87.75 182 GLY A N 1
ATOM 1378 C CA . GLY A 1 182 ? 16.136 1.519 -10.157 1.00 87.75 182 GLY A CA 1
ATOM 1379 C C . GLY A 1 182 ? 15.009 0.514 -9.941 1.00 87.75 182 GLY A C 1
ATOM 1380 O O . GLY A 1 182 ? 13.862 0.833 -10.244 1.00 87.75 182 GLY A O 1
ATOM 1381 N N . ASN A 1 183 ? 15.300 -0.669 -9.397 1.00 93.94 183 ASN A N 1
ATOM 1382 C CA . ASN A 1 183 ? 14.307 -1.668 -9.025 1.00 93.94 183 ASN A CA 1
ATOM 1383 C C . ASN A 1 183 ? 14.502 -2.092 -7.557 1.00 93.94 183 ASN A C 1
ATOM 1385 O O . ASN A 1 183 ? 15.470 -2.796 -7.251 1.00 93.94 183 ASN A O 1
ATOM 1389 N N . PRO A 1 184 ? 13.591 -1.690 -6.647 1.00 93.38 184 PRO A N 1
ATOM 1390 C CA . PRO A 1 184 ? 13.724 -1.962 -5.218 1.00 93.38 184 PRO A CA 1
ATOM 1391 C C . PRO A 1 184 ? 13.415 -3.417 -4.840 1.00 93.38 184 PRO A C 1
ATOM 1393 O O . PRO A 1 184 ? 13.638 -3.794 -3.692 1.00 93.38 184 PRO A O 1
ATOM 1396 N N . PHE A 1 185 ? 12.892 -4.225 -5.767 1.00 95.50 185 PHE A N 1
ATOM 1397 C CA . PHE A 1 185 ? 12.539 -5.616 -5.502 1.00 95.50 185 PHE A CA 1
ATOM 1398 C C . PHE A 1 185 ? 13.713 -6.543 -5.805 1.00 95.50 185 PHE A C 1
ATOM 1400 O O . PHE A 1 185 ? 14.262 -7.167 -4.902 1.00 95.50 185 PHE A O 1
ATOM 1407 N N . ALA A 1 186 ? 14.097 -6.636 -7.077 1.00 96.62 186 ALA A N 1
ATOM 1408 C CA . ALA 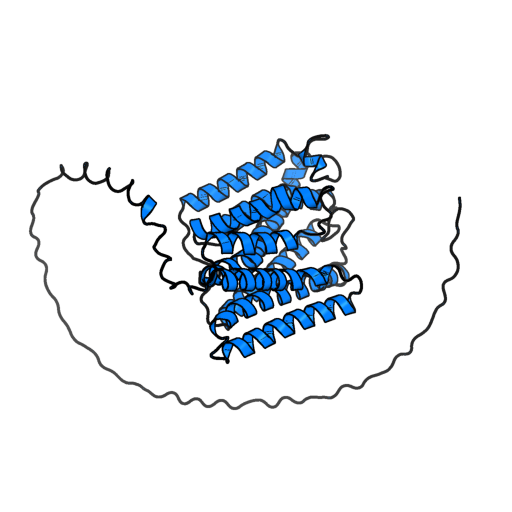A 1 186 ? 15.097 -7.580 -7.557 1.00 96.62 186 ALA A CA 1
ATOM 1409 C C . ALA A 1 186 ? 15.746 -7.077 -8.854 1.00 96.62 186 ALA A C 1
ATOM 1411 O O . ALA A 1 186 ? 15.266 -6.124 -9.468 1.00 96.62 186 ALA A O 1
ATOM 1412 N N . SER A 1 187 ? 16.821 -7.725 -9.299 1.00 96.12 187 SER A N 1
ATOM 1413 C CA . SER A 1 187 ? 17.518 -7.353 -10.528 1.00 96.12 187 SER A CA 1
ATOM 1414 C C . SER A 1 187 ? 16.890 -7.964 -11.779 1.00 96.12 187 SER A C 1
ATOM 1416 O O . SER A 1 187 ? 17.055 -7.398 -12.856 1.00 96.12 187 SER A O 1
ATOM 1418 N N . THR A 1 188 ? 16.119 -9.050 -11.649 1.00 97.06 188 THR A N 1
ATOM 1419 C CA . THR A 1 188 ? 15.406 -9.686 -12.769 1.00 97.06 188 THR A CA 1
ATOM 1420 C C . THR A 1 188 ? 13.901 -9.418 -12.735 1.00 97.06 188 THR A C 1
ATOM 1422 O O . THR A 1 188 ? 13.302 -9.171 -11.679 1.00 97.06 188 THR A O 1
ATOM 1425 N N . VAL A 1 189 ? 13.244 -9.539 -13.895 1.00 97.19 189 VAL A N 1
ATOM 1426 C CA . VAL A 1 189 ? 11.772 -9.447 -13.990 1.00 97.19 189 VAL A CA 1
ATOM 1427 C C . VAL A 1 189 ? 11.094 -10.519 -13.128 1.00 97.19 189 VAL A C 1
ATOM 1429 O O . VAL A 1 189 ? 10.122 -10.238 -12.427 1.00 97.19 189 VAL A O 1
ATOM 1432 N N . SER A 1 190 ? 11.623 -11.745 -13.138 1.00 97.50 190 SER A N 1
ATOM 1433 C CA . SER A 1 190 ? 11.041 -12.870 -12.397 1.00 97.50 190 SER A CA 1
ATOM 1434 C C . SER A 1 190 ? 11.136 -12.698 -10.877 1.00 97.50 190 SER A C 1
ATOM 1436 O O . SER A 1 190 ? 10.142 -12.909 -10.179 1.00 97.50 190 SER A O 1
ATOM 1438 N N . GLY A 1 191 ? 12.287 -12.241 -10.369 1.00 97.62 191 GLY A N 1
ATOM 1439 C CA . GLY A 1 191 ? 12.472 -11.937 -8.951 1.00 97.62 191 GLY A CA 1
ATOM 1440 C C . GLY A 1 191 ? 11.562 -10.798 -8.497 1.00 97.62 191 GLY A C 1
ATOM 1441 O O . GLY A 1 191 ? 10.949 -10.877 -7.434 1.00 97.62 191 GLY A O 1
ATOM 1442 N N . THR A 1 192 ? 11.383 -9.790 -9.354 1.00 97.69 192 THR A N 1
ATOM 1443 C CA . THR A 1 192 ? 10.491 -8.650 -9.103 1.00 97.69 192 THR A CA 1
ATOM 1444 C C . THR A 1 192 ? 9.041 -9.103 -8.925 1.00 97.69 192 THR A C 1
ATOM 1446 O O . THR A 1 192 ? 8.408 -8.760 -7.927 1.00 97.69 192 THR A O 1
ATOM 1449 N N . ILE A 1 193 ? 8.544 -9.958 -9.828 1.00 98.31 193 ILE A N 1
ATOM 1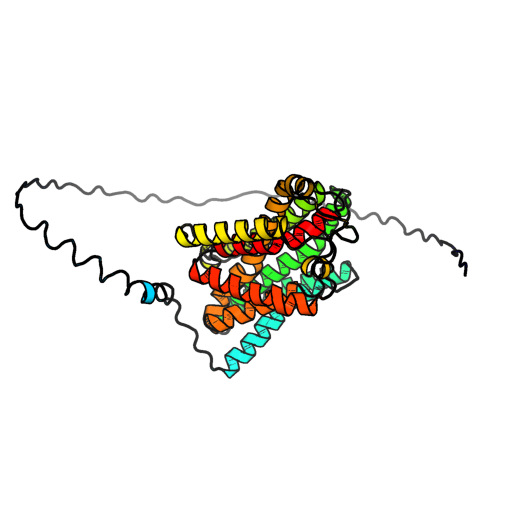450 C CA . ILE A 1 193 ? 7.204 -10.561 -9.728 1.00 98.31 193 ILE A CA 1
ATOM 1451 C C . ILE A 1 193 ? 7.059 -11.384 -8.447 1.00 98.31 193 ILE A C 1
ATOM 1453 O O . ILE A 1 193 ? 6.069 -11.244 -7.728 1.00 98.31 193 ILE A O 1
ATOM 1457 N N . ALA A 1 194 ? 8.035 -12.245 -8.154 1.00 98.38 194 ALA A N 1
ATOM 1458 C CA . ALA A 1 194 ? 7.979 -13.125 -6.993 1.00 98.38 194 ALA A CA 1
ATOM 1459 C C . ALA A 1 194 ? 7.895 -12.335 -5.678 1.00 98.38 194 ALA A C 1
ATOM 1461 O O . ALA A 1 194 ? 7.075 -12.658 -4.816 1.00 98.38 194 ALA A O 1
ATOM 1462 N N . LEU A 1 195 ? 8.705 -11.283 -5.533 1.00 98.25 195 LEU A N 1
ATOM 1463 C CA . LEU A 1 195 ? 8.732 -10.461 -4.324 1.00 98.25 195 LEU A CA 1
ATOM 1464 C C . LEU A 1 195 ? 7.489 -9.581 -4.175 1.00 98.25 195 LEU A C 1
ATOM 1466 O O . LEU A 1 195 ? 7.011 -9.421 -3.054 1.00 98.25 195 LEU A O 1
ATOM 1470 N N . GLN A 1 196 ? 6.918 -9.079 -5.270 1.00 98.25 196 GLN A N 1
ATOM 1471 C CA . GLN A 1 196 ? 5.646 -8.359 -5.211 1.00 98.25 196 GLN A CA 1
ATOM 1472 C C . GLN A 1 196 ? 4.496 -9.269 -4.781 1.00 98.25 196 GLN A C 1
ATOM 1474 O O . GLN A 1 196 ? 3.742 -8.927 -3.877 1.00 98.25 196 GLN A O 1
ATOM 1479 N N . LEU A 1 197 ? 4.377 -10.459 -5.380 1.00 98.56 197 LEU A N 1
ATOM 1480 C CA . LEU A 1 197 ? 3.345 -11.422 -4.990 1.00 98.56 197 LEU A CA 1
ATOM 1481 C C . LEU A 1 197 ? 3.492 -11.845 -3.523 1.00 98.56 197 LEU A C 1
ATOM 1483 O O . LEU A 1 197 ? 2.491 -12.019 -2.825 1.00 98.56 197 LEU A O 1
ATOM 1487 N N . LEU A 1 198 ? 4.732 -11.978 -3.045 1.00 98.56 198 LEU A N 1
ATOM 1488 C CA . LEU A 1 198 ? 5.031 -12.227 -1.639 1.00 98.56 198 LEU A CA 1
ATOM 1489 C C . LEU A 1 198 ? 4.585 -11.064 -0.741 1.00 98.56 198 LEU A C 1
ATOM 1491 O O . LEU A 1 198 ? 3.929 -11.323 0.265 1.00 98.56 198 LEU A O 1
ATOM 1495 N N . GLY A 1 199 ? 4.890 -9.813 -1.100 1.00 98.12 199 GLY A N 1
ATOM 1496 C CA . GLY A 1 199 ? 4.416 -8.620 -0.382 1.00 98.12 199 GLY A CA 1
ATOM 1497 C C . GLY A 1 199 ? 2.889 -8.573 -0.307 1.00 98.12 199 GLY A C 1
ATOM 1498 O O . GLY A 1 199 ? 2.303 -8.489 0.775 1.00 98.12 199 GLY A O 1
ATOM 1499 N N . THR A 1 200 ? 2.229 -8.827 -1.435 1.00 98.44 200 THR A N 1
ATOM 1500 C CA . THR A 1 200 ? 0.768 -8.880 -1.511 1.00 98.44 200 THR A CA 1
ATOM 1501 C C . THR A 1 200 ? 0.188 -9.997 -0.643 1.00 98.44 200 THR A C 1
ATOM 1503 O O . THR A 1 200 ? -0.825 -9.800 0.033 1.00 98.44 200 THR A O 1
ATOM 1506 N N . PHE A 1 201 ? 0.838 -11.162 -0.582 1.00 98.38 201 PHE A N 1
ATOM 1507 C CA . PHE A 1 201 ? 0.450 -12.240 0.328 1.00 98.38 201 PHE A CA 1
ATOM 1508 C C . PHE A 1 201 ? 0.626 -11.838 1.800 1.00 98.38 201 PHE A C 1
ATOM 1510 O O . PHE A 1 201 ? -0.288 -12.041 2.606 1.00 98.38 201 PHE A O 1
ATOM 1517 N N . ILE A 1 202 ? 1.765 -11.225 2.141 1.00 98.31 202 ILE A N 1
ATOM 1518 C CA . ILE A 1 202 ? 2.074 -10.705 3.480 1.00 98.31 202 ILE A CA 1
ATOM 1519 C C . ILE A 1 202 ? 1.066 -9.637 3.911 1.00 98.31 202 ILE A C 1
ATOM 1521 O O . ILE A 1 202 ? 0.765 -9.555 5.097 1.00 98.31 202 ILE A O 1
ATOM 1525 N N . ALA A 1 203 ? 0.504 -8.854 2.994 1.00 97.75 203 ALA A N 1
ATOM 1526 C CA . ALA A 1 203 ? -0.528 -7.877 3.317 1.00 97.75 203 ALA A CA 1
ATOM 1527 C C . ALA A 1 203 ? -1.922 -8.511 3.443 1.00 97.75 203 ALA A C 1
ATOM 1529 O O . ALA A 1 203 ? -2.592 -8.374 4.471 1.00 97.75 203 ALA A O 1
ATOM 1530 N N . ILE A 1 204 ? -2.378 -9.230 2.414 1.00 97.94 204 ILE A N 1
ATOM 1531 C CA . ILE A 1 204 ? -3.767 -9.702 2.329 1.00 97.94 204 ILE A CA 1
ATOM 1532 C C . ILE A 1 204 ? -4.053 -10.796 3.361 1.00 97.94 204 ILE A C 1
ATOM 1534 O O . ILE A 1 204 ? -5.117 -10.778 3.987 1.00 97.94 204 ILE A O 1
ATOM 1538 N N . VAL A 1 205 ? -3.132 -11.743 3.578 1.00 98.19 205 VAL A N 1
ATOM 1539 C CA . VAL A 1 205 ? -3.390 -12.883 4.473 1.00 98.19 205 VAL A CA 1
ATOM 1540 C C . VAL A 1 205 ? -3.583 -12.449 5.928 1.00 98.19 205 VAL A C 1
ATOM 1542 O O . VAL A 1 205 ? -4.600 -12.839 6.507 1.00 98.19 205 VAL A O 1
ATOM 1545 N N . PRO A 1 206 ? -2.718 -11.615 6.538 1.00 98.31 206 PRO A N 1
ATOM 1546 C CA . PRO A 1 206 ? -2.968 -11.078 7.872 1.00 98.31 206 PRO A CA 1
ATOM 1547 C C . PRO A 1 206 ? -4.233 -10.224 7.946 1.00 98.31 206 PRO A C 1
ATOM 1549 O O . PRO A 1 206 ? -5.002 -10.387 8.892 1.00 98.31 206 PRO A O 1
ATOM 1552 N N . VAL A 1 207 ? -4.505 -9.368 6.951 1.00 98.12 207 VAL A N 1
ATOM 1553 C CA . VAL A 1 207 ? -5.720 -8.532 6.927 1.00 98.12 207 VAL A CA 1
ATOM 1554 C C . VAL A 1 207 ? -6.982 -9.390 6.946 1.00 98.12 207 VAL A C 1
ATOM 1556 O O . VAL A 1 207 ? -7.845 -9.211 7.810 1.00 98.12 207 VAL A O 1
ATOM 1559 N N . VAL A 1 208 ? -7.093 -10.356 6.036 1.00 98.00 208 VAL A N 1
ATOM 1560 C CA . VAL A 1 2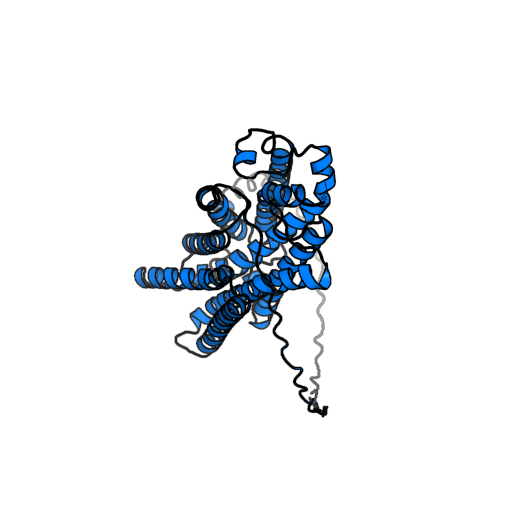08 ? -8.262 -11.239 5.932 1.00 98.00 208 VAL A CA 1
ATOM 1561 C C . VAL A 1 208 ? -8.335 -12.189 7.128 1.00 98.00 208 VAL A C 1
ATOM 1563 O O . VAL A 1 208 ? -9.390 -12.318 7.756 1.00 98.00 208 VAL A O 1
ATOM 1566 N N . GLY A 1 209 ? -7.216 -12.830 7.470 1.00 98.12 209 GLY A N 1
ATOM 1567 C CA . GLY A 1 209 ? -7.114 -13.809 8.547 1.00 98.12 209 GLY A CA 1
ATOM 1568 C C . GLY A 1 209 ? -7.461 -13.214 9.907 1.00 98.12 209 GLY A C 1
ATOM 1569 O O . GLY A 1 209 ? -8.330 -13.741 10.599 1.00 98.12 209 GLY A O 1
ATOM 1570 N N . LEU A 1 210 ? -6.868 -12.076 10.274 1.00 98.00 210 LEU A N 1
ATOM 1571 C CA . LEU A 1 210 ? -7.130 -11.433 11.566 1.00 98.00 210 LEU A CA 1
ATOM 1572 C C . LEU A 1 210 ? -8.515 -10.781 11.622 1.00 98.00 210 LEU A C 1
ATOM 1574 O O . LEU A 1 210 ? -9.145 -10.797 12.681 1.00 98.00 210 LEU A O 1
ATOM 1578 N N . THR A 1 211 ? -9.051 -10.302 10.493 1.00 96.88 211 THR A N 1
ATOM 1579 C CA . THR A 1 211 ? -10.457 -9.868 10.422 1.00 96.88 211 THR A CA 1
ATOM 1580 C C . THR A 1 211 ? -11.390 -11.031 10.760 1.00 96.88 211 THR A C 1
ATOM 1582 O O . THR A 1 211 ? -12.255 -10.896 11.628 1.00 96.88 211 THR A O 1
ATOM 1585 N N . LYS A 1 212 ? -11.175 -12.210 10.162 1.00 97.44 212 LYS A N 1
ATOM 1586 C CA . LYS A 1 212 ? -11.961 -13.414 10.470 1.00 97.44 212 LYS A CA 1
ATOM 1587 C C . LYS A 1 212 ? -11.781 -13.886 11.911 1.00 97.44 212 LYS A C 1
ATOM 1589 O O . LYS A 1 212 ? -12.777 -14.142 12.582 1.00 97.44 212 LYS A O 1
ATOM 1594 N N . LEU A 1 213 ? -10.543 -13.957 12.402 1.00 97.19 213 LEU A N 1
ATOM 1595 C CA . LEU A 1 213 ? -10.236 -14.372 13.778 1.00 97.19 213 LEU A CA 1
ATOM 1596 C C . LEU A 1 213 ? -10.826 -13.418 14.827 1.00 97.19 213 LEU A C 1
ATOM 1598 O O . LEU A 1 213 ? -11.133 -13.836 15.942 1.00 97.19 213 LEU A O 1
ATOM 1602 N N . SER A 1 214 ? -11.045 -12.150 14.473 1.00 95.69 214 SER A N 1
ATOM 1603 C CA . SER A 1 214 ? -11.733 -11.184 15.337 1.00 95.69 214 SER A CA 1
ATOM 1604 C C . SER A 1 214 ? -13.254 -11.398 15.427 1.00 95.69 214 SER A C 1
ATOM 1606 O O . SER A 1 214 ? -13.914 -10.746 16.236 1.00 95.69 214 SER A O 1
ATOM 1608 N N . GLY A 1 215 ? -13.811 -12.319 14.630 1.00 95.50 215 GLY A N 1
ATOM 1609 C CA . GLY A 1 215 ? -15.246 -12.604 14.556 1.00 95.50 215 GLY A CA 1
ATOM 1610 C C . GLY A 1 215 ? -16.021 -11.653 13.640 1.00 95.50 215 GLY A C 1
ATOM 1611 O O . GLY A 1 215 ? -17.249 -11.621 13.695 1.00 95.50 215 GLY A O 1
ATOM 1612 N N . ARG A 1 216 ? -15.328 -10.864 12.810 1.00 94.88 216 ARG A N 1
ATOM 1613 C CA . ARG A 1 216 ? -15.944 -9.930 11.861 1.00 94.88 216 ARG A CA 1
ATOM 1614 C C . ARG A 1 216 ? -16.136 -10.563 10.485 1.00 94.88 216 ARG A C 1
ATOM 1616 O O . ARG A 1 216 ? -15.395 -11.452 10.057 1.00 94.88 216 ARG A O 1
ATOM 1623 N N . ASP A 1 217 ? -17.168 -10.109 9.781 1.00 94.56 217 ASP A N 1
ATOM 1624 C CA . ASP A 1 217 ? -17.401 -10.491 8.395 1.00 94.56 217 ASP A CA 1
ATOM 1625 C C . ASP A 1 217 ? -16.444 -9.737 7.456 1.00 94.56 217 ASP A C 1
ATOM 1627 O O . ASP A 1 217 ? -15.919 -8.674 7.791 1.00 94.56 217 ASP A O 1
ATOM 1631 N N . LEU A 1 218 ? -16.211 -10.274 6.256 1.00 95.69 218 LEU A N 1
ATOM 1632 C CA . LEU A 1 218 ? -15.288 -9.647 5.302 1.00 95.69 218 LEU A CA 1
ATOM 1633 C C . LEU A 1 218 ? -15.861 -8.362 4.675 1.00 95.69 218 LEU A C 1
ATOM 1635 O O . LEU A 1 218 ? -15.117 -7.558 4.118 1.00 95.69 218 LEU A O 1
ATOM 1639 N N . GLY A 1 219 ? -17.167 -8.114 4.809 1.00 95.00 219 GLY A N 1
ATOM 1640 C CA . GLY A 1 219 ? -17.773 -6.843 4.430 1.00 95.00 219 GLY A CA 1
ATOM 1641 C C . GLY A 1 219 ? -17.267 -5.675 5.280 1.00 95.00 219 GLY A C 1
ATOM 1642 O O . GLY A 1 219 ? -17.250 -4.551 4.775 1.00 95.00 219 GLY A O 1
ATOM 1643 N N . SER A 1 220 ? -16.770 -5.936 6.500 1.00 94.25 220 SER A N 1
ATOM 1644 C CA . SER A 1 220 ? -16.119 -4.937 7.369 1.00 94.25 220 SER A CA 1
ATOM 1645 C C . SER A 1 220 ? -14.812 -4.358 6.796 1.00 94.25 220 SER A C 1
ATOM 1647 O O . SER A 1 220 ? -14.335 -3.315 7.247 1.00 94.25 220 SER A O 1
ATOM 1649 N N . ILE A 1 221 ? -14.253 -5.029 5.783 1.00 96.38 221 ILE A N 1
ATOM 1650 C CA . ILE A 1 221 ? -13.062 -4.627 5.022 1.00 96.38 221 ILE A CA 1
ATOM 1651 C C . ILE A 1 221 ? -13.371 -4.496 3.516 1.00 96.38 221 ILE A C 1
ATOM 1653 O O . ILE A 1 221 ? -12.486 -4.631 2.681 1.00 96.38 221 ILE A O 1
ATOM 1657 N N . TYR A 1 222 ? -14.641 -4.256 3.161 1.00 95.50 222 TYR A N 1
ATOM 1658 C CA . TYR A 1 222 ? -15.132 -4.078 1.781 1.00 95.50 222 TYR A CA 1
ATOM 1659 C C . TYR A 1 222 ? -14.930 -5.264 0.823 1.00 95.50 222 TYR A C 1
ATOM 1661 O O . TYR A 1 222 ? -15.027 -5.110 -0.397 1.00 95.50 222 TYR A O 1
ATOM 1669 N N . VAL A 1 223 ? -14.750 -6.481 1.336 1.00 95.06 223 VAL A N 1
ATOM 1670 C CA . VAL A 1 223 ? -14.828 -7.685 0.499 1.00 95.06 223 VAL A CA 1
ATOM 1671 C C . VAL A 1 223 ? -16.294 -8.077 0.370 1.00 95.06 223 VAL A C 1
ATOM 1673 O O . VAL A 1 223 ? -16.880 -8.714 1.250 1.00 95.06 223 VAL A O 1
ATOM 1676 N N . ARG A 1 224 ? -16.908 -7.662 -0.739 1.00 90.12 224 ARG A N 1
ATOM 1677 C CA . ARG A 1 224 ? -18.310 -7.946 -1.069 1.00 90.12 224 ARG A CA 1
ATOM 1678 C C . ARG A 1 224 ? -18.414 -8.654 -2.416 1.00 90.12 224 ARG A C 1
ATOM 1680 O O . ARG A 1 224 ? -17.587 -8.453 -3.295 1.00 90.12 224 ARG A O 1
ATOM 1687 N N . LYS A 1 225 ? -19.443 -9.495 -2.563 1.00 75.19 225 LYS A N 1
ATOM 1688 C CA . LYS A 1 225 ? -19.655 -10.327 -3.762 1.00 75.19 225 LYS A CA 1
ATOM 1689 C C . LYS A 1 225 ? -20.211 -9.562 -4.964 1.00 75.19 225 LYS A C 1
ATOM 1691 O O . LYS A 1 225 ? -20.031 -10.011 -6.086 1.00 75.19 225 LYS A O 1
ATOM 1696 N N . LEU A 1 226 ? -20.933 -8.467 -4.732 1.00 76.44 226 LEU A N 1
ATOM 1697 C CA . LEU A 1 226 ? -21.672 -7.762 -5.774 1.00 76.44 226 LEU A CA 1
ATOM 1698 C C . LEU A 1 226 ? -21.162 -6.331 -5.878 1.00 76.44 226 LEU A C 1
ATOM 1700 O O . LEU A 1 226 ? -21.255 -5.566 -4.921 1.00 76.44 226 LEU A O 1
ATOM 1704 N N . VAL A 1 227 ? -20.645 -6.004 -7.055 1.00 81.00 227 VAL A N 1
ATOM 1705 C CA . VAL A 1 227 ? -20.329 -4.645 -7.484 1.00 81.00 227 VAL A CA 1
ATOM 1706 C C . VAL A 1 227 ? -21.202 -4.372 -8.702 1.00 81.00 227 VAL A C 1
ATOM 1708 O O . VAL A 1 227 ? -21.300 -5.209 -9.598 1.00 81.00 227 VAL A O 1
ATOM 1711 N N . ASP A 1 228 ? -21.859 -3.218 -8.709 1.00 89.19 228 ASP A N 1
ATOM 1712 C CA . ASP A 1 228 ? -22.671 -2.756 -9.834 1.00 89.19 228 ASP A CA 1
ATOM 1713 C C . ASP A 1 228 ? -21.819 -2.680 -11.117 1.00 89.19 228 ASP A C 1
ATOM 1715 O O . ASP A 1 228 ? -20.688 -2.185 -11.097 1.00 89.19 228 ASP A O 1
ATOM 1719 N N . ALA A 1 229 ? -22.360 -3.172 -12.235 1.00 91.19 229 ALA A N 1
ATOM 1720 C CA . ALA A 1 229 ? -21.664 -3.268 -13.516 1.00 91.19 229 ALA A CA 1
ATOM 1721 C C . ALA A 1 229 ? -21.074 -1.926 -13.981 1.00 91.19 229 ALA A C 1
ATOM 1723 O O . ALA A 1 229 ? -19.988 -1.906 -14.557 1.00 91.19 229 ALA A O 1
ATOM 1724 N N . ARG A 1 230 ? -21.721 -0.791 -13.676 1.00 95.00 230 ARG A N 1
ATOM 1725 C CA . ARG A 1 230 ? -21.189 0.535 -14.046 1.00 95.00 230 ARG A CA 1
ATOM 1726 C C . ARG A 1 230 ? -19.823 0.828 -13.423 1.00 95.00 230 ARG A C 1
ATOM 1728 O O . ARG A 1 230 ? -18.989 1.468 -14.055 1.00 95.00 230 ARG A O 1
ATOM 1735 N N . TRP A 1 231 ? -19.576 0.343 -12.204 1.00 95.44 231 TRP A N 1
ATOM 1736 C CA . TRP A 1 231 ? -18.299 0.551 -11.525 1.00 95.44 231 TRP A CA 1
ATOM 1737 C C . TRP A 1 231 ? -17.199 -0.344 -12.087 1.00 95.44 231 TRP A C 1
ATOM 1739 O O . TRP A 1 231 ? -16.046 0.077 -12.139 1.00 95.44 231 TRP A O 1
ATOM 1749 N N . TRP A 1 232 ? -17.554 -1.542 -12.558 1.00 94.25 232 TRP A N 1
ATOM 1750 C CA . TRP A 1 232 ? -16.640 -2.392 -13.317 1.00 94.25 232 TRP A CA 1
ATOM 1751 C C . TRP A 1 232 ? -16.222 -1.739 -14.628 1.00 94.25 232 TRP A C 1
ATOM 1753 O O . TRP A 1 232 ? -15.029 -1.644 -14.902 1.00 94.25 232 TRP A O 1
ATOM 1763 N N . VAL A 1 233 ? -17.192 -1.241 -15.400 1.00 96.44 233 VAL A N 1
ATOM 1764 C CA . VAL A 1 233 ? -16.918 -0.528 -16.655 1.00 96.44 233 VAL A CA 1
ATOM 1765 C C . VAL A 1 233 ? -16.018 0.674 -16.388 1.00 96.44 233 VAL A C 1
ATOM 1767 O O . VAL A 1 233 ? -14.989 0.811 -17.038 1.00 96.44 233 VAL A O 1
ATOM 1770 N N . PHE A 1 234 ? -16.340 1.491 -15.381 1.00 97.00 234 PHE A N 1
ATOM 1771 C CA . PHE A 1 234 ? -15.504 2.626 -14.992 1.00 97.00 234 PHE A CA 1
ATOM 1772 C C . PHE A 1 234 ? -14.064 2.211 -14.660 1.00 97.00 234 PHE A C 1
ATOM 1774 O O . PHE A 1 234 ? -13.128 2.793 -15.203 1.00 97.00 234 PHE A O 1
ATOM 1781 N N . ALA A 1 235 ? -13.876 1.201 -13.805 1.00 97.19 235 ALA A N 1
ATOM 1782 C CA . ALA A 1 235 ? -12.548 0.761 -13.385 1.00 97.19 235 ALA A CA 1
ATOM 1783 C C . ALA A 1 235 ? -11.716 0.222 -14.559 1.00 97.19 235 ALA A C 1
ATOM 1785 O O . ALA A 1 235 ? -10.553 0.589 -14.706 1.00 97.19 235 ALA A O 1
ATOM 1786 N N . ILE A 1 236 ? -12.323 -0.597 -15.424 1.00 97.31 236 ILE A N 1
ATOM 1787 C CA . ILE A 1 236 ? -11.664 -1.146 -16.615 1.00 97.31 236 ILE A CA 1
ATOM 1788 C C . ILE A 1 236 ? -11.310 -0.023 -17.594 1.00 97.31 236 ILE A C 1
ATOM 1790 O O . ILE A 1 236 ? -10.179 0.036 -18.067 1.00 97.31 236 ILE A O 1
ATOM 1794 N N . CYS A 1 237 ? -12.238 0.898 -17.872 1.00 98.12 237 CYS A N 1
ATOM 1795 C CA . CYS A 1 237 ? -11.975 2.039 -18.748 1.00 98.12 237 CYS A CA 1
ATOM 1796 C C . CYS A 1 237 ? -10.859 2.932 -18.199 1.00 98.12 237 CYS A C 1
ATOM 1798 O O . CYS A 1 237 ? -9.995 3.341 -18.967 1.00 98.12 237 CYS A O 1
ATOM 1800 N N . ALA A 1 238 ? -10.839 3.204 -16.891 1.00 97.75 238 ALA A N 1
ATOM 1801 C CA . ALA A 1 238 ? -9.774 3.974 -16.255 1.00 97.75 238 ALA A CA 1
ATOM 1802 C C . ALA A 1 238 ? -8.415 3.266 -16.379 1.00 97.75 238 ALA A C 1
ATOM 1804 O O . ALA A 1 238 ? -7.443 3.884 -16.806 1.00 97.75 238 ALA A O 1
ATOM 1805 N N . PHE A 1 239 ? -8.360 1.963 -16.086 1.00 98.31 239 PHE A N 1
ATOM 1806 C CA . PHE A 1 239 ? -7.148 1.156 -16.227 1.00 98.31 239 PHE A CA 1
ATOM 1807 C C . PHE A 1 239 ? -6.613 1.179 -17.665 1.00 98.31 239 PHE A C 1
ATOM 1809 O O . PHE A 1 239 ? -5.449 1.506 -17.896 1.00 98.31 239 PHE A O 1
ATOM 1816 N N . VAL A 1 240 ? -7.476 0.889 -18.645 1.00 97.69 240 VAL A N 1
ATOM 1817 C CA . VAL A 1 240 ? -7.113 0.881 -20.070 1.00 97.69 240 VAL A CA 1
ATOM 1818 C C . VAL A 1 240 ? -6.691 2.273 -20.533 1.00 97.69 240 VAL A C 1
ATOM 1820 O O . VAL A 1 240 ? -5.694 2.394 -21.239 1.00 97.69 240 VAL A O 1
ATOM 1823 N N . ALA A 1 241 ? -7.392 3.329 -20.114 1.00 96.25 241 ALA A N 1
ATOM 1824 C CA . ALA A 1 241 ? -7.032 4.700 -20.459 1.00 96.25 241 ALA A CA 1
ATOM 1825 C C . ALA A 1 241 ? -5.633 5.066 -19.947 1.00 96.25 241 ALA A C 1
ATOM 1827 O O . ALA A 1 241 ? -4.855 5.647 -20.698 1.00 96.25 241 ALA A O 1
ATOM 1828 N N . ILE A 1 242 ? -5.281 4.687 -18.713 1.00 94.56 242 ILE A N 1
ATOM 1829 C CA . ILE A 1 242 ? -3.947 4.956 -18.155 1.00 94.56 242 ILE A CA 1
ATOM 1830 C C . ILE A 1 242 ? -2.875 4.101 -18.840 1.00 94.56 242 ILE A C 1
ATOM 1832 O O . ILE A 1 242 ? -1.791 4.605 -19.140 1.00 94.56 242 ILE A O 1
ATOM 1836 N N . TYR A 1 243 ? -3.176 2.838 -19.151 1.00 94.38 243 TYR A N 1
ATOM 1837 C CA . TYR A 1 243 ? -2.269 1.969 -19.902 1.00 94.38 243 TYR A CA 1
ATOM 1838 C C . TYR A 1 243 ? -1.970 2.548 -21.296 1.00 94.38 243 TYR A C 1
ATOM 1840 O O . TYR A 1 243 ? -0.809 2.734 -21.656 1.00 94.38 243 TYR A O 1
ATOM 1848 N N . VAL A 1 244 ? -3.010 2.915 -22.055 1.00 92.56 244 VAL A N 1
ATOM 1849 C CA . VAL A 1 244 ? -2.881 3.528 -23.388 1.00 92.56 244 VAL A CA 1
ATOM 1850 C C . VAL A 1 244 ? -2.183 4.881 -23.306 1.00 92.56 244 VAL A C 1
ATOM 1852 O O . VAL A 1 244 ? -1.299 5.160 -24.117 1.00 92.56 244 VAL A O 1
ATOM 1855 N N . PHE A 1 245 ? -2.528 5.714 -22.320 1.00 89.56 245 PHE A N 1
ATOM 1856 C CA . PHE A 1 245 ? -1.837 6.975 -22.071 1.00 89.56 245 PHE A CA 1
ATOM 1857 C C . PHE A 1 245 ? -0.339 6.736 -21.869 1.00 89.56 245 PHE A C 1
ATOM 1859 O O . PHE A 1 245 ? 0.461 7.349 -22.577 1.00 89.56 245 PHE A O 1
ATOM 1866 N N . THR A 1 246 ? 0.037 5.791 -20.997 1.00 88.00 246 THR A N 1
ATOM 1867 C CA . THR A 1 246 ? 1.435 5.413 -20.720 1.00 88.00 246 THR A CA 1
ATOM 1868 C C . THR A 1 246 ? 2.158 4.914 -21.968 1.00 88.00 246 THR A C 1
ATOM 1870 O O . THR A 1 246 ? 3.294 5.318 -22.213 1.00 88.00 246 THR A O 1
ATOM 1873 N N . ALA A 1 247 ? 1.485 4.114 -22.797 1.00 85.62 247 ALA A N 1
ATOM 1874 C CA . ALA A 1 247 ? 2.032 3.605 -24.051 1.00 85.62 247 ALA A CA 1
ATOM 1875 C C . ALA A 1 247 ? 2.310 4.698 -25.096 1.00 85.62 247 ALA A C 1
ATOM 1877 O O . ALA A 1 247 ? 3.154 4.513 -25.971 1.00 85.62 247 ALA A O 1
ATOM 1878 N N . THR A 1 248 ? 1.601 5.829 -25.039 1.00 80.50 248 THR A N 1
ATOM 1879 C CA . THR A 1 248 ? 1.577 6.800 -26.145 1.00 80.50 248 THR A CA 1
ATOM 1880 C C . THR A 1 248 ? 2.287 8.120 -25.853 1.00 80.50 248 THR A C 1
ATOM 1882 O O . THR A 1 248 ? 2.810 8.731 -26.792 1.00 80.50 248 THR A O 1
ATOM 1885 N N . THR A 1 249 ? 2.349 8.565 -24.591 1.00 70.31 249 THR A N 1
ATOM 1886 C CA . THR A 1 249 ? 2.579 9.997 -24.297 1.00 70.31 249 THR A CA 1
ATOM 1887 C C . THR A 1 249 ? 3.678 10.316 -23.259 1.00 70.31 249 THR A C 1
ATOM 1889 O O . THR A 1 249 ? 4.537 11.144 -23.564 1.00 70.31 249 THR A O 1
ATOM 1892 N N . PRO A 1 250 ? 3.716 9.712 -22.053 1.00 60.31 250 PRO A N 1
ATOM 1893 C CA . PRO A 1 250 ? 4.477 10.244 -20.917 1.00 60.31 250 PRO A CA 1
ATOM 1894 C C . PRO A 1 250 ? 5.921 9.740 -20.738 1.00 60.31 250 PRO A C 1
ATOM 1896 O O . PRO A 1 250 ? 6.626 10.290 -19.900 1.00 60.31 250 PRO A O 1
ATOM 1899 N N . LEU A 1 251 ? 6.394 8.732 -21.478 1.00 62.91 251 LEU A N 1
ATOM 1900 C CA . LEU A 1 251 ? 7.756 8.182 -21.292 1.00 62.91 251 LEU A CA 1
ATOM 1901 C C . LEU A 1 251 ? 8.704 8.445 -22.469 1.00 62.91 251 LEU A C 1
ATOM 1903 O O . LEU A 1 251 ? 9.746 7.807 -22.606 1.00 62.91 251 LEU A O 1
ATOM 1907 N N . ARG A 1 252 ? 8.366 9.418 -23.323 1.00 69.19 252 ARG A N 1
ATOM 1908 C CA . ARG A 1 252 ? 9.280 9.887 -24.372 1.00 69.19 252 ARG A CA 1
ATOM 1909 C C . ARG A 1 252 ? 10.422 10.715 -23.765 1.00 69.19 252 ARG A C 1
ATOM 1911 O O . ARG A 1 252 ? 10.154 11.474 -22.823 1.00 69.19 252 ARG A O 1
ATOM 1918 N N . PRO A 1 253 ? 11.641 10.646 -24.340 1.00 70.56 253 PRO A N 1
ATOM 1919 C CA . PRO A 1 253 ? 12.762 11.502 -23.964 1.00 70.56 253 PRO A CA 1
ATOM 1920 C C . PRO A 1 253 ? 12.359 12.979 -23.819 1.00 70.56 253 PRO A C 1
ATOM 1922 O O . PRO A 1 253 ? 11.832 13.580 -24.752 1.00 70.56 253 PRO A O 1
ATOM 1925 N N . GLY A 1 254 ? 12.583 13.562 -22.639 1.00 75.31 254 GLY A N 1
ATOM 1926 C CA . GLY A 1 254 ? 12.362 14.983 -22.341 1.00 75.31 254 GLY A CA 1
ATOM 1927 C C . GLY A 1 254 ? 10.958 15.366 -21.855 1.00 75.31 254 GLY A C 1
ATOM 1928 O O . GLY A 1 254 ? 10.769 16.510 -21.425 1.00 75.31 254 GLY A O 1
ATOM 1929 N N . SER A 1 255 ? 9.996 14.438 -21.868 1.00 81.75 255 SER A N 1
ATOM 1930 C CA . SER A 1 255 ? 8.629 14.673 -21.382 1.00 81.75 255 SER A CA 1
ATOM 1931 C C . SER A 1 255 ? 8.571 14.909 -19.865 1.00 81.75 255 SER A C 1
ATOM 1933 O O . SER A 1 255 ? 9.437 14.471 -19.107 1.00 81.75 255 SER A O 1
ATOM 1935 N N . PHE A 1 256 ? 7.531 15.610 -19.398 1.00 82.38 256 PHE A N 1
ATOM 1936 C CA . PHE A 1 256 ? 7.345 15.901 -17.970 1.00 82.38 256 PHE A CA 1
ATOM 1937 C C . PHE A 1 256 ? 7.276 14.630 -17.114 1.00 82.38 256 PHE A C 1
ATOM 1939 O O . PHE A 1 256 ? 7.893 14.563 -16.054 1.00 82.38 256 PHE A O 1
ATOM 1946 N N . ALA A 1 257 ? 6.570 13.605 -17.586 1.00 81.38 257 ALA A N 1
ATOM 1947 C CA . ALA A 1 257 ? 6.417 12.373 -16.831 1.00 81.38 257 ALA A CA 1
ATOM 1948 C C . ALA A 1 257 ? 7.715 11.555 -16.761 1.00 81.38 257 ALA A C 1
ATOM 1950 O O . ALA A 1 257 ? 7.994 11.025 -15.694 1.00 81.38 257 ALA A O 1
ATOM 1951 N N . GLN A 1 258 ? 8.577 11.564 -17.784 1.00 83.62 258 GLN A N 1
ATOM 1952 C CA . GLN A 1 258 ? 9.927 10.996 -17.659 1.00 83.62 258 GLN A CA 1
ATOM 1953 C C . GLN A 1 258 ? 10.787 11.747 -16.623 1.00 83.62 258 GLN A C 1
ATOM 1955 O O . GLN A 1 258 ? 11.605 11.138 -15.939 1.00 83.62 258 GLN A O 1
ATOM 1960 N N . ARG A 1 259 ? 10.608 13.068 -16.463 1.00 86.25 259 ARG A N 1
ATOM 1961 C CA . ARG A 1 259 ? 11.303 13.828 -15.403 1.00 86.25 259 ARG A CA 1
ATOM 1962 C C . ARG A 1 259 ? 10.798 13.468 -14.009 1.00 86.25 259 ARG A C 1
ATOM 1964 O O . ARG A 1 259 ? 11.571 13.527 -13.062 1.00 86.25 259 ARG A O 1
ATOM 1971 N N . LEU A 1 260 ? 9.516 13.131 -13.873 1.00 87.31 260 LEU A N 1
ATOM 1972 C CA . LEU A 1 260 ? 8.946 12.685 -12.602 1.00 87.31 260 LEU A CA 1
ATOM 1973 C C . LEU A 1 260 ? 9.246 11.215 -12.295 1.00 87.31 260 LEU A C 1
ATOM 1975 O O . LEU A 1 260 ? 9.406 10.882 -11.125 1.00 87.31 260 LEU A O 1
ATOM 1979 N N . LEU A 1 261 ? 9.296 10.364 -13.317 1.00 90.00 261 LEU A N 1
ATOM 1980 C CA . LEU A 1 261 ? 9.448 8.912 -13.236 1.00 90.00 261 LEU A CA 1
ATOM 1981 C C . LEU A 1 261 ? 10.495 8.459 -14.272 1.00 90.00 261 LEU A C 1
ATOM 1983 O O . LEU A 1 261 ? 10.139 8.041 -15.379 1.00 90.00 261 LEU A O 1
ATOM 1987 N N . PRO A 1 262 ? 11.794 8.606 -13.959 1.00 90.00 262 PRO A N 1
ATOM 1988 C CA . PRO A 1 262 ? 12.865 8.303 -14.900 1.00 90.00 262 PRO A CA 1
ATOM 1989 C C . PRO A 1 262 ? 13.000 6.795 -15.138 1.00 90.00 262 PRO A C 1
ATOM 1991 O O . PRO A 1 262 ? 13.145 6.018 -14.201 1.00 90.00 262 PRO A O 1
ATOM 1994 N N . THR A 1 263 ? 12.994 6.385 -16.407 1.00 90.44 263 THR A N 1
ATOM 1995 C CA . THR A 1 263 ? 13.223 4.998 -16.843 1.00 90.44 263 THR A CA 1
ATOM 1996 C C . THR A 1 263 ? 14.683 4.758 -17.225 1.00 90.44 263 THR A C 1
ATOM 1998 O O . THR A 1 263 ? 15.390 5.679 -17.644 1.00 90.44 263 THR A O 1
ATOM 2001 N N . ASN A 1 264 ? 15.127 3.500 -17.173 1.00 89.19 264 ASN A N 1
ATOM 2002 C CA . ASN A 1 264 ? 16.423 3.098 -17.712 1.00 89.19 264 ASN A CA 1
ATOM 2003 C C . ASN A 1 264 ? 16.367 2.991 -19.243 1.00 89.19 264 ASN A C 1
ATOM 2005 O O . ASN A 1 264 ? 15.970 1.972 -19.814 1.00 89.19 264 ASN A O 1
ATOM 2009 N N . GLY A 1 265 ? 16.753 4.074 -19.914 1.00 85.81 265 GLY A N 1
ATOM 2010 C CA . GLY A 1 265 ? 16.682 4.178 -21.367 1.00 85.81 265 GLY A CA 1
ATOM 2011 C C . GLY A 1 265 ? 15.261 4.425 -21.884 1.00 85.81 265 GLY A C 1
ATOM 2012 O O . GLY A 1 265 ? 14.342 4.766 -21.136 1.00 85.81 265 GLY A O 1
ATOM 2013 N N . THR A 1 266 ? 15.097 4.298 -23.202 1.00 84.75 266 THR A N 1
ATOM 2014 C CA . THR A 1 266 ? 13.820 4.560 -23.883 1.00 84.75 266 THR A CA 1
ATOM 2015 C C . THR A 1 266 ? 12.936 3.315 -23.860 1.00 84.75 266 THR A C 1
ATOM 2017 O O . THR A 1 266 ? 13.369 2.237 -24.268 1.00 84.75 266 THR A O 1
ATOM 2020 N N . ILE A 1 267 ? 11.680 3.466 -23.433 1.00 88.50 267 ILE A N 1
ATOM 2021 C CA . ILE A 1 267 ? 10.674 2.401 -23.494 1.00 88.50 267 ILE A CA 1
ATOM 2022 C C . ILE A 1 267 ? 9.985 2.450 -24.857 1.00 88.50 267 ILE A C 1
ATOM 2024 O O . ILE A 1 267 ? 9.155 3.3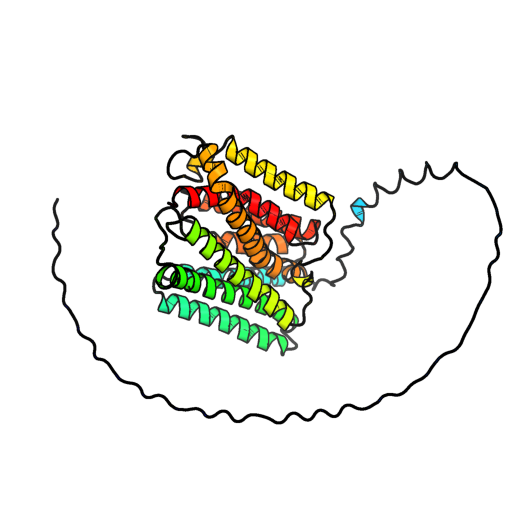20 -25.118 1.00 88.50 267 ILE A O 1
ATOM 2028 N N . THR A 1 268 ? 10.355 1.527 -25.745 1.00 88.50 268 THR A N 1
ATOM 2029 C CA . THR A 1 268 ? 9.664 1.326 -27.025 1.00 88.50 268 THR A CA 1
ATOM 2030 C C . THR A 1 268 ? 8.328 0.615 -26.812 1.00 88.50 268 THR A C 1
ATOM 2032 O O . THR A 1 268 ? 8.118 -0.032 -25.783 1.00 88.50 268 THR A O 1
ATOM 2035 N N . LEU A 1 269 ? 7.428 0.696 -27.799 1.00 88.38 269 LEU A N 1
ATOM 2036 C CA . LEU A 1 269 ? 6.158 -0.034 -27.757 1.00 88.38 269 LEU A CA 1
ATOM 2037 C C . LEU A 1 269 ? 6.389 -1.547 -27.633 1.00 88.38 269 LEU A C 1
ATOM 2039 O O . LEU A 1 269 ? 5.770 -2.181 -26.786 1.00 88.38 269 LEU A O 1
ATOM 2043 N N . ASP A 1 270 ? 7.335 -2.104 -28.393 1.00 91.19 270 ASP A N 1
ATOM 2044 C CA . ASP A 1 270 ? 7.670 -3.532 -28.330 1.00 91.19 270 ASP A CA 1
ATOM 2045 C C . ASP A 1 270 ? 8.148 -3.945 -26.937 1.00 91.19 270 ASP A C 1
ATOM 2047 O O . ASP A 1 270 ? 7.714 -4.965 -26.402 1.00 91.19 270 ASP A O 1
ATOM 2051 N N . ARG A 1 271 ? 8.995 -3.121 -26.301 1.00 91.25 271 ARG A N 1
ATOM 2052 C CA . ARG A 1 271 ? 9.472 -3.392 -24.941 1.00 91.25 271 ARG A CA 1
ATOM 2053 C C . ARG A 1 271 ? 8.348 -3.275 -23.915 1.00 91.25 271 ARG A C 1
ATOM 2055 O O . ARG A 1 271 ? 8.277 -4.103 -23.012 1.00 91.25 271 ARG A O 1
ATOM 2062 N N . LEU A 1 272 ? 7.453 -2.296 -24.054 1.00 92.31 272 LEU A N 1
ATOM 2063 C CA . LEU A 1 272 ? 6.263 -2.192 -23.208 1.00 92.31 272 LEU A CA 1
ATOM 2064 C C . LEU A 1 272 ? 5.375 -3.434 -23.344 1.00 92.31 272 LEU A C 1
ATOM 2066 O O . LEU A 1 272 ? 4.965 -4.001 -22.332 1.00 92.31 272 LEU A O 1
ATOM 2070 N N . LEU A 1 273 ? 5.088 -3.873 -24.571 1.00 94.00 273 LEU A N 1
ATOM 2071 C CA . LEU A 1 273 ? 4.267 -5.058 -24.828 1.00 94.00 273 LEU A CA 1
ATOM 2072 C C . LEU A 1 273 ? 4.922 -6.322 -24.257 1.00 94.00 273 LEU A C 1
ATOM 2074 O O . LEU A 1 273 ? 4.242 -7.110 -23.602 1.00 94.00 273 LEU A O 1
ATOM 2078 N N . ALA A 1 274 ? 6.242 -6.469 -24.403 1.00 95.44 274 ALA A N 1
ATOM 2079 C CA . ALA A 1 274 ? 6.998 -7.576 -23.819 1.00 95.44 274 ALA A CA 1
ATOM 2080 C C . ALA A 1 274 ? 6.954 -7.583 -22.279 1.00 95.44 274 ALA A C 1
ATOM 2082 O O . ALA A 1 274 ? 6.830 -8.644 -21.670 1.00 95.44 274 ALA A O 1
ATOM 2083 N N . LEU A 1 275 ? 7.009 -6.409 -21.639 1.00 96.00 275 LEU A N 1
ATOM 2084 C CA . LEU A 1 275 ? 6.929 -6.269 -20.179 1.00 96.00 275 LEU A CA 1
ATOM 2085 C C . LEU A 1 275 ? 5.494 -6.311 -19.639 1.00 96.00 275 LEU A C 1
ATOM 2087 O O . LEU A 1 275 ? 5.302 -6.452 -18.432 1.00 96.00 275 LEU A O 1
ATOM 2091 N N . SER A 1 276 ? 4.479 -6.198 -20.497 1.00 96.75 276 SER A N 1
ATOM 2092 C CA . SER A 1 276 ? 3.083 -6.055 -20.074 1.00 96.75 276 SER A CA 1
ATOM 2093 C C . SER A 1 276 ? 2.570 -7.202 -19.200 1.00 96.75 276 SER A C 1
ATOM 2095 O O . SER A 1 276 ? 1.913 -6.900 -18.209 1.00 96.75 276 SER A O 1
ATOM 2097 N N . PRO A 1 277 ? 2.874 -8.490 -19.455 1.00 97.94 277 PRO A N 1
ATOM 2098 C CA . PRO A 1 277 ? 2.444 -9.563 -18.559 1.00 97.94 277 PRO A CA 1
ATOM 2099 C C . PRO A 1 277 ? 2.978 -9.390 -17.130 1.00 97.94 277 PRO A C 1
ATOM 2101 O O . PRO A 1 277 ? 2.213 -9.495 -16.173 1.00 97.94 277 PRO A O 1
ATOM 2104 N N . ALA A 1 278 ? 4.267 -9.062 -16.989 1.00 98.19 278 ALA A N 1
ATOM 2105 C CA . ALA A 1 278 ? 4.882 -8.778 -15.696 1.00 98.19 278 ALA A CA 1
ATOM 2106 C C . ALA A 1 278 ? 4.236 -7.549 -15.052 1.00 98.19 278 ALA A C 1
ATOM 2108 O O . ALA A 1 278 ? 3.776 -7.608 -13.917 1.00 98.19 278 ALA A O 1
ATOM 2109 N N . LEU A 1 279 ? 4.128 -6.462 -15.815 1.00 97.81 279 LEU A N 1
ATOM 2110 C CA . LEU A 1 279 ? 3.538 -5.205 -15.378 1.00 97.81 279 LEU A CA 1
ATOM 2111 C C . LEU A 1 279 ? 2.115 -5.398 -14.844 1.00 97.81 279 LEU A C 1
ATOM 2113 O O . LEU A 1 279 ? 1.821 -4.914 -13.759 1.00 97.81 279 LEU A O 1
ATOM 2117 N N . LEU A 1 280 ? 1.260 -6.142 -15.554 1.00 98.31 280 LEU A N 1
ATOM 2118 C CA . LEU A 1 280 ? -0.116 -6.429 -15.141 1.00 98.31 280 LEU A CA 1
ATOM 2119 C C . LEU A 1 280 ? -0.169 -7.161 -13.797 1.00 98.31 280 LEU A C 1
ATOM 2121 O O . LEU A 1 280 ? -0.950 -6.775 -12.930 1.00 98.31 280 LEU A O 1
ATOM 2125 N N . VAL A 1 281 ? 0.665 -8.189 -13.606 1.00 98.56 281 VAL A N 1
ATOM 2126 C CA . VAL A 1 281 ? 0.738 -8.915 -12.328 1.00 98.56 281 VAL A CA 1
ATOM 2127 C C . VAL A 1 281 ? 1.163 -7.968 -11.210 1.00 98.56 281 VAL A C 1
ATOM 2129 O O . VAL A 1 281 ? 0.505 -7.912 -10.170 1.00 98.56 281 VAL A O 1
ATOM 2132 N N . MET A 1 282 ? 2.218 -7.187 -11.445 1.00 98.38 282 MET A N 1
ATOM 2133 C CA . MET A 1 282 ? 2.769 -6.262 -10.458 1.00 98.38 282 MET A CA 1
ATOM 2134 C C . MET A 1 282 ? 1.739 -5.219 -10.023 1.00 98.38 282 MET A C 1
ATOM 2136 O O . MET A 1 282 ? 1.418 -5.125 -8.843 1.00 98.38 282 MET A O 1
ATOM 2140 N N . VAL A 1 283 ? 1.151 -4.487 -10.970 1.00 98.56 283 VAL A N 1
ATOM 2141 C CA . VAL A 1 283 ? 0.253 -3.377 -10.633 1.00 98.56 283 VAL A CA 1
ATOM 2142 C C . VAL A 1 283 ? -1.066 -3.849 -10.039 1.00 98.56 283 VAL A C 1
ATOM 2144 O O . VAL A 1 283 ? -1.578 -3.229 -9.113 1.00 98.56 283 VAL A O 1
ATOM 2147 N N . VAL A 1 284 ? -1.626 -4.963 -10.528 1.00 98.56 284 VAL A N 1
ATOM 2148 C CA . VAL A 1 284 ? -2.879 -5.500 -9.978 1.00 98.56 284 VAL A CA 1
ATOM 2149 C C . VAL A 1 284 ? -2.655 -6.012 -8.561 1.00 98.56 284 VAL A C 1
ATOM 2151 O O . VAL A 1 284 ? -3.464 -5.726 -7.680 1.00 98.56 284 VAL A O 1
ATOM 2154 N N . SER A 1 285 ? -1.562 -6.740 -8.321 1.00 98.50 285 SER A N 1
ATOM 2155 C CA . SER A 1 285 ? -1.242 -7.232 -6.978 1.00 98.50 285 SER A CA 1
ATOM 2156 C C . SER A 1 285 ? -1.001 -6.082 -5.993 1.00 98.50 285 SER A C 1
ATOM 2158 O O . SER A 1 285 ? -1.630 -6.079 -4.934 1.00 98.50 285 SER A O 1
ATOM 2160 N N . ASN A 1 286 ? -0.238 -5.053 -6.386 1.00 98.50 286 ASN A N 1
ATOM 2161 C CA . ASN A 1 286 ? -0.023 -3.854 -5.573 1.00 98.50 286 ASN A CA 1
ATOM 2162 C C . ASN A 1 286 ? -1.324 -3.094 -5.284 1.00 98.50 286 ASN A C 1
ATOM 2164 O O . ASN A 1 286 ? -1.624 -2.785 -4.132 1.00 98.50 286 ASN A O 1
ATOM 2168 N N . GLY A 1 287 ? -2.143 -2.862 -6.314 1.00 98.31 287 GLY A N 1
ATOM 2169 C CA . GLY A 1 287 ? -3.422 -2.175 -6.162 1.00 98.31 287 GLY A CA 1
ATOM 2170 C C . GLY A 1 287 ? -4.335 -2.882 -5.158 1.00 98.31 287 GLY A C 1
ATOM 2171 O O . GLY A 1 287 ? -4.978 -2.234 -4.337 1.00 98.31 287 GLY A O 1
ATOM 2172 N N . PHE A 1 288 ? -4.368 -4.218 -5.146 1.00 98.31 288 PHE A N 1
ATOM 2173 C CA . PHE A 1 288 ? -5.087 -4.948 -4.099 1.00 98.31 288 PHE A CA 1
ATOM 2174 C C . PHE A 1 288 ? -4.408 -4.839 -2.733 1.00 98.31 288 PHE A C 1
ATOM 2176 O O . PHE A 1 288 ? -5.092 -4.553 -1.749 1.00 98.31 288 PHE A O 1
ATOM 2183 N N . GLU A 1 289 ? -3.099 -5.065 -2.658 1.00 98.25 289 GLU A N 1
ATOM 2184 C CA . GLU A 1 289 ? -2.311 -4.967 -1.428 1.00 98.25 289 GLU A CA 1
ATOM 2185 C C . GLU A 1 289 ? -2.575 -3.655 -0.680 1.00 98.25 289 GLU A C 1
ATOM 2187 O O . GLU A 1 289 ? -2.997 -3.674 0.482 1.00 98.25 289 GLU A O 1
ATOM 2192 N N . GLU A 1 290 ? -2.418 -2.520 -1.354 1.00 98.44 290 GLU A N 1
ATOM 2193 C CA . GLU A 1 290 ? -2.549 -1.212 -0.724 1.00 98.44 290 GLU A CA 1
ATOM 2194 C C . GLU A 1 290 ? -4.007 -0.855 -0.401 1.00 98.44 290 GLU A C 1
ATOM 2196 O O . GLU A 1 290 ? -4.294 -0.267 0.650 1.00 98.44 290 GLU A O 1
ATOM 2201 N N . GLU A 1 291 ? -4.972 -1.243 -1.239 1.00 98.50 291 GLU A N 1
ATOM 2202 C CA . GLU A 1 291 ? -6.384 -0.999 -0.935 1.00 98.50 291 GLU A CA 1
ATOM 2203 C C . GLU A 1 291 ? -6.874 -1.820 0.263 1.00 98.50 291 GLU A C 1
ATOM 2205 O O . GLU A 1 291 ? -7.603 -1.291 1.111 1.00 98.50 291 GLU A O 1
ATOM 2210 N N . PHE A 1 292 ? -6.437 -3.075 0.404 1.00 98.31 292 PHE A N 1
ATOM 2211 C CA . PHE A 1 292 ? -6.712 -3.872 1.601 1.00 98.31 292 PHE A CA 1
ATOM 2212 C C . PHE A 1 292 ? -6.059 -3.265 2.844 1.00 98.31 292 PHE A C 1
ATOM 2214 O O . PHE A 1 292 ? -6.718 -3.124 3.882 1.00 98.31 292 PHE A O 1
ATOM 2221 N N . LEU A 1 293 ? -4.782 -2.896 2.735 1.00 97.88 293 LEU A N 1
ATOM 2222 C CA . LEU A 1 293 ? -3.986 -2.445 3.867 1.00 97.88 293 LEU A CA 1
ATOM 2223 C C . LEU A 1 293 ? -4.439 -1.080 4.395 1.00 97.88 293 LEU A C 1
ATOM 2225 O O . LEU A 1 293 ? -4.561 -0.905 5.604 1.00 97.88 293 LEU A O 1
ATOM 2229 N N . PHE A 1 294 ? -4.738 -0.119 3.521 1.00 98.00 294 PHE A N 1
ATOM 2230 C CA . PHE A 1 294 ? -5.067 1.241 3.954 1.00 98.00 294 PHE A CA 1
ATOM 2231 C C . PHE A 1 294 ? -6.572 1.490 4.044 1.00 98.00 294 PHE A C 1
ATOM 2233 O O . PHE A 1 294 ? -7.061 2.037 5.034 1.00 98.00 294 PHE A O 1
ATOM 2240 N N . ARG A 1 295 ? -7.361 1.072 3.053 1.00 97.62 295 ARG A N 1
ATOM 2241 C CA . ARG A 1 295 ? -8.797 1.393 3.044 1.00 97.62 295 ARG A CA 1
ATOM 2242 C C . ARG A 1 295 ? -9.611 0.276 3.685 1.00 97.62 295 ARG A C 1
ATOM 2244 O O . ARG A 1 295 ? -10.484 0.567 4.506 1.00 97.62 295 ARG A O 1
ATOM 2251 N N . GLY A 1 296 ? -9.278 -0.980 3.392 1.00 96.94 296 GLY A N 1
ATOM 2252 C CA . GLY A 1 296 ? -9.887 -2.155 4.014 1.00 96.94 296 GLY A CA 1
ATOM 2253 C C . GLY A 1 296 ? -9.763 -2.123 5.539 1.00 96.94 296 GLY A C 1
ATOM 2254 O O . GLY A 1 296 ? -10.768 -2.244 6.242 1.00 96.94 296 GLY A O 1
ATOM 2255 N N . LEU A 1 297 ? -8.560 -1.876 6.071 1.00 96.88 297 LEU A N 1
ATOM 2256 C CA . LEU A 1 297 ? -8.356 -1.798 7.520 1.00 96.88 297 LEU A CA 1
ATOM 2257 C C . LEU A 1 297 ? -9.051 -0.597 8.164 1.00 96.88 297 LEU A C 1
ATOM 2259 O O . LEU A 1 297 ? -9.760 -0.785 9.159 1.00 96.88 297 LEU A O 1
ATOM 2263 N N . PHE A 1 298 ? -8.873 0.610 7.619 1.00 97.81 298 PHE A N 1
ATOM 2264 C CA . PHE A 1 298 ? -9.191 1.836 8.354 1.00 97.81 298 PHE A CA 1
ATOM 2265 C C . PHE A 1 298 ? -10.529 2.478 7.992 1.00 97.81 298 PHE A C 1
ATOM 2267 O O . PHE A 1 298 ? -11.212 2.991 8.878 1.00 97.81 298 PHE A O 1
ATOM 2274 N N . LEU A 1 299 ? -10.955 2.458 6.727 1.00 95.94 299 LEU A N 1
ATOM 2275 C CA . LEU A 1 299 ? -11.972 3.397 6.241 1.00 95.94 299 LEU A CA 1
ATOM 2276 C C . LEU A 1 299 ? -13.342 3.232 6.924 1.00 95.94 299 LEU A C 1
ATOM 2278 O O . LEU A 1 299 ? -13.957 4.238 7.287 1.00 95.94 299 LEU A O 1
ATOM 2282 N N . GLN A 1 300 ? -13.826 1.997 7.129 1.00 94.75 300 GLN A N 1
ATOM 2283 C CA . GLN A 1 300 ? -15.076 1.757 7.878 1.00 94.75 300 GLN A CA 1
ATOM 2284 C C . GLN A 1 300 ? -14.912 2.022 9.374 1.00 94.75 300 GLN A C 1
ATOM 2286 O O . GLN A 1 300 ? -15.791 2.615 9.994 1.00 94.75 300 GLN A O 1
ATOM 2291 N N . LYS A 1 301 ? -13.772 1.638 9.954 1.00 94.94 301 LYS A N 1
ATOM 2292 C CA . LYS A 1 301 ? -13.527 1.793 11.392 1.00 94.94 301 LYS A CA 1
ATOM 2293 C C . LYS A 1 301 ? -13.421 3.267 11.777 1.00 94.94 301 LYS A C 1
ATOM 2295 O O . LYS A 1 301 ? -13.968 3.675 12.795 1.00 94.94 301 LYS A O 1
ATOM 2300 N N . TYR A 1 302 ? -12.780 4.091 10.946 1.00 96.25 302 TYR A N 1
ATOM 2301 C CA . TYR A 1 302 ? -12.743 5.542 11.135 1.00 96.25 302 TYR A CA 1
ATOM 2302 C C . TYR A 1 302 ? -14.140 6.153 10.998 1.00 96.25 302 TYR A C 1
ATOM 2304 O O . TYR A 1 302 ? -14.482 7.073 11.745 1.00 96.25 302 TYR A O 1
ATOM 2312 N N . ASN A 1 303 ? -14.984 5.608 10.113 1.00 94.56 303 ASN A N 1
ATOM 2313 C CA . ASN A 1 303 ? -16.321 6.146 9.862 1.00 94.56 303 ASN A CA 1
ATOM 2314 C C . ASN A 1 303 ? -17.179 6.198 11.130 1.00 94.56 303 ASN A C 1
ATOM 2316 O O . ASN A 1 303 ? -17.926 7.159 11.310 1.00 94.56 303 ASN A O 1
ATOM 2320 N N . TRP A 1 304 ? -17.017 5.210 12.013 1.00 91.00 304 TRP A N 1
ATOM 2321 C CA . TRP A 1 304 ? -17.703 5.130 13.303 1.00 91.00 304 TRP A CA 1
ATOM 2322 C C . TRP A 1 304 ? -17.487 6.372 14.185 1.00 91.00 304 TRP A C 1
ATOM 2324 O O . TRP A 1 304 ? -18.417 6.835 14.848 1.00 91.00 304 TRP A O 1
ATOM 2334 N N . PHE A 1 305 ? -16.280 6.947 14.156 1.00 93.88 305 PHE A N 1
ATOM 2335 C CA . PHE A 1 305 ? -15.887 8.078 15.003 1.00 93.88 305 PHE A CA 1
ATOM 2336 C C . PHE A 1 305 ? -15.975 9.423 14.282 1.00 93.88 305 PHE A C 1
ATOM 2338 O O . PHE A 1 305 ? -16.404 10.425 14.861 1.00 93.88 305 PHE A O 1
ATOM 2345 N N . PHE A 1 306 ? -15.569 9.455 13.014 1.00 94.69 306 PHE A N 1
ATOM 2346 C CA . PHE A 1 306 ? -15.283 10.698 12.304 1.00 94.69 306 PHE A CA 1
ATOM 2347 C C . PHE A 1 306 ? -16.278 11.025 11.186 1.00 94.69 306 PHE A C 1
ATOM 2349 O O . PHE A 1 306 ? -16.354 12.170 10.745 1.00 94.69 306 PHE A O 1
ATOM 2356 N N . GLY A 1 307 ? -17.064 10.046 10.732 1.00 93.69 307 GLY A N 1
ATOM 2357 C CA . GLY A 1 307 ? -17.888 10.175 9.531 1.00 93.69 307 GLY A CA 1
ATOM 2358 C C . GLY A 1 307 ? -17.077 10.096 8.233 1.00 93.69 307 GLY A C 1
ATOM 2359 O O . GLY A 1 307 ? -15.851 9.958 8.240 1.00 93.69 307 GLY A O 1
ATOM 2360 N N . ALA A 1 308 ? -17.770 10.151 7.095 1.00 94.19 308 ALA A N 1
ATOM 2361 C CA . ALA A 1 308 ? -17.214 9.704 5.820 1.00 94.19 308 ALA A CA 1
ATOM 2362 C C . ALA A 1 308 ? -16.026 10.528 5.310 1.00 94.19 308 ALA A C 1
ATOM 2364 O O . ALA A 1 308 ? -14.992 9.952 4.972 1.00 94.19 308 ALA A O 1
ATOM 2365 N N . GLY A 1 309 ? -16.168 11.856 5.289 1.00 95.44 309 GLY A N 1
ATOM 2366 C CA . GLY A 1 309 ? -15.148 12.759 4.752 1.00 95.44 309 GLY A CA 1
ATOM 2367 C C . GLY A 1 309 ? -13.841 12.690 5.539 1.00 95.44 309 GLY A C 1
ATOM 2368 O O . GLY A 1 309 ? -12.800 12.358 4.980 1.00 95.44 309 GLY A O 1
ATOM 2369 N N . PHE A 1 310 ? -13.898 12.911 6.855 1.00 96.06 310 PHE A N 1
ATOM 2370 C CA . PHE A 1 310 ? -12.689 12.927 7.683 1.00 96.06 310 PHE A CA 1
ATOM 2371 C C . PHE A 1 310 ? -12.015 11.552 7.774 1.00 96.06 310 PHE A C 1
ATOM 2373 O O . PHE A 1 310 ? -10.793 11.471 7.774 1.00 96.06 310 PHE A O 1
ATOM 2380 N N . SER A 1 311 ? -12.785 10.459 7.744 1.00 96.81 311 SER A N 1
ATOM 2381 C CA . SER A 1 311 ? -12.210 9.109 7.633 1.00 96.81 311 SER A CA 1
ATOM 2382 C C . SER A 1 311 ? -11.407 8.920 6.350 1.00 96.81 311 SER A C 1
ATOM 2384 O O . SER A 1 311 ? -10.376 8.253 6.371 1.00 96.81 311 SER A O 1
ATOM 2386 N N . ASN A 1 312 ? -11.890 9.486 5.237 1.00 98.31 312 ASN A N 1
ATOM 2387 C CA . ASN A 1 312 ? -11.190 9.422 3.961 1.00 98.31 312 ASN A CA 1
ATOM 2388 C C . ASN A 1 312 ? -9.891 10.238 3.993 1.00 98.31 312 ASN A C 1
ATOM 2390 O O . ASN A 1 312 ? -8.870 9.781 3.493 1.00 98.31 312 ASN A O 1
ATOM 2394 N N . ILE A 1 313 ? -9.913 11.406 4.640 1.00 98.44 313 ILE A N 1
ATOM 2395 C CA . ILE A 1 313 ? -8.719 12.236 4.837 1.00 98.44 313 ILE A CA 1
ATOM 2396 C C . ILE A 1 313 ? -7.692 11.502 5.706 1.00 98.44 313 ILE A C 1
ATOM 2398 O O . ILE A 1 313 ? -6.546 11.366 5.293 1.00 98.44 313 ILE A O 1
ATOM 2402 N N . LEU A 1 314 ? -8.090 10.984 6.874 1.00 98.12 314 LEU A N 1
ATOM 2403 C CA . LEU A 1 314 ? -7.173 10.296 7.790 1.00 98.12 314 LEU A CA 1
ATOM 2404 C C . LEU A 1 314 ? -6.466 9.114 7.122 1.00 98.12 314 LEU A C 1
ATOM 2406 O O . LEU A 1 314 ? -5.245 9.009 7.206 1.00 98.12 314 LEU A O 1
ATOM 2410 N N . GLN A 1 315 ? -7.212 8.245 6.430 1.00 97.94 315 GLN A N 1
ATOM 2411 C CA . GLN A 1 315 ? -6.591 7.110 5.744 1.00 97.94 315 GLN A CA 1
ATOM 2412 C C . GLN A 1 315 ? -5.679 7.568 4.599 1.00 97.94 315 GLN A C 1
ATOM 2414 O O . GLN A 1 315 ? -4.598 7.012 4.443 1.00 97.94 315 GLN A O 1
ATOM 2419 N N . ALA A 1 316 ? -6.054 8.621 3.859 1.00 98.56 316 ALA A N 1
ATOM 2420 C CA . ALA A 1 316 ? -5.233 9.152 2.774 1.00 98.56 316 ALA A CA 1
ATOM 2421 C C . ALA A 1 316 ? -3.912 9.739 3.293 1.00 98.56 316 ALA A C 1
ATOM 2423 O O . ALA A 1 316 ? -2.883 9.594 2.636 1.00 98.56 316 ALA A O 1
ATOM 2424 N N . VAL A 1 317 ? -3.906 10.351 4.485 1.00 98.56 317 VAL A N 1
ATOM 2425 C CA . VAL A 1 317 ? -2.672 10.813 5.141 1.00 98.56 317 VAL A CA 1
ATOM 2426 C C . VAL A 1 317 ? -1.784 9.632 5.535 1.00 98.56 317 VAL A C 1
ATOM 2428 O O . VAL A 1 317 ? -0.591 9.661 5.248 1.00 98.56 317 VAL A O 1
ATOM 2431 N N . VAL A 1 318 ? -2.340 8.575 6.140 1.00 98.31 318 VAL A N 1
ATOM 2432 C CA . VAL A 1 318 ? -1.567 7.368 6.502 1.00 98.31 318 VAL A CA 1
ATOM 2433 C C . VAL A 1 318 ? -1.000 6.678 5.253 1.00 98.31 318 VAL A C 1
ATOM 2435 O O . VAL A 1 318 ? 0.176 6.323 5.229 1.00 98.31 318 VAL A O 1
ATOM 2438 N N . PHE A 1 319 ? -1.801 6.564 4.192 1.00 98.44 319 PHE A N 1
ATOM 2439 C CA . PHE A 1 319 ? -1.377 6.074 2.879 1.00 98.44 319 PHE A CA 1
ATOM 2440 C C . PHE A 1 319 ? -0.226 6.907 2.294 1.00 98.44 319 PHE A C 1
ATOM 2442 O O . PHE A 1 319 ? 0.801 6.374 1.878 1.00 98.44 319 PHE A O 1
ATOM 2449 N N . SER A 1 320 ? -0.352 8.233 2.337 1.00 98.44 320 SER A N 1
ATOM 2450 C CA . SER A 1 320 ? 0.683 9.155 1.853 1.00 98.44 320 SER A CA 1
ATOM 2451 C C . SER A 1 320 ? 1.969 9.055 2.667 1.00 98.44 320 SER A C 1
ATOM 2453 O O . SER A 1 320 ? 3.065 9.092 2.114 1.00 98.44 320 SER A O 1
ATOM 2455 N N . ALA A 1 321 ? 1.853 8.865 3.984 1.00 97.38 321 ALA A N 1
ATOM 2456 C CA . ALA A 1 321 ? 3.000 8.655 4.853 1.00 97.38 321 ALA A CA 1
ATOM 2457 C C . ALA A 1 321 ? 3.771 7.381 4.480 1.00 97.38 321 ALA A C 1
ATOM 2459 O O . ALA A 1 321 ? 4.999 7.380 4.557 1.00 97.38 321 ALA A O 1
ATOM 2460 N N . ALA A 1 322 ? 3.093 6.329 4.004 1.00 96.44 322 ALA A N 1
ATOM 2461 C CA . ALA A 1 322 ? 3.743 5.108 3.519 1.00 96.44 322 ALA A CA 1
ATOM 2462 C C . ALA A 1 322 ? 4.602 5.337 2.267 1.00 96.44 322 ALA A C 1
ATOM 2464 O O . ALA A 1 322 ? 5.505 4.556 2.001 1.00 96.44 322 ALA A O 1
ATOM 2465 N N . HIS A 1 323 ? 4.429 6.462 1.578 1.00 95.94 323 HIS A N 1
ATOM 2466 C CA . HIS A 1 323 ? 5.219 6.840 0.407 1.00 95.94 323 HIS A CA 1
ATOM 2467 C C . HIS A 1 323 ? 6.354 7.820 0.727 1.00 95.94 323 HIS A C 1
ATOM 2469 O O . HIS A 1 323 ? 7.131 8.188 -0.151 1.00 95.94 323 HIS A O 1
ATOM 2475 N N . VAL A 1 324 ? 6.502 8.247 1.985 1.00 94.56 324 VAL A N 1
ATOM 2476 C CA . VAL A 1 324 ? 7.694 9.000 2.394 1.00 94.56 324 VAL A CA 1
ATOM 2477 C C . VAL A 1 324 ? 8.915 8.120 2.148 1.00 94.56 324 VAL A C 1
ATOM 2479 O O . VAL A 1 324 ? 8.955 6.987 2.622 1.00 94.56 324 VAL A O 1
ATOM 2482 N N . GLY A 1 325 ? 9.898 8.647 1.415 1.00 88.50 325 GLY A N 1
ATOM 2483 C CA . GLY A 1 325 ? 11.156 7.953 1.136 1.00 88.50 325 GLY A CA 1
ATOM 2484 C C . GLY A 1 325 ? 11.258 7.176 -0.155 1.00 88.50 325 GLY A C 1
ATOM 2485 O O . GLY A 1 325 ? 12.252 6.485 -0.358 1.00 88.50 325 GLY A O 1
ATOM 2486 N N . VAL A 1 326 ? 10.254 7.272 -1.018 1.00 90.19 326 VAL A N 1
ATOM 2487 C CA . VAL A 1 326 ? 10.312 6.645 -2.336 1.00 90.19 326 VAL A CA 1
ATOM 2488 C C . VAL A 1 326 ? 11.496 7.174 -3.151 1.00 90.19 326 VAL A C 1
ATOM 2490 O O . VAL A 1 326 ? 11.722 8.380 -3.228 1.00 90.19 326 VAL A O 1
ATOM 2493 N N . GLY A 1 327 ? 12.251 6.256 -3.759 1.00 88.81 327 GLY A N 1
ATOM 2494 C CA . GLY A 1 327 ? 13.448 6.569 -4.552 1.00 88.81 327 GLY A CA 1
ATOM 2495 C C . GLY A 1 327 ? 13.211 6.676 -6.062 1.00 88.81 327 GLY A C 1
ATOM 2496 O O . GLY A 1 327 ? 14.122 7.037 -6.796 1.00 88.81 327 GLY A O 1
ATOM 2497 N N . TYR A 1 328 ? 12.004 6.373 -6.543 1.00 88.25 328 TYR A N 1
ATOM 2498 C CA . TYR A 1 328 ? 11.689 6.306 -7.979 1.00 88.25 328 TYR A CA 1
ATOM 2499 C C . TYR A 1 328 ? 11.269 7.641 -8.600 1.00 88.25 328 TYR A C 1
ATOM 2501 O O . TYR A 1 328 ? 10.911 7.698 -9.774 1.00 88.25 328 TYR A O 1
ATOM 2509 N N . THR A 1 329 ? 11.281 8.721 -7.819 1.00 91.56 329 THR A N 1
ATOM 2510 C CA . THR A 1 329 ? 10.978 10.068 -8.299 1.00 91.56 329 THR A CA 1
ATOM 2511 C C . THR A 1 329 ? 11.969 11.073 -7.716 1.00 91.56 329 THR A C 1
ATOM 2513 O O . THR A 1 329 ? 12.265 11.014 -6.521 1.00 91.56 329 THR A O 1
ATOM 2516 N N . PRO A 1 330 ? 12.478 12.032 -8.512 1.00 91.00 330 PRO A N 1
ATOM 2517 C CA . PRO A 1 330 ? 13.403 13.043 -8.008 1.00 91.00 330 PRO A CA 1
ATOM 2518 C C . PRO A 1 330 ? 12.720 14.097 -7.123 1.00 91.00 330 PRO A C 1
ATOM 2520 O O . PRO A 1 330 ? 13.406 14.872 -6.464 1.00 91.00 330 PRO A O 1
ATOM 2523 N N . SER A 1 331 ? 11.382 14.151 -7.092 1.00 92.62 331 SER A N 1
ATOM 2524 C CA . SER A 1 331 ? 10.623 15.104 -6.273 1.00 92.62 331 SER A CA 1
ATOM 2525 C C . SER A 1 331 ? 9.569 14.388 -5.430 1.00 92.62 331 SER A C 1
ATOM 2527 O O . SER A 1 331 ? 8.367 14.470 -5.690 1.00 92.62 331 SER A O 1
ATOM 2529 N N . ALA A 1 332 ? 10.027 13.680 -4.392 1.00 91.62 332 ALA A N 1
ATOM 2530 C CA . ALA A 1 332 ? 9.162 12.890 -3.514 1.00 91.62 332 ALA A CA 1
ATOM 2531 C C . ALA A 1 332 ? 8.045 13.725 -2.863 1.00 91.62 332 ALA A C 1
ATOM 2533 O O . ALA A 1 332 ? 6.903 13.282 -2.811 1.00 91.62 332 ALA A O 1
ATOM 2534 N N . VAL A 1 333 ? 8.335 14.955 -2.419 1.00 93.94 333 VAL A N 1
ATOM 2535 C CA . VAL A 1 333 ? 7.325 15.833 -1.796 1.00 93.94 333 VAL A CA 1
ATOM 2536 C C . VAL A 1 333 ? 6.218 16.195 -2.786 1.00 93.94 333 VAL A C 1
ATOM 2538 O O . VAL A 1 333 ? 5.040 16.083 -2.448 1.00 93.94 333 VAL A O 1
ATOM 2541 N N . PHE A 1 334 ? 6.580 16.587 -4.013 1.00 93.94 334 PHE A N 1
ATOM 2542 C CA . PHE A 1 334 ? 5.599 16.881 -5.056 1.00 93.94 334 PHE A CA 1
ATOM 2543 C C . PHE A 1 334 ? 4.780 15.638 -5.397 1.00 93.94 334 PHE A C 1
ATOM 2545 O O . PHE A 1 334 ? 3.557 15.707 -5.438 1.00 93.94 334 PHE A O 1
ATOM 2552 N N . PHE A 1 335 ? 5.441 14.496 -5.592 1.00 93.50 335 PHE A N 1
ATOM 2553 C CA . PHE A 1 335 ? 4.773 13.240 -5.908 1.00 93.50 335 PHE A CA 1
ATOM 2554 C C . PHE A 1 335 ? 3.769 12.839 -4.817 1.00 93.50 335 PHE A C 1
ATOM 2556 O O . PHE A 1 335 ? 2.618 12.522 -5.114 1.00 93.50 335 PHE A O 1
ATOM 2563 N N . ILE A 1 336 ? 4.149 12.945 -3.542 1.00 95.94 336 ILE A N 1
ATOM 2564 C CA . ILE A 1 336 ? 3.253 12.641 -2.424 1.00 95.94 336 ILE A CA 1
ATOM 2565 C C . ILE A 1 336 ? 2.060 13.605 -2.397 1.00 95.94 336 ILE A C 1
ATOM 2567 O O . ILE A 1 336 ? 0.915 13.164 -2.307 1.00 95.94 336 ILE A O 1
ATOM 2571 N N . ALA A 1 337 ? 2.305 14.913 -2.496 1.00 96.38 337 ALA A N 1
ATOM 2572 C CA . ALA A 1 337 ? 1.256 15.923 -2.360 1.00 96.38 337 ALA A CA 1
ATOM 2573 C C . ALA A 1 337 ? 0.302 15.982 -3.566 1.00 96.38 337 ALA A C 1
ATOM 2575 O O . ALA A 1 337 ? -0.900 16.167 -3.385 1.00 96.38 337 ALA A O 1
ATOM 2576 N N . ALA A 1 338 ? 0.824 15.834 -4.785 1.00 94.31 338 ALA A N 1
ATOM 2577 C CA . ALA A 1 338 ? 0.071 16.010 -6.026 1.00 94.31 338 ALA A CA 1
ATOM 2578 C C . ALA A 1 338 ? -0.461 14.698 -6.620 1.00 94.31 338 ALA A C 1
ATOM 2580 O O . ALA A 1 338 ? -1.392 14.743 -7.422 1.00 94.31 338 ALA A O 1
ATOM 2581 N N . VAL A 1 339 ? 0.102 13.542 -6.245 1.00 93.62 339 VAL A N 1
ATOM 2582 C CA . VAL A 1 339 ? -0.287 12.235 -6.802 1.00 93.62 339 VAL A CA 1
ATOM 2583 C C . VAL A 1 339 ? -0.801 11.302 -5.710 1.00 93.62 339 VAL A C 1
ATOM 2585 O O . VAL A 1 339 ? -1.976 10.938 -5.728 1.00 93.62 339 VAL A O 1
ATOM 2588 N N . VAL A 1 340 ? 0.035 10.959 -4.726 1.00 97.19 340 VAL A N 1
ATOM 2589 C CA . VAL A 1 340 ? -0.290 9.922 -3.729 1.00 97.19 340 VAL A CA 1
ATOM 2590 C C . VAL A 1 340 ? -1.457 10.335 -2.834 1.00 97.19 340 VAL A C 1
ATOM 2592 O O . VAL A 1 340 ? -2.394 9.564 -2.653 1.00 97.19 340 VAL A O 1
ATOM 2595 N N . PHE A 1 341 ? -1.453 11.553 -2.289 1.00 98.50 341 PHE A N 1
ATOM 2596 C CA . PHE A 1 341 ? -2.531 12.007 -1.410 1.00 98.50 341 PHE A CA 1
ATOM 2597 C C . PHE A 1 341 ? -3.883 12.136 -2.142 1.00 98.50 341 PHE A C 1
ATOM 2599 O O . PHE A 1 341 ? -4.875 11.589 -1.644 1.00 98.50 341 PHE A O 1
ATOM 2606 N N . PRO A 1 342 ? -3.965 12.760 -3.338 1.00 98.44 342 PRO A N 1
ATOM 2607 C CA . PRO A 1 342 ? -5.187 12.761 -4.142 1.00 98.44 342 PRO A CA 1
ATOM 2608 C C . PRO A 1 342 ? -5.669 11.360 -4.533 1.00 98.44 342 PRO A C 1
ATOM 2610 O O . PRO A 1 342 ? -6.868 11.093 -4.440 1.00 98.44 342 PRO A O 1
ATOM 2613 N N . LEU A 1 343 ? -4.761 10.445 -4.893 1.00 97.69 343 LEU A N 1
ATOM 2614 C CA . LEU A 1 343 ? -5.086 9.031 -5.114 1.00 97.69 343 LEU A CA 1
ATOM 2615 C C . LEU A 1 343 ? -5.654 8.388 -3.840 1.00 97.69 343 LEU A C 1
ATOM 2617 O O . LEU A 1 343 ? -6.692 7.729 -3.878 1.00 97.69 343 LEU A O 1
ATOM 2621 N N . GLY A 1 344 ? -5.030 8.671 -2.694 1.00 98.31 344 GLY A N 1
ATOM 2622 C CA . GLY A 1 344 ? -5.532 8.459 -1.337 1.00 98.31 344 GLY A CA 1
ATOM 2623 C C . GLY A 1 344 ? -7.033 8.692 -1.218 1.00 98.31 344 GLY A C 1
ATOM 2624 O O . GLY A 1 344 ? -7.805 7.777 -0.910 1.00 98.31 344 GLY A O 1
ATOM 2625 N N . LEU A 1 345 ? -7.424 9.933 -1.503 1.00 98.69 345 LEU A N 1
ATOM 2626 C CA . LEU A 1 345 ? -8.796 10.420 -1.415 1.00 98.69 345 LEU A CA 1
ATOM 2627 C C . LEU A 1 345 ? -9.718 9.788 -2.465 1.00 98.69 345 LEU A C 1
ATOM 2629 O O . LEU A 1 345 ? -10.833 9.386 -2.118 1.00 98.69 345 LEU A O 1
ATOM 2633 N N . LEU A 1 346 ? -9.269 9.690 -3.720 1.00 98.44 346 LEU A N 1
ATOM 2634 C CA . LEU A 1 346 ? -10.041 9.116 -4.823 1.00 98.44 346 LEU A CA 1
ATOM 2635 C C . LEU A 1 346 ? -10.376 7.649 -4.553 1.00 98.44 346 LEU A C 1
ATOM 2637 O O . LEU A 1 346 ? -11.540 7.263 -4.632 1.00 98.44 346 LEU A O 1
ATOM 2641 N N . ALA A 1 347 ? -9.387 6.843 -4.174 1.00 98.31 347 ALA A N 1
ATOM 2642 C CA . ALA A 1 347 ? -9.577 5.427 -3.887 1.00 98.31 347 ALA A CA 1
ATOM 2643 C C . ALA A 1 347 ? -10.545 5.209 -2.715 1.00 98.31 347 ALA A C 1
ATOM 2645 O O . ALA A 1 347 ? -11.459 4.391 -2.806 1.00 98.31 347 ALA A O 1
ATOM 2646 N N . GLY A 1 348 ? -10.439 5.997 -1.639 1.00 98.06 348 GLY A N 1
ATOM 2647 C CA . GLY A 1 348 ? -11.383 5.892 -0.524 1.00 98.06 348 GLY A CA 1
ATOM 2648 C C . GLY A 1 348 ? -12.802 6.369 -0.870 1.00 98.06 348 GLY A C 1
ATOM 2649 O O . GLY A 1 348 ? -13.779 5.811 -0.358 1.00 98.06 348 GLY A O 1
ATOM 2650 N N . PHE A 1 349 ? -12.951 7.337 -1.782 1.00 98.06 349 PHE A N 1
ATOM 2651 C CA . PHE A 1 349 ? -14.252 7.684 -2.363 1.00 98.06 349 PHE A CA 1
ATOM 2652 C C . PHE A 1 349 ? -14.815 6.521 -3.191 1.00 98.06 349 PHE A C 1
ATOM 2654 O O . PHE A 1 349 ? -15.941 6.087 -2.940 1.00 98.06 349 PHE A O 1
ATOM 2661 N N . LEU A 1 350 ? -14.027 5.972 -4.121 1.00 97.62 350 LEU A N 1
ATOM 2662 C CA . LEU A 1 350 ? -14.429 4.861 -4.985 1.00 97.62 350 LEU A CA 1
ATOM 2663 C C . LEU A 1 350 ? -14.784 3.610 -4.180 1.00 97.62 350 LEU A C 1
ATOM 2665 O O . LEU A 1 350 ? -15.780 2.958 -4.489 1.00 97.62 350 LEU A O 1
ATOM 2669 N N . MET A 1 351 ? -14.043 3.300 -3.111 1.00 97.00 351 MET A N 1
ATOM 2670 C CA . MET A 1 351 ? -14.338 2.163 -2.236 1.00 97.00 351 MET A CA 1
ATOM 2671 C C . MET A 1 351 ? -15.721 2.283 -1.590 1.00 97.00 351 MET A C 1
ATOM 2673 O O . MET A 1 351 ? -16.463 1.305 -1.509 1.00 97.00 351 MET A O 1
ATOM 2677 N N . ARG A 1 352 ? -16.100 3.491 -1.158 1.00 95.19 352 ARG A N 1
ATOM 2678 C CA . ARG A 1 352 ? -17.430 3.756 -0.588 1.00 95.19 352 ARG A CA 1
ATOM 2679 C C . ARG A 1 352 ? -18.515 3.757 -1.657 1.00 95.19 352 ARG A C 1
ATOM 2681 O O . ARG A 1 352 ? -19.554 3.140 -1.450 1.00 95.19 352 ARG A O 1
ATOM 2688 N N . ALA A 1 353 ? -18.269 4.425 -2.782 1.00 94.94 353 ALA A N 1
ATOM 2689 C CA . ALA A 1 353 ? -19.243 4.591 -3.858 1.00 94.94 353 ALA A CA 1
ATOM 2690 C C . ALA A 1 353 ? -19.582 3.261 -4.555 1.00 94.94 353 ALA A C 1
ATOM 2692 O O . ALA A 1 353 ? -20.740 3.009 -4.889 1.00 94.94 353 ALA A O 1
ATOM 2693 N N . SER A 1 354 ? -18.586 2.388 -4.717 1.00 95.19 354 SER A N 1
ATOM 2694 C CA . SER A 1 354 ? -18.760 1.026 -5.238 1.00 95.19 354 SER A CA 1
ATOM 2695 C C . SER A 1 354 ? -19.088 -0.010 -4.162 1.00 95.19 354 SER A C 1
ATOM 2697 O O . SER A 1 354 ? -19.479 -1.130 -4.490 1.00 95.19 354 SER A O 1
ATOM 2699 N N . ASN A 1 355 ? -18.936 0.355 -2.883 1.00 93.75 355 ASN A N 1
ATOM 2700 C CA . ASN A 1 355 ? -19.079 -0.527 -1.726 1.00 93.75 355 ASN A CA 1
ATOM 2701 C C . ASN A 1 355 ? -18.222 -1.808 -1.827 1.00 93.75 355 ASN A C 1
ATOM 2703 O O . ASN A 1 355 ? -18.632 -2.879 -1.374 1.00 93.75 355 ASN A O 1
ATOM 2707 N N . GLY A 1 356 ? -17.028 -1.713 -2.415 1.00 95.12 356 GLY A N 1
ATOM 2708 C CA . GLY A 1 356 ? -16.158 -2.859 -2.656 1.00 95.12 356 GLY A CA 1
ATOM 2709 C C . GLY A 1 356 ? -14.695 -2.472 -2.840 1.00 95.12 356 GLY A C 1
ATOM 2710 O O . GLY A 1 356 ? -14.383 -1.365 -3.268 1.00 95.12 356 GLY A O 1
ATOM 2711 N N . VAL A 1 357 ? -13.793 -3.404 -2.527 1.00 96.69 357 VAL A N 1
ATOM 2712 C CA . VAL A 1 357 ? -12.338 -3.205 -2.664 1.00 96.69 357 VAL A CA 1
ATOM 2713 C C . VAL A 1 357 ? -11.841 -3.292 -4.110 1.00 96.69 357 VAL A C 1
ATOM 2715 O O . VAL A 1 357 ? -10.828 -2.702 -4.456 1.00 96.69 357 VAL A O 1
ATOM 2718 N N . ILE A 1 358 ? -12.570 -3.991 -4.982 1.00 96.88 358 ILE A N 1
ATOM 2719 C CA . ILE A 1 358 ? -12.087 -4.321 -6.330 1.00 96.88 358 ILE A CA 1
ATOM 2720 C C . ILE A 1 358 ? -11.969 -3.083 -7.230 1.00 96.88 358 ILE A C 1
ATOM 2722 O O . ILE A 1 358 ? -10.972 -2.909 -7.921 1.00 96.88 358 ILE A O 1
ATOM 2726 N N . VAL A 1 359 ? -12.977 -2.210 -7.218 1.00 97.31 359 VAL A N 1
ATOM 2727 C CA . VAL A 1 359 ? -13.025 -1.007 -8.067 1.00 97.31 359 VAL A CA 1
ATOM 2728 C C . VAL A 1 359 ? -11.863 -0.052 -7.784 1.00 97.31 359 VAL A C 1
ATOM 2730 O O . VAL A 1 359 ? -11.149 0.274 -8.733 1.00 97.31 359 VAL A O 1
ATOM 2733 N N . PRO A 1 360 ? -11.622 0.392 -6.533 1.00 98.00 360 PRO A N 1
ATOM 2734 C CA . PRO A 1 360 ? -10.458 1.221 -6.247 1.00 98.00 360 PRO A CA 1
ATOM 2735 C C . PRO A 1 360 ? -9.147 0.476 -6.517 1.00 98.00 360 PRO A C 1
ATOM 2737 O O . PRO A 1 360 ? -8.243 1.106 -7.044 1.00 98.00 360 PRO A O 1
ATOM 2740 N N . ALA A 1 361 ? -9.053 -0.839 -6.269 1.00 98.25 361 ALA A N 1
ATOM 2741 C CA . ALA A 1 361 ? -7.827 -1.605 -6.523 1.00 98.25 361 ALA A CA 1
ATOM 2742 C C . ALA A 1 361 ? -7.445 -1.633 -8.010 1.00 98.25 361 ALA A C 1
ATOM 2744 O O . ALA A 1 361 ? -6.279 -1.465 -8.345 1.00 98.25 361 ALA A O 1
ATOM 2745 N N . ILE A 1 362 ? -8.417 -1.781 -8.917 1.00 98.38 362 ILE A N 1
ATOM 2746 C CA . ILE A 1 362 ? -8.166 -1.739 -10.367 1.00 98.38 362 ILE A CA 1
ATOM 2747 C C . ILE A 1 362 ? -7.776 -0.327 -10.818 1.00 98.38 362 ILE A C 1
ATOM 2749 O O . ILE A 1 362 ? -6.865 -0.171 -11.625 1.00 98.38 362 ILE A O 1
ATOM 2753 N N . VAL A 1 363 ? -8.435 0.716 -10.304 1.00 98.44 363 VAL A N 1
ATOM 2754 C CA . VAL A 1 363 ? -8.067 2.105 -10.637 1.00 98.44 363 VAL A CA 1
ATOM 2755 C C . VAL A 1 363 ? -6.664 2.435 -10.123 1.00 98.44 363 VAL A C 1
ATOM 2757 O O . VAL A 1 363 ? -5.876 3.036 -10.850 1.00 98.44 363 VAL A O 1
ATOM 2760 N N . HIS A 1 364 ? -6.343 2.000 -8.906 1.00 98.56 364 HIS A N 1
ATOM 2761 C CA . HIS A 1 364 ? -5.020 2.118 -8.306 1.00 98.56 364 HIS A CA 1
ATOM 2762 C C . HIS A 1 364 ? -3.970 1.401 -9.161 1.00 98.56 364 HIS A C 1
ATOM 2764 O O . HIS A 1 364 ? -3.019 2.031 -9.607 1.00 98.56 364 HIS A O 1
ATOM 2770 N N . ALA A 1 365 ? -4.217 0.138 -9.514 1.00 98.56 365 ALA A N 1
ATOM 2771 C CA . ALA A 1 365 ? -3.356 -0.630 -10.407 1.00 98.56 365 ALA A CA 1
ATOM 2772 C C . ALA A 1 365 ? -3.093 0.102 -11.735 1.00 98.56 365 ALA A C 1
ATOM 2774 O O . ALA A 1 365 ? -1.978 0.105 -12.242 1.00 98.56 365 ALA A O 1
ATOM 2775 N N . GLY A 1 366 ? -4.103 0.774 -12.296 1.00 97.62 366 GLY A N 1
ATOM 2776 C CA . GLY A 1 366 ? -3.914 1.611 -13.479 1.00 97.62 366 GLY A CA 1
ATOM 2777 C C . GLY A 1 366 ? -2.900 2.731 -13.237 1.00 97.62 366 GLY A C 1
ATOM 2778 O O . GLY A 1 366 ? -1.985 2.918 -14.032 1.00 97.62 366 GLY A O 1
ATOM 2779 N N . LEU A 1 367 ? -3.033 3.458 -12.128 1.00 95.88 367 LEU A N 1
ATOM 2780 C CA . LEU A 1 367 ? -2.167 4.591 -11.776 1.00 95.88 367 LEU A CA 1
ATOM 2781 C C . LEU A 1 367 ? -0.732 4.183 -11.416 1.00 95.88 367 LEU A C 1
ATOM 2783 O O . LEU A 1 367 ? 0.179 4.995 -11.569 1.00 95.88 367 LEU A O 1
ATOM 2787 N N . ASP A 1 368 ? -0.529 2.930 -11.023 1.00 96.81 368 ASP A N 1
ATOM 2788 C CA . ASP A 1 368 ? 0.780 2.357 -10.713 1.00 96.81 368 ASP A CA 1
ATOM 2789 C C . ASP A 1 368 ? 1.565 1.898 -11.948 1.00 96.81 368 ASP A C 1
ATOM 2791 O O . ASP A 1 368 ? 2.775 1.673 -11.861 1.00 96.81 368 ASP A O 1
ATOM 2795 N N . ILE A 1 369 ? 0.916 1.798 -13.117 1.00 96.19 369 ILE A N 1
ATOM 2796 C CA . ILE A 1 369 ? 1.554 1.386 -14.378 1.00 96.19 369 ILE A CA 1
ATOM 2797 C C . ILE A 1 369 ? 2.860 2.151 -14.653 1.00 96.19 369 ILE A C 1
ATOM 2799 O O . ILE A 1 369 ? 3.880 1.494 -14.871 1.00 96.19 369 ILE A O 1
ATOM 2803 N N . PRO A 1 370 ? 2.904 3.498 -14.614 1.00 94.06 370 PRO A N 1
ATOM 2804 C CA . PRO A 1 370 ? 4.146 4.231 -14.843 1.00 94.06 370 PRO A CA 1
ATOM 2805 C C . PRO A 1 370 ? 5.252 3.902 -13.831 1.00 94.06 370 PRO A C 1
ATOM 2807 O O . PRO A 1 370 ? 6.418 3.852 -14.210 1.00 94.06 370 PRO A O 1
ATOM 2810 N N . ILE A 1 371 ? 4.906 3.652 -12.564 1.00 94.44 371 ILE A N 1
ATOM 2811 C CA . ILE A 1 371 ? 5.869 3.382 -11.486 1.00 94.44 371 ILE A CA 1
ATOM 2812 C C . ILE A 1 371 ? 6.502 2.002 -11.681 1.00 94.44 371 ILE A C 1
ATOM 2814 O O . ILE A 1 371 ? 7.723 1.871 -11.725 1.00 94.44 371 ILE A O 1
ATOM 2818 N N . TYR A 1 372 ? 5.685 0.966 -11.875 1.00 96.56 372 TYR A N 1
ATOM 2819 C CA . TYR A 1 372 ? 6.205 -0.387 -12.080 1.00 96.56 372 TYR A CA 1
ATOM 2820 C C . TYR A 1 372 ? 6.904 -0.550 -13.428 1.00 96.56 372 TYR A C 1
ATOM 2822 O O . TYR A 1 372 ? 7.824 -1.358 -13.549 1.00 96.56 372 TYR A O 1
ATOM 2830 N N . LEU A 1 373 ? 6.540 0.249 -14.431 1.00 94.94 373 LEU A N 1
ATOM 2831 C CA . LEU A 1 373 ? 7.285 0.311 -15.682 1.00 94.94 373 LEU A CA 1
ATOM 2832 C C . LEU A 1 373 ? 8.685 0.912 -15.490 1.00 94.94 373 LEU A C 1
ATOM 2834 O O . LEU A 1 373 ? 9.624 0.439 -16.131 1.00 94.94 373 LEU A O 1
ATOM 2838 N N . VAL A 1 374 ? 8.859 1.883 -14.579 1.00 93.62 374 VAL A N 1
ATOM 2839 C CA . VAL A 1 374 ? 10.200 2.317 -14.153 1.00 93.62 374 VAL A CA 1
ATOM 2840 C C . VAL A 1 374 ? 10.960 1.129 -13.579 1.00 93.62 374 VAL A C 1
ATOM 2842 O O . VAL A 1 374 ? 12.015 0.806 -14.115 1.00 93.62 374 VAL A O 1
ATOM 2845 N N . PHE A 1 375 ? 10.421 0.415 -12.588 1.00 95.81 375 PHE A N 1
ATOM 2846 C CA . PHE A 1 375 ? 11.123 -0.725 -11.976 1.00 95.81 375 PHE A CA 1
ATOM 2847 C C . PHE A 1 375 ? 11.538 -1.782 -13.005 1.00 95.81 375 PHE A C 1
ATOM 2849 O O . PHE A 1 375 ? 12.702 -2.178 -13.069 1.00 95.81 375 PHE A O 1
ATOM 2856 N N . LEU A 1 376 ? 10.612 -2.179 -13.880 1.00 95.94 376 LEU A N 1
ATOM 2857 C CA . LEU A 1 376 ? 10.868 -3.179 -14.916 1.00 95.94 376 LEU A CA 1
ATOM 2858 C C . LEU A 1 376 ? 11.827 -2.689 -16.011 1.00 95.94 376 LEU A C 1
ATOM 2860 O O . LEU A 1 376 ? 12.467 -3.507 -16.665 1.00 95.94 376 LEU A O 1
ATOM 2864 N N . SER A 1 377 ? 11.987 -1.376 -16.206 1.00 93.44 377 SER A N 1
ATOM 2865 C CA . SER A 1 377 ? 13.004 -0.849 -17.128 1.00 93.44 377 SER A CA 1
ATOM 2866 C C . SER A 1 377 ? 14.436 -1.129 -16.654 1.00 93.44 377 SER A C 1
ATOM 2868 O O . SER A 1 377 ? 15.336 -1.278 -17.483 1.00 93.44 377 SER A O 1
ATOM 2870 N N . TYR A 1 378 ? 14.636 -1.249 -15.336 1.00 93.38 378 TYR A N 1
ATOM 2871 C CA . TYR A 1 378 ? 15.912 -1.583 -14.695 1.00 93.38 378 TYR A CA 1
ATOM 2872 C C . TYR A 1 378 ? 16.116 -3.085 -14.474 1.00 93.38 378 TYR A C 1
ATOM 2874 O O . TYR A 1 378 ? 17.188 -3.480 -14.017 1.00 93.38 378 TYR A O 1
ATOM 2882 N N . ALA A 1 379 ? 15.114 -3.910 -14.771 1.00 92.25 379 ALA A N 1
ATOM 2883 C CA . ALA A 1 379 ? 15.227 -5.356 -14.674 1.00 92.25 379 ALA A CA 1
ATOM 2884 C C . ALA A 1 379 ? 15.866 -5.946 -15.941 1.00 92.25 379 ALA A C 1
ATOM 2886 O O . ALA A 1 379 ? 15.595 -5.472 -17.053 1.00 92.25 379 ALA A O 1
ATOM 2887 N N . SER A 1 380 ? 16.713 -6.962 -15.757 1.00 82.94 380 SER A N 1
ATOM 2888 C CA . SER A 1 380 ? 17.268 -7.784 -16.839 1.00 82.94 380 SER A CA 1
ATOM 2889 C C . SER A 1 380 ? 16.329 -8.892 -17.299 1.00 82.94 380 SER A C 1
ATOM 2891 O O . SER A 1 380 ? 15.446 -9.327 -16.511 1.00 82.94 380 SER A O 1
#

pLDDT: mean 82.32, std 23.57, range [30.86, 98.69]